Protein 6KUN (pdb70)

Foldseek 3Di:
DAAEAELVQQDDDSNLVSLLVVLCNQQQAQKHKYDNLPDDPVLVVLLVVLLVQLVPDPPVLQVQQPCQDPPFGWDDDPLKIKGKFKQLLDLVRLVSSLVRRPGDNSSSVSSSVVSVSVLVSVQSVVQSNCVSLVDPPDGLSRQGKMKMKMKRQAAPVQAFPFSWDKFFDLFAKKKKQWDLVWFFKWWQRVVVRDTDTPHHDPPMIMMGGALLNCQQLQNRGDRIIITGGGHDRHMIIMIMMGRGDHPVQKRHHDPVNADPVRHRFFDIDGSVVVVVQCVVVVHGHNPSRNVGTD/DAAEAELVLADDDSNLVRLLVLLVSQQQAQKHKYDNLPPDPVLVVLLVVLLVQLVPDPPVLQVQQPCQDPPFGWDDDPQKIKGKFKQLLDLVRLVSSLVRRPDDNVSSVSVSVVSVSVLVSVQSVVQSNCVSLVHPPDGLSRFGKMKMKMKGQAAPVQAQHWSWDKFFDLFAKKKKQWALVWWFKWWCRNVPRDTDTPHHDPPMIMMGGGLLNCQQLLNRGDRIIMTGGGHDRGMIIMIMMGRGAHPVQKRHHDPVNADPVRHRFFDIDGSVVLVVQCVVVVHGHNPSRNVGGD

Solvent-accessible surface area: 24675 Å² total; per-residue (Å²): 187,19,36,55,0,36,6,182,91,9,44,63,61,72,4,53,131,13,22,41,91,0,94,54,3,0,45,161,21,0,0,0,18,0,46,15,31,54,6,56,109,40,22,26,63,99,1,63,64,5,0,69,40,1,2,106,34,86,89,80,6,8,105,137,0,38,70,21,8,21,46,8,2,9,77,70,93,148,74,66,7,3,1,6,0,31,16,4,15,27,101,79,40,4,58,25,0,5,67,126,7,54,18,58,94,131,0,69,125,18,0,63,36,0,0,78,89,1,15,64,9,0,23,60,0,0,28,55,0,2,40,5,28,54,14,151,83,51,82,3,97,80,18,28,0,39,1,77,0,10,39,25,36,10,68,147,141,15,64,56,53,72,26,36,154,48,44,1,16,17,7,0,2,2,0,26,24,19,8,81,105,6,19,4,5,19,0,33,32,59,94,64,54,113,65,20,77,1,94,39,102,92,33,24,0,4,0,0,1,0,0,0,0,18,5,17,0,1,18,68,1,47,20,0,79,12,45,9,40,1,76,34,34,69,69,8,9,8,9,2,0,28,0,28,2,25,128,101,38,29,1,32,10,34,58,136,5,58,89,74,153,70,88,76,102,30,83,61,10,38,12,30,56,3,78,54,46,22,35,70,48,48,38,112,12,11,82,0,5,79,130,20,49,89,197,18,39,54,0,38,4,183,92,7,39,66,63,77,3,55,136,14,22,41,89,0,93,54,3,0,46,156,10,0,0,0,30,0,46,12,33,48,6,56,110,42,24,26,61,100,1,83,57,4,0,130,43,0,2,105,34,85,116,82,6,12,189,133,0,32,67,21,6,19,48,6,2,19,85,85,95,143,72,71,6,3,0,5,0,34,16,4,15,27,102,76,38,4,58,24,0,3,67,123,7,50,17,63,97,123,2,71,128,16,0,67,32,0,0,79,87,0,14,67,8,0,26,60,0,0,28,47,0,1,37,5,24,56,14,148,80,55,79,5,101,78,17,30,0,46,1,88,0,9,41,25,35,10,66,149,140,12,74,66,50,92,24,34,152,59,45,0,17,20,6,0,1,2,0,27,26,18,28,70,115,3,8,8,3,15,0,39,23,61,104,62,56,135,51,27,74,1,95,36,98,84,34,17,0,4,0,1,1,0,0,1,0,21,3,17,0,0,17,63,0,54,19,0,81,12,58,7,60,3,73,31,31,74,62,10,20,7,10,1,0,25,0,26,2,26,129,104,38,27,3,36,15,34,52,132,5,54,63,88,148,66,87,78,103,26,82,68,10,37,13,26,52,3,69,50,48,19,37,73,51,49,38,98,13,12,83,0,5,80,123,19,52,91

InterPro domains:
  IPR005123 Oxoglutarate/iron-dependent dioxygenase domain [PS51471] (149-252)
  IPR026992 Non-haem dioxygenase, N-terminal domain [PF14226] (4-81)
  IPR027443 Isopenicillin N synthase-like superfamily [G3DSA:2.60.120.330] (2-297)
  IPR044861 Isopenicillin N synthase-like, Fe(2+) 2OG dioxygenase domain [PF03171] (153-249)

Sequence (588 aa):
EIPAIDLRLAGGGGGAEETARLRDACARLGCFRVSGHGVPPGLQAEMKAAVRALFDLPDDAKRRNADIIPGSGYVPPPLYEAFGLCDAAAPADVDAFCARLDAPPHVRETVKAYAERMHSLIVDVAGKVAASLGLHGASFQDWPCQFRMNRYNYTQDSVGSPGVQVHTDSGFLTVLQEDECVGGLEVLDPAAGEFVPVDPLPGSFVVNVGDVGQAWSNGRLHNVKHRVQCVAAVPRVSIAMFLLAPKDDTVSAPGELVDGEHPRRYREFKYDDYRRRLRLSTGERAGEALARLAAEIPAIDLRLAGGGGGAEETARLRDACARLGCFRVSGHGVPPGLQAEMKAAVRALFDLPDDAKRRNADIIPGSGYVPPPLYEAFGLCDAAAPADVDAFCARLDAPPHVRETVKAYAERMHSLIVDVAGKVAASLGLHGASFQDWPCQFRMNRYNYTQDSVGSPGVQVHTDSGFLTVLQEDECVGGLEVLDPAAGEFVPVDPLPGSFVVNVGDVGQAWSNGRLHNVKHRVQCVAAVPRVSIAMFLLAPKDDTVSAPGELVDGEHPRRYREFKYDDYRRRLRLSTGERAGEALARLAA

B-factor: mean 35.84, std 18.21, range [9.85, 122.58]

Structure (mmCIF, N/CA/C/O backbone):
data_6KUN
#
_entry.id   6KUN
#
_cell.length_a   75.247
_cell.length_b   78.304
_cell.length_c   94.003
_cell.angle_alpha   90.000
_cell.angle_beta   90.000
_cell.angle_gamma   90.000
#
_symmetry.space_group_name_H-M   'P 21 21 21'
#
loop_
_entity.id
_entity.type
_entity.pdbx_description
1 polymer '2-oxoglutarate-dependent dioxygenase DAO'
2 non-polymer '2-OXOGLUTARIC ACID'
3 non-polymer '1H-INDOL-3-YLACETIC ACID'
4 non-polymer GLYCEROL
5 water water
#
loop_
_atom_site.group_PDB
_atom_site.id
_atom_site.type_symbol
_atom_site.label_atom_id
_atom_site.label_alt_id
_atom_site.label_comp_id
_atom_site.label_asym_id
_atom_site.label_entity_id
_atom_site.label_seq_id
_atom_site.pdbx_PDB_ins_code
_atom_site.Cartn_x
_atom_site.Cartn_y
_atom_site.Cartn_z
_atom_site.occupancy
_atom_site.B_iso_or_equiv
_atom_site.auth_seq_id
_atom_site.auth_comp_id
_atom_site.auth_asym_id
_atom_site.auth_atom_id
_atom_site.pdbx_PDB_model_num
ATOM 1 N N . GLU A 1 3 ? 5.867 -14.231 -4.541 1.00 73.40 3 GLU A N 1
ATOM 2 C CA . GLU A 1 3 ? 7.097 -14.901 -4.138 1.00 68.02 3 GLU A CA 1
ATOM 3 C C . GLU A 1 3 ? 8.317 -14.062 -4.547 1.00 68.61 3 GLU A C 1
ATOM 4 O O . GLU A 1 3 ? 9.057 -13.599 -3.680 1.00 76.24 3 GLU A O 1
ATOM 10 N N . ILE A 1 4 ? 8.544 -13.852 -5.839 1.00 52.47 4 ILE A N 1
ATOM 11 C CA . ILE A 1 4 ? 9.659 -12.979 -6.242 1.00 37.88 4 ILE A CA 1
ATOM 12 C C . ILE A 1 4 ? 9.290 -11.531 -5.940 1.00 31.51 4 ILE A C 1
ATOM 13 O O . ILE A 1 4 ? 8.245 -11.057 -6.416 1.00 31.36 4 ILE A O 1
ATOM 18 N N . PRO A 1 5 ? 10.123 -10.781 -5.214 1.00 24.63 5 PRO A N 1
ATOM 19 C CA . PRO A 1 5 ? 9.722 -9.438 -4.795 1.00 25.96 5 PRO A CA 1
ATOM 20 C C . PRO A 1 5 ? 9.511 -8.518 -5.975 1.00 36.86 5 PRO A C 1
ATOM 21 O O . PRO A 1 5 ? 10.257 -8.557 -6.958 1.00 26.20 5 PRO A O 1
ATOM 25 N N . ALA A 1 6 ? 8.482 -7.684 -5.861 1.00 24.58 6 ALA A N 1
ATOM 26 C CA . ALA A 1 6 ? 8.162 -6.642 -6.830 1.00 26.53 6 ALA A CA 1
ATOM 27 C C . ALA A 1 6 ? 8.577 -5.300 -6.244 1.00 24.12 6 ALA A C 1
ATOM 28 O O . ALA A 1 6 ? 8.179 -4.970 -5.125 1.00 28.89 6 ALA A O 1
ATOM 30 N N . ILE A 1 7 ? 9.371 -4.542 -7.001 1.00 21.80 7 ILE A N 1
ATOM 31 C CA . ILE A 1 7 ? 9.917 -3.260 -6.585 1.00 24.92 7 ILE A CA 1
ATOM 32 C C . ILE A 1 7 ? 9.346 -2.182 -7.483 1.00 30.17 7 ILE A C 1
ATOM 33 O O . ILE A 1 7 ? 9.471 -2.253 -8.710 1.00 27.64 7 ILE A O 1
ATOM 38 N N . ASP A 1 8 ? 8.744 -1.179 -6.884 1.00 19.16 8 ASP A N 1
ATOM 39 C CA . ASP A 1 8 ? 8.234 -0.025 -7.622 1.00 19.96 8 ASP A CA 1
ATOM 40 C C . ASP A 1 8 ? 9.332 1.026 -7.682 1.00 21.96 8 ASP A C 1
ATOM 41 O O . ASP A 1 8 ? 9.728 1.600 -6.654 1.00 19.09 8 ASP A O 1
ATOM 46 N N . LEU A 1 9 ? 9.818 1.275 -8.880 1.00 23.74 9 LEU A N 1
ATOM 47 C CA . LEU A 1 9 ? 11.006 2.091 -9.062 1.00 24.12 9 LEU A CA 1
ATOM 48 C C . LEU A 1 9 ? 10.718 3.572 -8.889 1.00 25.02 9 LEU A C 1
ATOM 49 O O . LEU A 1 9 ? 11.634 4.333 -8.563 1.00 33.61 9 LEU A O 1
ATOM 54 N N . ARG A 1 10 ? 9.486 4.009 -9.167 1.00 26.45 10 ARG A N 1
ATOM 55 C CA . ARG A 1 10 ? 9.159 5.401 -8.919 1.00 33.88 10 ARG A CA 1
ATOM 56 C C . ARG A 1 10 ? 9.158 5.673 -7.414 1.00 26.03 10 ARG A C 1
ATOM 57 O O . ARG A 1 10 ? 9.585 6.747 -6.963 1.00 31.74 10 ARG A O 1
ATOM 65 N N . LEU A 1 11 ? 8.649 4.705 -6.636 1.00 29.78 11 LEU A N 1
ATOM 66 C CA . LEU A 1 11 ? 8.574 4.812 -5.172 1.00 32.26 11 LEU A CA 1
ATOM 67 C C . LEU A 1 11 ? 9.952 4.758 -4.514 1.00 25.75 11 LEU A C 1
ATOM 68 O O . LEU A 1 11 ? 10.256 5.572 -3.626 1.00 33.17 11 LEU A O 1
ATOM 73 N N . ALA A 1 12 ? 10.810 3.813 -4.933 1.00 26.65 12 ALA A N 1
ATOM 74 C CA . ALA A 1 12 ? 12.135 3.681 -4.339 1.00 34.94 12 ALA A CA 1
ATOM 75 C C . ALA A 1 12 ? 12.902 5.005 -4.382 1.00 38.33 12 ALA A C 1
ATOM 76 O O . ALA A 1 12 ? 12.846 5.745 -5.373 1.00 38.48 12 ALA A O 1
ATOM 78 N N . GLY A 1 13 ? 13.606 5.287 -3.307 1.00 44.95 13 GLY A N 1
ATOM 79 C CA . GLY A 1 13 ? 14.248 6.580 -3.065 1.00 64.25 13 GLY A CA 1
ATOM 80 C C . GLY A 1 13 ? 14.368 6.810 -1.538 1.00 65.81 13 GLY A C 1
ATOM 81 O O . GLY A 1 13 ? 14.727 5.899 -0.799 1.00 61.72 13 GLY A O 1
ATOM 82 N N . GLY A 1 14 ? 14.041 8.042 -1.127 1.00 76.79 14 GLY A N 1
ATOM 83 C CA . GLY A 1 14 ? 14.210 8.418 0.261 1.00 73.59 14 GLY A CA 1
ATOM 84 C C . GLY A 1 14 ? 12.916 8.435 1.075 1.00 70.64 14 GLY A C 1
ATOM 85 O O . GLY A 1 14 ? 11.813 8.395 0.537 1.00 74.92 14 GLY A O 1
ATOM 86 N N . GLY A 1 15 ? 13.089 8.498 2.409 1.00 45.32 15 GLY A N 1
ATOM 87 C CA . GLY A 1 15 ? 11.958 8.594 3.320 1.00 37.90 15 GLY A CA 1
ATOM 88 C C . GLY A 1 15 ? 10.908 7.616 2.873 1.00 50.54 15 GLY A C 1
ATOM 89 O O . GLY A 1 15 ? 11.112 6.402 2.935 1.00 42.85 15 GLY A O 1
ATOM 90 N N . GLY A 1 16 ? 9.726 8.048 2.565 1.00 73.65 16 GLY A N 1
ATOM 91 C CA . GLY A 1 16 ? 8.724 7.152 1.979 1.00 65.88 16 GLY A CA 1
ATOM 92 C C . GLY A 1 16 ? 9.212 6.125 0.998 1.00 43.77 16 GLY A C 1
ATOM 93 O O . GLY A 1 16 ? 8.617 5.049 0.904 1.00 47.08 16 GLY A O 1
ATOM 94 N N . GLY A 1 17 ? 10.270 6.435 0.240 1.00 34.11 17 GLY A N 1
ATOM 95 C CA . GLY A 1 17 ? 10.932 5.428 -0.585 1.00 35.88 17 GLY A CA 1
ATOM 96 C C . GLY A 1 17 ? 11.894 4.514 0.144 1.00 34.72 17 GLY A C 1
ATOM 97 O O . GLY A 1 17 ? 12.368 3.524 -0.442 1.00 31.56 17 GLY A O 1
ATOM 98 N N . ALA A 1 18 ? 12.194 4.831 1.411 1.00 24.89 18 ALA A N 1
ATOM 99 C CA . ALA A 1 18 ? 13.231 4.100 2.141 1.00 24.94 18 ALA A CA 1
ATOM 100 C C . ALA A 1 18 ? 12.877 2.629 2.286 1.00 22.20 18 ALA A C 1
ATOM 101 O O . ALA A 1 18 ? 13.732 1.749 2.131 1.00 24.73 18 ALA A O 1
ATOM 103 N N . GLU A 1 19 ? 11.628 2.343 2.625 1.00 23.62 19 GLU A N 1
ATOM 104 C CA . GLU A 1 19 ? 11.196 0.956 2.761 1.00 21.14 19 GLU A CA 1
ATOM 105 C C . GLU A 1 19 ? 11.368 0.201 1.429 1.00 23.68 19 GLU A C 1
ATOM 106 O O . GLU A 1 19 ? 11.822 -0.949 1.406 1.00 22.01 19 GLU A O 1
ATOM 112 N N . GLU A 1 20 ? 11.005 0.828 0.324 1.00 17.92 20 GLU A N 1
ATOM 113 C CA . GLU A 1 20 ? 11.087 0.145 -0.976 1.00 21.83 20 GLU A CA 1
ATOM 114 C C . GLU A 1 20 ? 12.541 -0.059 -1.404 1.00 19.32 20 GLU A C 1
ATOM 115 O O . GLU A 1 20 ? 12.877 -1.081 -2.021 1.00 25.85 20 GLU A O 1
ATOM 121 N N . THR A 1 21 ? 13.422 0.882 -1.078 1.00 19.62 21 THR A N 1
ATOM 122 C CA . THR A 1 21 ? 14.846 0.680 -1.327 1.00 21.81 21 THR A CA 1
ATOM 123 C C . THR A 1 21 ? 15.413 -0.457 -0.483 1.00 26.70 21 THR A C 1
ATOM 124 O O . THR A 1 21 ? 16.183 -1.274 -0.977 1.00 22.73 21 THR A O 1
ATOM 128 N N . ALA A 1 22 ? 15.028 -0.543 0.790 1.00 26.96 22 ALA A N 1
ATOM 129 C CA . ALA A 1 22 ? 15.457 -1.675 1.599 1.00 27.41 22 ALA A CA 1
ATOM 130 C C . ALA A 1 22 ? 14.907 -2.987 1.042 1.00 18.65 22 ALA A C 1
ATOM 131 O O . ALA A 1 22 ? 15.595 -4.017 1.069 1.00 23.24 22 ALA A O 1
ATOM 133 N N . ARG A 1 23 ? 13.681 -2.966 0.520 1.00 17.02 23 ARG A N 1
ATOM 134 C CA . ARG A 1 23 ? 13.145 -4.147 -0.130 1.00 26.30 23 ARG A CA 1
ATOM 135 C C . ARG A 1 23 ? 13.982 -4.497 -1.360 1.00 19.28 23 ARG A C 1
ATOM 136 O O . ARG A 1 23 ? 14.199 -5.679 -1.663 1.00 20.92 23 ARG A O 1
ATOM 144 N N . LEU A 1 24 ? 14.446 -3.479 -2.102 1.00 22.47 24 LEU A N 1
ATOM 145 C CA . LEU A 1 24 ? 15.264 -3.735 -3.283 1.00 19.89 24 LEU A CA 1
ATOM 146 C C . LEU A 1 24 ? 16.554 -4.434 -2.888 1.00 19.54 24 LEU A C 1
ATOM 147 O O . LEU A 1 24 ? 16.932 -5.462 -3.473 1.00 19.54 24 LEU A O 1
ATOM 152 N N . ARG A 1 25 ? 17.220 -3.904 -1.854 1.00 21.41 25 ARG A N 1
ATOM 153 C CA . ARG A 1 25 ? 18.501 -4.462 -1.433 1.00 26.59 25 ARG A CA 1
ATOM 154 C C . ARG A 1 25 ? 18.318 -5.881 -0.915 1.00 25.56 25 ARG A C 1
ATOM 155 O O . ARG A 1 25 ? 19.109 -6.785 -1.235 1.00 20.43 25 ARG A O 1
ATOM 163 N N . ASP A 1 26 ? 17.225 -6.114 -0.192 1.00 25.15 26 ASP A N 1
ATOM 164 C CA . ASP A 1 26 ? 16.971 -7.431 0.371 1.00 22.58 26 ASP A CA 1
ATOM 165 C C . ASP A 1 26 ? 16.735 -8.463 -0.719 1.00 16.74 26 ASP A C 1
ATOM 166 O O . ASP A 1 26 ? 17.200 -9.608 -0.635 1.00 21.79 26 ASP A O 1
ATOM 171 N N . ALA A 1 27 ? 16.024 -8.076 -1.763 1.00 17.87 27 ALA A N 1
ATOM 172 C CA . ALA A 1 27 ? 15.830 -8.991 -2.900 1.00 23.23 27 ALA A CA 1
ATOM 173 C C . ALA A 1 27 ? 17.148 -9.269 -3.626 1.00 23.35 27 ALA A C 1
ATOM 174 O O . ALA A 1 27 ? 17.445 -10.424 -3.976 1.00 20.21 27 ALA A O 1
ATOM 176 N N . CYS A 1 28 ? 17.980 -8.242 -3.800 1.00 19.78 28 CYS A N 1
ATOM 177 C CA . CYS A 1 28 ? 19.265 -8.467 -4.433 1.00 22.12 28 CYS A CA 1
ATOM 178 C C . CYS A 1 28 ? 20.144 -9.348 -3.558 1.00 26.47 28 CYS A C 1
ATOM 179 O O . CYS A 1 28 ? 20.840 -10.232 -4.060 1.00 20.77 28 CYS A O 1
ATOM 182 N N . ALA A 1 29 ? 20.075 -9.180 -2.255 1.00 17.53 29 ALA A N 1
ATOM 183 C CA . ALA A 1 29 ? 20.943 -9.906 -1.332 1.00 20.95 29 ALA A CA 1
ATOM 184 C C . ALA A 1 29 ? 20.516 -11.351 -1.131 1.00 25.05 29 ALA A C 1
ATOM 185 O O . ALA A 1 29 ? 21.349 -12.250 -1.186 1.00 29.57 29 ALA A O 1
ATOM 187 N N . ARG A 1 30 ? 19.225 -11.595 -0.944 1.00 26.14 30 ARG A N 1
ATOM 188 C CA . ARG A 1 30 ? 18.754 -12.931 -0.615 1.00 24.35 30 ARG A CA 1
ATOM 189 C C . ARG A 1 30 ? 18.505 -13.782 -1.845 1.00 24.40 30 ARG A C 1
ATOM 190 O O . ARG A 1 30 ? 18.735 -14.982 -1.804 1.00 37.90 30 ARG A O 1
ATOM 198 N N . LEU A 1 31 ? 17.984 -13.197 -2.914 1.00 24.50 31 LEU A N 1
ATOM 199 C CA . LEU A 1 31 ? 17.595 -13.944 -4.106 1.00 19.88 31 LEU A CA 1
ATOM 200 C C . LEU A 1 31 ? 18.341 -13.549 -5.390 1.00 20.40 31 LEU A C 1
ATOM 201 O O . LEU A 1 31 ? 18.573 -14.428 -6.209 1.00 21.05 31 LEU A O 1
ATOM 206 N N . GLY A 1 32 ? 18.751 -12.288 -5.565 1.00 21.04 32 GLY A N 1
ATOM 207 C CA . GLY A 1 32 ? 19.386 -11.846 -6.807 1.00 17.31 32 GLY A CA 1
ATOM 208 C C . GLY A 1 32 ? 18.444 -11.587 -7.954 1.00 18.64 32 GLY A C 1
ATOM 209 O O . GLY A 1 32 ? 18.901 -11.354 -9.072 1.00 22.30 32 GLY A O 1
ATOM 210 N N . CYS A 1 33 ? 17.143 -11.572 -7.691 1.00 17.80 33 CYS A N 1
ATOM 211 C CA . CYS A 1 33 ? 16.114 -11.431 -8.690 1.00 15.16 33 CYS A CA 1
ATOM 212 C C . CYS A 1 33 ? 14.973 -10.609 -8.129 1.00 24.34 33 CYS A C 1
ATOM 213 O O . CYS A 1 33 ? 14.617 -10.731 -6.958 1.00 26.22 33 CYS A O 1
ATOM 216 N N . PHE A 1 34 ? 14.418 -9.741 -8.958 1.00 19.83 34 PHE A N 1
ATOM 217 C CA . PHE A 1 34 ? 13.201 -9.046 -8.567 1.00 17.22 34 PHE A CA 1
ATOM 218 C C . PHE A 1 34 ? 12.478 -8.570 -9.808 1.00 26.03 34 PHE A C 1
ATOM 219 O O . PHE A 1 34 ? 13.062 -8.476 -10.902 1.00 21.32 34 PHE A O 1
ATOM 227 N N . ARG A 1 35 ? 11.190 -8.292 -9.626 1.00 19.00 35 ARG A N 1
ATOM 228 C CA . ARG A 1 35 ? 10.391 -7.628 -10.652 1.00 20.13 35 ARG A CA 1
ATOM 229 C C . ARG A 1 35 ? 10.407 -6.119 -10.474 1.00 23.47 35 ARG A C 1
ATOM 230 O O . ARG A 1 35 ? 10.394 -5.629 -9.336 1.00 22.34 35 ARG A O 1
ATOM 238 N N . VAL A 1 36 ? 10.392 -5.378 -11.600 1.00 22.10 36 VAL A N 1
ATOM 239 C CA . VAL A 1 36 ? 10.282 -3.927 -11.543 1.00 18.07 36 VAL A CA 1
ATOM 240 C C . VAL A 1 36 ? 8.994 -3.475 -12.205 1.00 22.10 36 VAL A C 1
ATOM 241 O O . VAL A 1 36 ? 8.711 -3.842 -13.359 1.00 19.23 36 VAL A O 1
ATOM 245 N N . SER A 1 37 ? 8.218 -2.676 -11.454 1.00 22.94 37 SER A N 1
ATOM 246 C CA . SER A 1 37 ? 7.121 -1.852 -11.914 1.00 23.41 37 SER A CA 1
ATOM 247 C C . SER A 1 37 ? 7.573 -0.399 -11.828 1.00 22.67 37 SER A C 1
ATOM 248 O O . SER A 1 37 ? 8.673 -0.091 -11.337 1.00 22.93 37 SER A O 1
ATOM 251 N N . GLY A 1 38 ? 6.694 0.520 -12.240 1.00 25.61 38 GLY A N 1
ATOM 252 C CA . GLY A 1 38 ? 7.037 1.934 -12.180 1.00 25.56 38 GLY A CA 1
ATOM 253 C C . GLY A 1 38 ? 8.229 2.308 -13.023 1.00 32.16 38 GLY A C 1
ATOM 254 O O . GLY A 1 38 ? 8.940 3.260 -12.705 1.00 30.30 38 GLY A O 1
ATOM 255 N N . HIS A 1 39 ? 8.453 1.581 -14.115 1.00 21.15 39 HIS A N 1
ATOM 256 C CA . HIS A 1 39 ? 9.657 1.728 -14.909 1.00 20.73 39 HIS A CA 1
ATOM 257 C C . HIS A 1 39 ? 9.516 2.796 -15.975 1.00 29.37 39 HIS A C 1
ATOM 258 O O . HIS A 1 39 ? 10.520 3.220 -16.555 1.00 26.87 39 HIS A O 1
ATOM 265 N N . GLY A 1 40 ? 8.307 3.251 -16.243 1.00 25.48 40 GLY A N 1
ATOM 266 C CA . GLY A 1 40 ? 8.155 4.374 -17.122 1.00 23.32 40 GLY A CA 1
ATOM 267 C C . GLY A 1 40 ? 8.181 4.043 -18.592 1.00 24.49 40 GLY A C 1
ATOM 268 O O . GLY A 1 40 ? 8.022 4.953 -19.385 1.00 27.82 40 GLY A O 1
ATOM 269 N N . VAL A 1 41 ? 8.398 2.783 -18.969 1.00 24.44 41 VAL A N 1
ATOM 270 C CA . VAL A 1 41 ? 8.379 2.412 -20.392 1.00 25.28 41 VAL A CA 1
ATOM 271 C C . VAL A 1 41 ? 6.920 2.379 -20.823 1.00 28.79 41 VAL A C 1
ATOM 272 O O . VAL A 1 41 ? 6.137 1.620 -20.238 1.00 23.66 41 VAL A O 1
ATOM 276 N N . PRO A 1 42 ? 6.521 3.160 -21.821 1.00 25.49 42 PRO A N 1
ATOM 277 C CA . PRO A 1 42 ? 5.059 3.286 -22.159 1.00 26.26 42 PRO A CA 1
ATOM 278 C C . PRO A 1 42 ? 4.481 2.008 -22.742 1.00 24.27 42 PRO A C 1
ATOM 279 O O . PRO A 1 42 ? 5.156 1.292 -23.504 1.00 17.35 42 PRO A O 1
ATOM 283 N N . PRO A 1 43 ? 3.230 1.685 -22.392 1.00 29.39 43 PRO A N 1
ATOM 284 C CA . PRO A 1 43 ? 2.614 0.473 -22.928 1.00 25.50 43 PRO A CA 1
ATOM 285 C C . PRO A 1 43 ? 2.536 0.463 -24.444 1.00 19.94 43 PRO A C 1
ATOM 286 O O . PRO A 1 43 ? 2.659 -0.596 -25.078 1.00 29.71 43 PRO A O 1
ATOM 290 N N . GLY A 1 44 ? 2.325 1.630 -25.047 1.00 20.26 44 GLY A N 1
ATOM 291 C CA . GLY A 1 44 ? 2.324 1.696 -26.494 1.00 25.74 44 GLY A CA 1
ATOM 292 C C . GLY A 1 44 ? 3.643 1.247 -27.107 1.00 25.28 44 GLY A C 1
ATOM 293 O O . GLY A 1 44 ? 3.657 0.507 -28.094 1.00 21.10 44 GLY A O 1
ATOM 294 N N . LEU A 1 45 ? 4.766 1.686 -26.540 1.00 29.73 45 LEU A N 1
ATOM 295 C CA . LEU A 1 45 ? 6.065 1.262 -27.053 1.00 20.27 45 LEU A CA 1
ATOM 296 C C . LEU A 1 45 ? 6.269 -0.222 -26.821 1.00 20.06 45 LEU A C 1
ATOM 297 O O . LEU A 1 45 ? 6.831 -0.919 -27.666 1.00 19.11 45 LEU A O 1
ATOM 302 N N . GLN A 1 46 ? 5.836 -0.735 -25.664 1.00 18.23 46 GLN A N 1
ATOM 303 C CA . GLN A 1 46 ? 5.947 -2.177 -25.410 1.00 21.90 46 GLN A CA 1
ATOM 304 C C . GLN A 1 46 ? 5.150 -2.979 -26.432 1.00 20.29 46 GLN A C 1
ATOM 305 O O . GLN A 1 46 ? 5.591 -4.047 -26.866 1.00 26.14 46 GLN A O 1
ATOM 311 N N . ALA A 1 47 ? 3.965 -2.513 -26.791 1.00 25.59 47 ALA A N 1
ATOM 312 C CA . ALA A 1 47 ? 3.163 -3.272 -27.736 1.00 19.75 47 ALA A CA 1
ATOM 313 C C . ALA A 1 47 ? 3.770 -3.237 -29.134 1.00 26.33 47 ALA A C 1
ATOM 314 O O . ALA A 1 47 ? 3.749 -4.237 -29.862 1.00 25.70 47 ALA A O 1
ATOM 316 N N . GLU A 1 48 ? 4.277 -2.078 -29.538 1.00 23.72 48 GLU A N 1
ATOM 317 C CA . GLU A 1 48 ? 5.000 -1.968 -30.806 1.00 23.73 48 GLU A CA 1
ATOM 318 C C . GLU A 1 48 ? 6.220 -2.888 -30.817 1.00 24.50 48 GLU A C 1
ATOM 319 O O . GLU A 1 48 ? 6.520 -3.521 -31.823 1.00 18.72 48 GLU A O 1
ATOM 325 N N . MET A 1 49 ? 6.938 -2.984 -29.699 1.00 19.38 49 MET A N 1
ATOM 326 C CA . MET A 1 49 ? 8.148 -3.804 -29.707 1.00 18.58 49 MET A CA 1
ATOM 327 C C . MET A 1 49 ? 7.813 -5.281 -29.821 1.00 23.58 49 MET A C 1
ATOM 328 O O . MET A 1 49 ? 8.476 -6.009 -30.564 1.00 18.54 49 MET A O 1
ATOM 333 N N . LYS A 1 50 ? 6.819 -5.746 -29.066 1.00 29.10 50 LYS A N 1
ATOM 334 C CA . LYS A 1 50 ? 6.358 -7.123 -29.191 1.00 34.76 50 LYS A CA 1
ATOM 335 C C . LYS A 1 50 ? 6.112 -7.484 -30.650 1.00 27.38 50 LYS A C 1
ATOM 336 O O . LYS A 1 50 ? 6.668 -8.463 -31.171 1.00 30.31 50 LYS A O 1
ATOM 342 N N . ALA A 1 51 ? 5.307 -6.681 -31.336 1.00 25.55 51 ALA A N 1
ATOM 343 C CA . ALA A 1 51 ? 5.054 -6.894 -32.762 1.00 29.68 51 ALA A CA 1
ATOM 344 C C . ALA A 1 51 ? 6.346 -6.856 -33.592 1.00 29.58 51 ALA A C 1
ATOM 345 O O . ALA A 1 51 ? 6.550 -7.683 -34.496 1.00 29.74 51 ALA A O 1
ATOM 347 N N . ALA A 1 52 ? 7.211 -5.879 -33.339 1.00 20.88 52 ALA A N 1
ATOM 348 C CA . ALA A 1 52 ? 8.410 -5.738 -34.149 1.00 16.95 52 ALA A CA 1
ATOM 349 C C . ALA A 1 52 ? 9.365 -6.923 -33.949 1.00 15.92 52 ALA A C 1
ATOM 350 O O . ALA A 1 52 ? 9.994 -7.393 -34.914 1.00 22.77 52 ALA A O 1
ATOM 352 N N . VAL A 1 53 ? 9.492 -7.424 -32.725 1.00 20.02 53 VAL A N 1
ATOM 353 C CA . VAL A 1 53 ? 10.376 -8.559 -32.516 1.00 22.96 53 VAL A CA 1
ATOM 354 C C . VAL A 1 53 ? 9.834 -9.806 -33.211 1.00 20.83 53 VAL A C 1
ATOM 355 O O . VAL A 1 53 ? 10.594 -10.603 -33.774 1.00 20.22 53 VAL A O 1
ATOM 359 N N . ARG A 1 54 ? 8.529 -10.016 -33.137 1.00 24.93 54 ARG A N 1
ATOM 360 C CA . ARG A 1 54 ? 7.919 -11.116 -33.876 1.00 35.72 54 ARG A CA 1
ATOM 361 C C . ARG A 1 54 ? 8.074 -10.940 -35.384 1.00 33.31 54 ARG A C 1
ATOM 362 O O . ARG A 1 54 ? 8.374 -11.916 -36.085 1.00 27.34 54 ARG A O 1
ATOM 370 N N . ALA A 1 55 ? 7.916 -9.716 -35.899 1.00 29.50 55 ALA A N 1
ATOM 371 C CA . ALA A 1 55 ? 8.207 -9.477 -37.314 1.00 26.67 55 ALA A CA 1
ATOM 372 C C . ALA A 1 55 ? 9.620 -9.931 -37.650 1.00 29.22 55 ALA A C 1
ATOM 373 O O . ALA A 1 55 ? 9.834 -10.653 -38.616 1.00 22.42 55 ALA A O 1
ATOM 375 N N . LEU A 1 56 ? 10.602 -9.551 -36.843 1.00 23.95 56 LEU A N 1
ATOM 376 C CA . LEU A 1 56 ? 11.981 -9.891 -37.139 1.00 22.43 56 LEU A CA 1
ATOM 377 C C . LEU A 1 56 ? 12.202 -11.395 -37.219 1.00 32.62 56 LEU A C 1
ATOM 378 O O . LEU A 1 56 ? 12.932 -11.888 -38.095 1.00 20.67 56 LEU A O 1
ATOM 383 N N . PHE A 1 57 ? 11.655 -12.143 -36.256 1.00 31.88 57 PHE A N 1
ATOM 384 C CA . PHE A 1 57 ? 11.854 -13.589 -36.248 1.00 37.95 57 PHE A CA 1
ATOM 385 C C . PHE A 1 57 ? 10.989 -14.296 -37.290 1.00 40.67 57 PHE A C 1
ATOM 386 O O . PHE A 1 57 ? 11.298 -15.430 -37.673 1.00 43.93 57 PHE A O 1
ATOM 394 N N . ASP A 1 58 ? 9.923 -13.659 -37.749 1.00 29.45 58 ASP A N 1
ATOM 395 C CA . ASP A 1 58 ? 9.095 -14.180 -38.830 1.00 40.62 58 ASP A CA 1
ATOM 396 C C . ASP A 1 58 ? 9.656 -13.816 -40.206 1.00 48.06 58 ASP A C 1
ATOM 397 O O . ASP A 1 58 ? 9.001 -14.077 -41.221 1.00 50.08 58 ASP A O 1
ATOM 402 N N . LEU A 1 59 ? 10.824 -13.195 -40.252 1.00 45.94 59 LEU A N 1
ATOM 403 C CA . LEU A 1 59 ? 11.468 -12.893 -41.511 1.00 42.21 59 LEU A CA 1
ATOM 404 C C . LEU A 1 59 ? 11.878 -14.194 -42.200 1.00 49.64 59 LEU A C 1
ATOM 405 O O . LEU A 1 59 ? 12.227 -15.174 -41.541 1.00 46.39 59 LEU A O 1
ATOM 410 N N . PRO A 1 60 ? 11.845 -14.219 -43.537 1.00 43.21 60 PRO A N 1
ATOM 411 C CA . PRO A 1 60 ? 12.399 -15.370 -44.258 1.00 41.95 60 PRO A CA 1
ATOM 412 C C . PRO A 1 60 ? 13.824 -15.637 -43.824 1.00 39.68 60 PRO A C 1
ATOM 413 O O . PRO A 1 60 ? 14.588 -14.707 -43.532 1.00 45.72 60 PRO A O 1
ATOM 417 N N . ASP A 1 61 ? 14.188 -16.923 -43.787 1.00 48.19 61 ASP A N 1
ATOM 418 C CA . ASP A 1 61 ? 15.525 -17.293 -43.342 1.00 49.62 61 ASP A CA 1
ATOM 419 C C . ASP A 1 61 ? 16.589 -16.465 -44.044 1.00 44.35 61 ASP A C 1
ATOM 420 O O . ASP A 1 61 ? 17.584 -16.082 -43.434 1.00 34.25 61 ASP A O 1
ATOM 425 N N . ASP A 1 62 ? 16.409 -16.166 -45.328 1.00 53.96 62 ASP A N 1
ATOM 426 C CA . ASP A 1 62 ? 17.483 -15.479 -46.041 1.00 49.44 62 ASP A CA 1
ATOM 427 C C . ASP A 1 62 ? 17.645 -14.040 -45.553 1.00 36.19 62 ASP A C 1
ATOM 428 O O . ASP A 1 62 ? 18.773 -13.553 -45.439 1.00 38.72 62 ASP A O 1
ATOM 433 N N . ALA A 1 63 ? 16.543 -13.328 -45.288 1.00 36.24 63 ALA A N 1
ATOM 434 C CA . ALA A 1 63 ? 16.669 -12.007 -44.667 1.00 39.99 63 ALA A CA 1
ATOM 435 C C . ALA A 1 63 ? 17.341 -12.101 -43.290 1.00 36.43 63 ALA A C 1
ATOM 436 O O . ALA A 1 63 ? 18.282 -11.358 -42.986 1.00 31.85 63 ALA A O 1
ATOM 438 N N . LYS A 1 64 ? 16.880 -13.018 -42.440 1.00 31.75 64 LYS A N 1
ATOM 439 C CA . LYS A 1 64 ? 17.538 -13.185 -41.142 1.00 43.63 64 LYS A CA 1
ATOM 440 C C . LYS A 1 64 ? 19.037 -13.371 -41.315 1.00 38.82 64 LYS A C 1
ATOM 441 O O . LYS A 1 64 ? 19.833 -12.809 -40.560 1.00 44.63 64 LYS A O 1
ATOM 447 N N . ARG A 1 65 ? 19.455 -14.099 -42.350 1.00 39.24 65 ARG A N 1
ATOM 448 C CA . ARG A 1 65 ? 20.885 -14.333 -42.503 1.00 31.04 65 ARG A CA 1
ATOM 449 C C . ARG A 1 65 ? 21.619 -13.104 -43.049 1.00 25.27 65 ARG A C 1
ATOM 450 O O . ARG A 1 65 ? 22.786 -12.874 -42.712 1.00 32.92 65 ARG A O 1
ATOM 458 N N . ARG A 1 66 ? 20.958 -12.270 -43.850 1.00 34.81 66 ARG A N 1
ATOM 459 C CA . ARG A 1 66 ? 21.554 -10.967 -44.168 1.00 24.69 66 ARG A CA 1
ATOM 460 C C . ARG A 1 66 ? 21.701 -10.075 -42.943 1.00 33.10 66 ARG A C 1
ATOM 461 O O . ARG A 1 66 ? 22.381 -9.052 -43.020 1.00 27.57 66 ARG A O 1
ATOM 469 N N . ASN A 1 67 ? 21.068 -10.419 -41.827 1.00 27.65 67 ASN A N 1
ATOM 470 C CA . ASN A 1 67 ? 21.214 -9.620 -40.606 1.00 26.34 67 ASN A CA 1
ATOM 471 C C . ASN A 1 67 ? 22.310 -10.112 -39.691 1.00 30.48 67 ASN A C 1
ATOM 472 O O . ASN A 1 67 ? 22.459 -9.576 -38.598 1.00 29.79 67 ASN A O 1
ATOM 477 N N . ALA A 1 68 ? 23.112 -11.084 -40.128 1.00 30.93 68 ALA A N 1
ATOM 478 C CA . ALA A 1 68 ? 24.255 -11.527 -39.337 1.00 29.71 68 ALA A CA 1
ATOM 479 C C . ALA A 1 68 ? 25.451 -10.619 -39.565 1.00 29.83 68 ALA A C 1
ATOM 480 O O . ALA A 1 68 ? 25.733 -10.225 -40.687 1.00 36.77 68 ALA A O 1
ATOM 482 N N . ASP A 1 69 ? 26.155 -10.290 -38.478 1.00 18.91 69 ASP A N 1
ATOM 483 C CA . ASP A 1 69 ? 27.369 -9.479 -38.502 1.00 34.98 69 ASP A CA 1
ATOM 484 C C . ASP A 1 69 ? 27.169 -8.136 -39.204 1.00 39.16 69 ASP A C 1
ATOM 485 O O . ASP A 1 69 ? 27.988 -7.703 -40.017 1.00 41.05 69 ASP A O 1
ATOM 490 N N . ILE A 1 70 ? 26.093 -7.428 -38.837 1.00 22.22 70 ILE A N 1
ATOM 491 C CA . ILE A 1 70 ? 25.822 -6.180 -39.533 1.00 25.37 70 ILE A CA 1
ATOM 492 C C . ILE A 1 70 ? 26.602 -5.060 -38.905 1.00 20.13 70 ILE A C 1
ATOM 493 O O . ILE A 1 70 ? 26.876 -4.055 -39.577 1.00 24.26 70 ILE A O 1
ATOM 498 N N . ILE A 1 71 ? 26.977 -5.196 -37.632 1.00 22.51 71 ILE A N 1
ATOM 499 C CA . ILE A 1 71 ? 28.103 -4.457 -37.060 1.00 25.15 71 ILE A CA 1
ATOM 500 C C . ILE A 1 71 ? 29.018 -5.477 -36.392 1.00 26.93 71 ILE A C 1
ATOM 501 O O . ILE A 1 71 ? 28.608 -6.625 -36.130 1.00 25.28 71 ILE A O 1
ATOM 506 N N . PRO A 1 72 ? 30.278 -5.122 -36.166 1.00 26.18 72 PRO A N 1
ATOM 507 C CA . PRO A 1 72 ? 31.277 -6.150 -35.796 1.00 31.55 72 PRO A CA 1
ATOM 508 C C . PRO A 1 72 ? 30.844 -6.895 -34.549 1.00 29.32 72 PRO A C 1
ATOM 509 O O . PRO A 1 72 ? 30.619 -6.298 -33.494 1.00 30.80 72 PRO A O 1
ATOM 513 N N . GLY A 1 73 ? 30.674 -8.219 -34.695 1.00 23.19 73 GLY A N 1
ATOM 514 C CA . GLY A 1 73 ? 30.263 -9.101 -33.613 1.00 31.21 73 GLY A CA 1
ATOM 515 C C . GLY A 1 73 ? 28.782 -9.182 -33.321 1.00 34.36 73 GLY A C 1
ATOM 516 O O . GLY A 1 73 ? 28.383 -9.949 -32.432 1.00 34.63 73 GLY A O 1
ATOM 517 N N . SER A 1 74 ? 27.940 -8.439 -34.029 1.00 24.86 74 SER A N 1
ATOM 518 C CA . SER A 1 74 ? 26.541 -8.352 -33.619 1.00 16.64 74 SER A CA 1
ATOM 519 C C . SER A 1 74 ? 25.608 -8.535 -34.804 1.00 31.52 74 SER A C 1
ATOM 520 O O . SER A 1 74 ? 25.967 -8.256 -35.949 1.00 23.44 74 SER A O 1
ATOM 523 N N . GLY A 1 75 ? 24.399 -8.966 -34.493 1.00 20.01 75 GLY A N 1
ATOM 524 C CA . GLY A 1 75 ? 23.416 -9.287 -35.474 1.00 15.54 75 GLY A CA 1
ATOM 525 C C . GLY A 1 75 ? 22.701 -10.569 -35.190 1.00 22.67 75 GLY A C 1
ATOM 526 O O . GLY A 1 75 ? 22.583 -11.005 -34.042 1.00 20.46 75 GLY A O 1
ATOM 527 N N . TYR A 1 76 ? 22.181 -11.168 -36.246 1.00 23.09 76 TYR A N 1
ATOM 528 C CA . TYR A 1 76 ? 21.413 -12.396 -36.133 1.00 28.30 76 TYR A CA 1
ATOM 529 C C . TYR A 1 76 ? 22.348 -13.556 -35.831 1.00 33.82 76 TYR A C 1
ATOM 530 O O . TYR A 1 76 ? 23.452 -13.628 -36.368 1.00 31.59 76 TYR A O 1
ATOM 539 N N . VAL A 1 77 ? 21.885 -14.465 -34.976 1.00 30.24 77 VAL A N 1
ATOM 540 C CA . VAL A 1 77 ? 22.646 -15.627 -34.531 1.00 39.88 77 VAL A CA 1
ATOM 541 C C . VAL A 1 77 ? 21.757 -16.841 -34.763 1.00 47.04 77 VAL A C 1
ATOM 542 O O . VAL A 1 77 ? 20.730 -16.992 -34.087 1.00 42.86 77 VAL A O 1
ATOM 546 N N . PRO A 1 78 ? 22.065 -17.699 -35.730 1.00 50.09 78 PRO A N 1
ATOM 547 C CA . PRO A 1 78 ? 21.167 -18.822 -36.028 1.00 46.03 78 PRO A CA 1
ATOM 548 C C . PRO A 1 78 ? 21.344 -19.928 -35.005 1.00 35.07 78 PRO A C 1
ATOM 549 O O . PRO A 1 78 ? 22.313 -19.912 -34.219 1.00 32.00 78 PRO A O 1
ATOM 553 N N . PRO A 1 79 ? 20.409 -20.886 -34.958 1.00 39.17 79 PRO A N 1
ATOM 554 C CA . PRO A 1 79 ? 20.550 -22.086 -34.129 1.00 51.46 79 PRO A CA 1
ATOM 555 C C . PRO A 1 79 ? 21.679 -23.004 -34.586 1.00 56.08 79 PRO A C 1
ATOM 556 O O . PRO A 1 79 ? 22.522 -23.297 -33.741 1.00 63.47 79 PRO A O 1
ATOM 560 N N . PRO A 1 84 ? 19.909 -24.790 -29.910 1.00 54.22 84 PRO A N 1
ATOM 561 C CA . PRO A 1 84 ? 19.462 -25.506 -31.120 1.00 57.92 84 PRO A CA 1
ATOM 562 C C . PRO A 1 84 ? 17.998 -25.260 -31.487 1.00 56.12 84 PRO A C 1
ATOM 563 O O . PRO A 1 84 ? 17.658 -25.278 -32.661 1.00 55.35 84 PRO A O 1
ATOM 567 N N . LEU A 1 85 ? 17.136 -25.023 -30.509 1.00 57.18 85 LEU A N 1
ATOM 568 C CA . LEU A 1 85 ? 15.845 -24.401 -30.778 1.00 52.44 85 LEU A CA 1
ATOM 569 C C . LEU A 1 85 ? 15.927 -22.878 -30.657 1.00 49.42 85 LEU A C 1
ATOM 570 O O . LEU A 1 85 ? 14.904 -22.192 -30.763 1.00 38.92 85 LEU A O 1
ATOM 575 N N . TYR A 1 86 ? 17.137 -22.352 -30.479 1.00 51.20 86 TYR A N 1
ATOM 576 C CA . TYR A 1 86 ? 17.385 -20.959 -30.136 1.00 49.64 86 TYR A CA 1
ATOM 577 C C . TYR A 1 86 ? 17.852 -20.163 -31.348 1.00 54.19 86 TYR A C 1
ATOM 578 O O . TYR A 1 86 ? 18.712 -20.622 -32.103 1.00 60.07 86 TYR A O 1
ATOM 587 N N . GLU A 1 87 ? 17.273 -18.975 -31.528 1.00 38.64 87 GLU A N 1
ATOM 588 C CA . GLU A 1 87 ? 17.778 -17.984 -32.469 1.00 33.09 87 GLU A CA 1
ATOM 589 C C . GLU A 1 87 ? 17.635 -16.620 -31.813 1.00 30.96 87 GLU A C 1
ATOM 590 O O . GLU A 1 87 ? 16.761 -16.421 -30.957 1.00 28.26 87 GLU A O 1
ATOM 596 N N . ALA A 1 88 ? 18.486 -15.683 -32.228 1.00 29.13 88 ALA A N 1
ATOM 597 C CA . ALA A 1 88 ? 18.570 -14.399 -31.541 1.00 34.51 88 ALA A CA 1
ATOM 598 C C . ALA A 1 88 ? 19.141 -13.321 -32.457 1.00 40.48 88 ALA A C 1
ATOM 599 O O . ALA A 1 88 ? 19.767 -13.603 -33.478 1.00 34.17 88 ALA A O 1
ATOM 601 N N . PHE A 1 89 ? 18.846 -12.076 -32.091 1.00 27.00 89 PHE A N 1
ATOM 602 C CA . PHE A 1 89 ? 19.552 -10.893 -32.559 1.00 23.68 89 PHE A CA 1
ATOM 603 C C . PHE A 1 89 ? 20.264 -10.304 -31.354 1.00 27.57 89 PHE A C 1
ATOM 604 O O . PHE A 1 89 ? 19.622 -10.094 -30.317 1.00 25.70 89 PHE A O 1
ATOM 612 N N . GLY A 1 90 ? 21.577 -10.089 -31.471 1.00 21.30 90 GLY A N 1
ATOM 613 C CA . GLY A 1 90 ? 22.364 -9.468 -30.420 1.00 19.95 90 GLY A CA 1
ATOM 614 C C . GLY A 1 90 ? 23.009 -8.175 -30.867 1.00 22.13 90 GLY A C 1
ATOM 615 O O . GLY A 1 90 ? 23.469 -8.056 -32.009 1.00 24.03 90 GLY A O 1
ATOM 616 N N . LEU A 1 91 ? 23.084 -7.226 -29.937 1.00 18.37 91 LEU A N 1
ATOM 617 C CA . LEU A 1 91 ? 23.634 -5.903 -30.202 1.00 22.15 91 LEU A CA 1
ATOM 618 C C . LEU A 1 91 ? 24.576 -5.512 -29.076 1.00 32.51 91 LEU A C 1
ATOM 619 O O . LEU A 1 91 ? 24.145 -5.307 -27.928 1.00 19.17 91 LEU A O 1
ATOM 624 N N . CYS A 1 92 ? 25.852 -5.394 -29.434 1.00 18.47 92 CYS A N 1
ATOM 625 C CA . CYS A 1 92 ? 26.929 -4.856 -28.594 1.00 22.75 92 CYS A CA 1
ATOM 626 C C . CYS A 1 92 ? 27.655 -3.790 -29.397 1.00 22.41 92 CYS A C 1
ATOM 627 O O . CYS A 1 92 ? 27.975 -4.044 -30.567 1.00 22.57 92 CYS A O 1
ATOM 630 N N . ASP A 1 93 ? 27.934 -2.621 -28.813 1.00 27.81 93 ASP A N 1
ATOM 631 C CA . ASP A 1 93 ? 27.665 -2.210 -27.421 1.00 29.34 93 ASP A CA 1
ATOM 632 C C . ASP A 1 93 ? 26.372 -1.355 -27.372 1.00 25.50 93 ASP A C 1
ATOM 633 O O . ASP A 1 93 ? 26.327 -0.255 -27.937 1.00 18.13 93 ASP A O 1
ATOM 638 N N . ALA A 1 94 ? 25.334 -1.886 -26.709 1.00 15.92 94 ALA A N 1
ATOM 639 C CA . ALA A 1 94 ? 24.031 -1.218 -26.705 1.00 21.43 94 ALA A CA 1
ATOM 640 C C . ALA A 1 94 ? 24.004 0.068 -25.894 1.00 19.05 94 ALA A C 1
ATOM 641 O O . ALA A 1 94 ? 22.990 0.751 -25.920 1.00 20.05 94 ALA A O 1
ATOM 643 N N . ALA A 1 95 ? 25.069 0.370 -25.122 1.00 16.30 95 ALA A N 1
ATOM 644 C CA . ALA A 1 95 ? 25.193 1.660 -24.468 1.00 18.50 95 ALA A CA 1
ATOM 645 C C . ALA A 1 95 ? 25.869 2.714 -25.341 1.00 24.06 95 ALA A C 1
ATOM 646 O O . ALA A 1 95 ? 25.965 3.878 -24.935 1.00 20.95 95 ALA A O 1
ATOM 648 N N . ALA A 1 96 ? 26.350 2.329 -26.508 1.00 18.47 96 ALA A N 1
ATOM 649 C CA . ALA A 1 96 ? 27.088 3.208 -27.397 1.00 27.50 96 ALA A CA 1
ATOM 650 C C . ALA A 1 96 ? 26.126 3.691 -28.479 1.00 25.53 96 ALA A C 1
ATOM 651 O O . ALA A 1 96 ? 25.675 2.878 -29.296 1.00 22.40 96 ALA A O 1
ATOM 653 N N . PRO A 1 97 ? 25.757 4.968 -28.505 1.00 25.05 97 PRO A N 1
ATOM 654 C CA .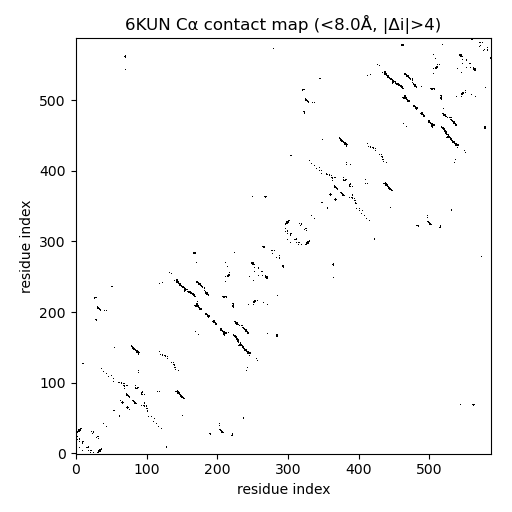 PRO A 1 97 ? 24.761 5.414 -29.493 1.00 29.13 97 PRO A CA 1
ATOM 655 C C . PRO A 1 97 ? 25.163 5.147 -30.935 1.00 24.25 97 PRO A C 1
ATOM 656 O O . PRO A 1 97 ? 24.278 4.933 -31.764 1.00 24.73 97 PRO A O 1
ATOM 660 N N . ALA A 1 98 ? 26.464 5.140 -31.252 1.00 27.82 98 ALA A N 1
ATOM 661 C CA . ALA A 1 98 ? 26.882 4.919 -32.631 1.00 35.53 98 ALA A CA 1
ATOM 662 C C . ALA A 1 98 ? 26.711 3.464 -33.025 1.00 35.51 98 ALA A C 1
ATOM 663 O O . ALA A 1 98 ? 26.442 3.185 -34.190 1.00 33.57 98 ALA A O 1
ATOM 665 N N . ASP A 1 99 ? 26.832 2.529 -32.066 1.00 18.05 99 ASP A N 1
ATOM 666 C CA . ASP A 1 99 ? 26.570 1.122 -32.342 1.00 18.84 99 ASP A CA 1
ATOM 667 C C . ASP A 1 99 ? 25.075 0.843 -32.487 1.00 23.64 99 ASP A C 1
ATOM 668 O O . ASP A 1 99 ? 24.661 0.012 -33.318 1.00 17.34 99 ASP A O 1
ATOM 673 N N . VAL A 1 100 ? 24.258 1.469 -31.636 1.00 21.09 100 VAL A N 1
ATOM 674 C CA . VAL A 1 100 ? 22.821 1.285 -31.715 1.00 15.64 100 VAL A CA 1
ATOM 675 C C . VAL A 1 100 ? 22.283 1.836 -33.037 1.00 21.11 100 VAL A C 1
ATOM 676 O O . VAL A 1 100 ? 21.492 1.181 -33.727 1.00 22.54 100 VAL A O 1
ATOM 680 N N . ASP A 1 101 ? 22.738 3.029 -33.416 1.00 17.82 101 ASP A N 1
ATOM 681 C CA . ASP A 1 101 ? 22.298 3.640 -34.664 1.00 22.61 101 ASP A CA 1
ATOM 682 C C . ASP A 1 101 ? 22.668 2.779 -35.880 1.00 25.00 101 ASP A C 1
ATOM 683 O O . ASP A 1 101 ? 21.838 2.551 -36.794 1.00 17.40 101 ASP A O 1
ATOM 688 N N . ALA A 1 102 ? 23.919 2.292 -35.920 1.00 20.46 102 ALA A N 1
ATOM 689 C CA . ALA A 1 102 ? 24.372 1.535 -37.079 1.00 18.93 102 ALA A CA 1
ATOM 690 C C . ALA A 1 102 ? 23.695 0.182 -37.145 1.00 20.99 102 ALA A C 1
ATOM 691 O O . ALA A 1 102 ? 23.334 -0.299 -38.236 1.00 24.93 102 ALA A O 1
ATOM 693 N N . PHE A 1 103 ? 23.481 -0.441 -35.988 1.00 17.23 103 PHE A N 1
ATOM 694 C CA . PHE A 1 103 ? 22.777 -1.711 -35.984 1.00 18.88 103 PHE A CA 1
ATOM 695 C C . PHE A 1 103 ? 21.391 -1.554 -36.581 1.00 21.99 103 PHE A C 1
ATOM 696 O O . PHE A 1 103 ? 21.011 -2.282 -37.506 1.00 17.56 103 PHE A O 1
ATOM 704 N N . CYS A 1 104 ? 20.644 -0.560 -36.101 1.00 15.77 104 CYS A N 1
ATOM 705 C CA . CYS A 1 104 ? 19.267 -0.385 -36.544 1.00 16.37 104 CYS A CA 1
ATOM 706 C C . CYS A 1 104 ? 19.210 0.099 -37.988 1.00 22.40 104 CYS A C 1
ATOM 707 O O . CYS A 1 104 ? 18.309 -0.285 -38.709 1.00 26.20 104 CYS A O 1
ATOM 710 N N . ALA A 1 105 ? 20.189 0.903 -38.414 1.00 19.77 105 ALA A N 1
ATOM 711 C CA . ALA A 1 105 ? 20.207 1.361 -39.797 1.00 21.21 105 ALA A CA 1
ATOM 712 C C . ALA A 1 105 ? 20.524 0.222 -40.749 1.00 23.23 105 ALA A C 1
ATOM 713 O O . ALA A 1 105 ? 20.104 0.251 -41.914 1.00 27.93 105 ALA A O 1
ATOM 715 N N . ARG A 1 106 ? 21.257 -0.771 -40.252 1.00 17.42 106 ARG A N 1
ATOM 716 C CA . ARG A 1 106 ? 21.744 -1.872 -41.075 1.00 19.90 106 ARG A CA 1
ATOM 717 C C . ARG A 1 106 ? 20.810 -3.081 -41.121 1.00 20.96 106 ARG A C 1
ATOM 718 O O . ARG A 1 106 ? 20.947 -3.936 -41.996 1.00 21.60 106 ARG A O 1
ATOM 726 N N . LEU A 1 107 ? 19.863 -3.158 -40.190 1.00 25.66 107 LEU A N 1
ATOM 727 C CA . LEU A 1 107 ? 18.921 -4.265 -40.186 1.00 19.01 107 LEU A CA 1
ATOM 728 C C . LEU A 1 107 ? 18.173 -4.355 -41.495 1.00 28.34 107 LEU A C 1
ATOM 729 O O . LEU A 1 107 ? 17.651 -3.365 -41.989 1.00 28.44 107 LEU A O 1
ATOM 734 N N . ASP A 1 108 ? 18.102 -5.556 -42.047 1.00 20.21 108 ASP A N 1
ATOM 735 C CA . ASP A 1 108 ? 17.241 -5.788 -43.226 1.00 19.89 108 ASP A CA 1
ATOM 736 C C . ASP A 1 108 ? 15.846 -6.052 -42.673 1.00 25.90 108 ASP A C 1
ATOM 737 O O . ASP A 1 108 ? 15.537 -7.178 -42.269 1.00 32.13 108 ASP A O 1
ATOM 742 N N . ALA A 1 109 ? 15.030 -5.015 -42.631 1.00 30.70 109 ALA A N 1
ATOM 743 C CA . ALA A 1 109 ? 13.708 -5.039 -42.022 1.00 37.01 109 ALA A CA 1
ATOM 744 C C . ALA A 1 109 ? 12.963 -3.790 -42.474 1.00 27.08 109 ALA A C 1
ATOM 745 O O . ALA A 1 109 ? 13.591 -2.858 -42.991 1.00 28.93 109 ALA A O 1
ATOM 747 N N . PRO A 1 110 ? 11.657 -3.693 -42.224 1.00 33.19 110 PRO A N 1
ATOM 748 C CA . PRO A 1 110 ? 10.912 -2.486 -42.598 1.00 28.24 110 PRO A CA 1
ATOM 749 C C . PRO A 1 110 ? 11.295 -1.317 -41.709 1.00 36.11 110 PRO A C 1
ATOM 750 O O . PRO A 1 110 ? 11.530 -1.501 -40.499 1.00 32.22 110 PRO A O 1
ATOM 754 N N . PRO A 1 111 ? 11.355 -0.092 -42.270 1.00 33.46 111 PRO A N 1
ATOM 755 C CA . PRO A 1 111 ? 11.765 1.068 -41.465 1.00 26.14 111 PRO A CA 1
ATOM 756 C C . PRO A 1 111 ? 11.011 1.198 -40.145 1.00 33.43 111 PRO A C 1
ATOM 757 O O . PRO A 1 111 ? 11.621 1.574 -39.145 1.00 24.35 111 PRO A O 1
ATOM 761 N N . HIS A 1 112 ? 9.701 0.910 -40.097 1.00 29.45 112 HIS A N 1
ATOM 762 C CA . HIS A 1 112 ? 9.014 1.088 -38.831 1.00 32.47 112 HIS A CA 1
ATOM 763 C C . HIS A 1 112 ? 9.543 0.095 -37.800 1.00 23.94 112 HIS A C 1
ATOM 764 O O . HIS A 1 112 ? 9.565 0.409 -36.599 1.00 22.26 112 HIS A O 1
ATOM 771 N N . VAL A 1 113 ? 9.999 -1.090 -38.250 1.00 25.29 113 VAL A N 1
ATOM 772 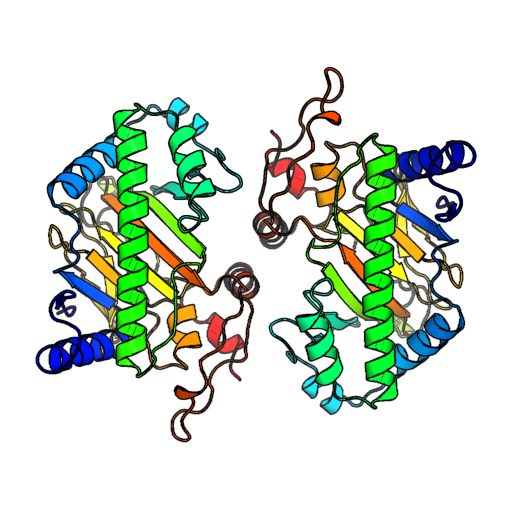C CA . VAL A 1 113 ? 10.552 -2.070 -37.316 1.00 29.70 113 VAL A CA 1
ATOM 773 C C . VAL A 1 113 ? 11.881 -1.586 -36.763 1.00 19.18 113 VAL A C 1
ATOM 774 O O . VAL A 1 113 ? 12.133 -1.658 -35.542 1.00 16.00 113 VAL A O 1
ATOM 778 N N . ARG A 1 114 ? 12.800 -1.168 -37.672 1.00 13.32 114 ARG A N 1
ATOM 779 C CA . ARG A 1 114 ? 14.103 -0.651 -37.259 1.00 16.68 114 ARG A CA 1
ATOM 780 C C . ARG A 1 114 ? 13.982 0.503 -36.255 1.00 18.61 114 ARG A C 1
ATOM 781 O O . ARG A 1 114 ? 14.747 0.577 -35.276 1.00 18.15 114 ARG A O 1
ATOM 789 N N . GLU A 1 115 ? 13.022 1.392 -36.458 1.00 20.25 115 GLU A N 1
ATOM 790 C CA . GLU A 1 115 ? 12.873 2.521 -35.548 1.00 18.86 115 GLU A CA 1
ATOM 791 C C . GLU A 1 115 ? 12.336 2.071 -34.179 1.00 15.65 115 GLU A C 1
ATOM 792 O O . GLU A 1 115 ? 12.729 2.624 -33.139 1.00 18.26 115 GLU A O 1
ATOM 798 N N . THR A 1 116 ? 11.418 1.091 -34.146 1.00 15.40 116 THR A N 1
ATOM 799 C CA . THR A 1 116 ? 10.911 0.587 -32.865 1.00 21.14 116 THR A CA 1
ATOM 800 C C . THR A 1 116 ? 12.015 -0.102 -32.065 1.00 19.07 116 THR A C 1
ATOM 801 O O . THR A 1 116 ? 12.162 0.118 -30.866 1.00 15.30 116 THR A O 1
ATOM 805 N N . VAL A 1 117 ? 12.790 -0.964 -32.715 1.00 15.79 117 VAL A N 1
ATOM 806 C CA . VAL A 1 117 ? 13.920 -1.594 -32.036 1.00 13.74 117 VAL A CA 1
ATOM 807 C C . VAL A 1 117 ? 14.853 -0.535 -31.483 1.00 20.69 117 VAL A C 1
ATOM 808 O O . VAL A 1 117 ? 15.328 -0.640 -30.350 1.00 17.54 117 VAL A O 1
ATOM 812 N N . LYS A 1 118 ? 15.127 0.506 -32.271 1.00 17.60 118 LYS A N 1
ATOM 813 C CA . LYS A 1 118 ? 16.054 1.528 -31.815 1.00 19.58 118 LYS A CA 1
ATOM 814 C C . LYS A 1 118 ? 15.509 2.205 -30.571 1.00 19.41 118 LYS A C 1
ATOM 815 O O . LYS A 1 118 ? 16.237 2.375 -29.585 1.00 19.66 118 LYS A O 1
ATOM 821 N N . ALA A 1 119 ? 14.220 2.594 -30.591 1.00 21.41 119 ALA A N 1
ATOM 822 C CA . ALA A 1 119 ? 13.618 3.273 -29.430 1.00 17.75 119 ALA A CA 1
ATOM 823 C C . ALA A 1 119 ? 13.622 2.369 -28.208 1.00 17.40 119 ALA A C 1
ATOM 824 O O . ALA A 1 119 ? 13.939 2.792 -27.090 1.00 15.64 119 ALA A O 1
ATOM 826 N N . TYR A 1 120 ? 13.317 1.095 -28.411 1.00 18.58 120 TYR A N 1
ATOM 827 C CA . TYR A 1 120 ? 13.249 0.189 -27.287 1.00 18.23 120 TYR A CA 1
ATOM 828 C C . TYR A 1 120 ? 14.615 -0.111 -26.687 1.00 18.69 120 TYR A C 1
ATOM 829 O O . TYR A 1 120 ? 14.768 -0.136 -25.467 1.00 21.00 120 TYR A O 1
ATOM 838 N N . ALA A 1 121 ? 15.630 -0.342 -27.513 1.00 14.53 121 ALA A N 1
ATOM 839 C CA . ALA A 1 121 ? 16.963 -0.555 -26.954 1.00 14.50 121 ALA A CA 1
ATOM 840 C C . ALA A 1 121 ? 17.427 0.667 -26.167 1.00 16.42 121 ALA A C 1
ATOM 841 O O . ALA A 1 121 ? 18.104 0.538 -25.133 1.00 18.92 121 ALA A O 1
ATOM 843 N N . GLU A 1 122 ? 17.113 1.865 -26.673 1.00 14.78 122 GLU A N 1
ATOM 844 C CA . GLU A 1 122 ? 17.497 3.092 -25.992 1.00 19.28 122 GLU A CA 1
ATOM 845 C C . GLU A 1 122 ? 16.771 3.205 -24.665 1.00 23.78 122 GLU A C 1
ATOM 846 O O . GLU A 1 122 ? 17.368 3.581 -23.643 1.00 16.47 122 GLU A O 1
ATOM 852 N N . ARG A 1 123 ? 15.464 2.892 -24.655 1.00 18.30 123 ARG A N 1
ATOM 853 C CA . ARG A 1 123 ? 14.690 2.975 -23.422 1.00 17.52 123 ARG A CA 1
ATOM 854 C C . ARG A 1 123 ? 15.122 1.915 -22.429 1.00 21.18 123 ARG A C 1
ATOM 855 O O . ARG A 1 123 ? 15.175 2.185 -21.240 1.00 14.99 123 ARG A O 1
ATOM 863 N N . MET A 1 124 ? 15.435 0.702 -22.890 1.00 14.30 124 MET A N 1
ATOM 864 C CA . MET A 1 124 ? 15.960 -0.318 -21.986 1.00 14.16 124 MET A CA 1
ATOM 865 C C . MET A 1 124 ? 17.311 0.059 -21.402 1.00 24.98 124 MET A C 1
ATOM 866 O O . MET A 1 124 ? 17.624 -0.291 -20.250 1.00 20.65 124 MET A O 1
ATOM 871 N N . HIS A 1 125 ? 18.160 0.720 -22.184 1.00 16.22 125 HIS A N 1
ATOM 872 C CA . HIS A 1 125 ? 19.448 1.158 -21.642 1.00 10.68 125 HIS A CA 1
ATOM 873 C C . HIS A 1 125 ? 19.229 2.148 -20.493 1.00 11.94 125 HIS A C 1
ATOM 874 O O . HIS A 1 125 ? 19.786 1.988 -19.406 1.00 15.73 125 HIS A O 1
ATOM 881 N N . SER A 1 126 ? 18.390 3.165 -20.713 1.00 17.03 126 SER A N 1
ATOM 882 C CA . SER A 1 126 ? 18.100 4.129 -19.643 1.00 25.52 126 SER A CA 1
ATOM 883 C C . SER A 1 126 ? 17.514 3.432 -18.413 1.00 18.14 126 SER A C 1
ATOM 884 O O . SER A 1 126 ? 17.830 3.794 -17.278 1.00 16.52 126 SER A O 1
ATOM 887 N N . LEU A 1 127 ? 16.660 2.432 -18.627 1.00 14.96 127 LEU A N 1
ATOM 888 C CA . LEU A 1 127 ? 16.075 1.708 -17.500 1.00 14.69 127 LEU A CA 1
ATOM 889 C C . LEU A 1 127 ? 17.146 0.963 -16.700 1.00 23.46 127 LEU A C 1
ATOM 890 O O . LEU A 1 127 ? 17.132 0.986 -15.477 1.00 16.47 127 LEU A O 1
ATOM 895 N N . ILE A 1 128 ? 18.025 0.207 -17.376 1.00 17.07 128 ILE A N 1
ATOM 896 C CA . ILE A 1 128 ? 18.991 -0.591 -16.618 1.00 18.48 128 ILE A CA 1
ATOM 897 C C . ILE A 1 128 ? 19.983 0.320 -15.927 1.00 13.94 128 ILE A C 1
ATOM 898 O O . ILE A 1 128 ? 20.489 -0.024 -14.882 1.00 16.42 128 ILE A O 1
ATOM 903 N N . VAL A 1 129 ? 20.293 1.489 -16.495 1.00 15.45 129 VAL A N 1
ATOM 904 C CA . VAL A 1 129 ? 21.169 2.433 -15.805 1.00 15.79 129 VAL A CA 1
ATOM 905 C C . VAL A 1 129 ? 20.470 2.963 -14.558 1.00 19.17 129 VAL A C 1
ATOM 906 O O . VAL A 1 129 ? 21.081 3.122 -13.508 1.00 18.64 129 VAL A O 1
ATOM 910 N N . ASP A 1 130 ? 19.167 3.232 -14.663 1.00 22.66 130 ASP A N 1
ATOM 911 C CA . ASP A 1 130 ? 18.389 3.723 -13.524 1.00 15.31 130 ASP A CA 1
ATOM 912 C C . ASP A 1 130 ? 18.287 2.663 -12.439 1.00 21.98 130 ASP A C 1
ATOM 913 O O . ASP A 1 130 ? 18.442 2.972 -11.265 1.00 17.97 130 ASP A O 1
ATOM 918 N N . VAL A 1 131 ? 18.041 1.408 -12.821 1.00 15.88 131 VAL A N 1
ATOM 919 C CA . VAL A 1 131 ? 18.055 0.315 -11.854 1.00 15.49 131 VAL A CA 1
ATOM 920 C C . VAL A 1 131 ? 19.423 0.184 -11.176 1.00 21.10 131 VAL A C 1
ATOM 921 O O . VAL A 1 131 ? 19.503 0.057 -9.949 1.00 17.76 131 VAL A O 1
ATOM 925 N N . ALA A 1 132 ? 20.507 0.116 -11.971 1.00 20.92 132 ALA A N 1
ATOM 926 C CA . ALA A 1 132 ? 21.840 -0.022 -11.382 1.00 18.97 132 ALA A CA 1
ATOM 927 C C . ALA A 1 132 ? 22.098 1.100 -10.365 1.00 27.99 132 ALA A C 1
ATOM 928 O O . ALA A 1 132 ? 22.614 0.847 -9.287 1.00 16.53 132 ALA A O 1
ATOM 930 N N . GLY A 1 133 ? 21.683 2.327 -10.680 1.00 22.64 133 GLY A N 1
ATOM 931 C CA . GLY A 1 133 ? 21.855 3.441 -9.763 1.00 23.07 133 GLY A CA 1
ATOM 932 C C . GLY A 1 133 ? 21.090 3.287 -8.458 1.00 21.60 133 GLY A C 1
ATOM 933 O O . GLY A 1 133 ? 21.578 3.656 -7.383 1.00 21.62 133 GLY A O 1
ATOM 934 N N . LYS A 1 134 ? 19.856 2.809 -8.537 1.00 17.10 134 LYS A N 1
ATOM 935 C CA . LYS A 1 134 ? 19.078 2.567 -7.324 1.00 23.13 134 LYS A CA 1
ATOM 936 C C . LYS A 1 134 ? 19.660 1.423 -6.502 1.00 33.16 134 LYS A C 1
ATOM 937 O O . LYS A 1 134 ? 19.686 1.501 -5.272 1.00 25.87 134 LYS A O 1
ATOM 943 N N . VAL A 1 135 ? 20.156 0.370 -7.153 1.00 22.76 135 VAL A N 1
ATOM 944 C CA . VAL A 1 135 ? 20.850 -0.693 -6.426 1.00 21.87 135 VAL A CA 1
ATOM 945 C C . VAL A 1 135 ? 22.063 -0.139 -5.690 1.00 23.20 135 VAL A C 1
ATOM 946 O O . VAL A 1 135 ? 22.276 -0.417 -4.496 1.00 27.19 135 VAL A O 1
ATOM 950 N N . ALA A 1 136 ? 22.911 0.617 -6.412 1.00 19.65 136 ALA A N 1
ATOM 951 C CA . ALA A 1 136 ? 24.094 1.197 -5.797 1.00 27.99 136 ALA A CA 1
ATOM 952 C C . ALA A 1 136 ? 23.728 2.084 -4.615 1.00 26.48 136 ALA A C 1
ATOM 953 O O . ALA A 1 136 ? 24.417 2.070 -3.588 1.00 25.70 136 ALA A O 1
ATOM 955 N N . ALA A 1 137 ? 22.630 2.832 -4.717 1.00 27.83 137 ALA A N 1
ATOM 956 C CA . ALA A 1 137 ? 22.230 3.684 -3.602 1.00 34.38 137 ALA A CA 1
ATOM 957 C C . ALA A 1 137 ? 21.724 2.882 -2.398 1.00 36.27 137 ALA A C 1
ATOM 958 O O . ALA A 1 137 ? 21.899 3.324 -1.262 1.00 29.30 137 ALA A O 1
ATOM 960 N N . SER A 1 138 ? 21.075 1.735 -2.617 1.00 25.61 138 SER A N 1
ATOM 961 C CA . SER A 1 138 ? 20.668 0.885 -1.509 1.00 27.52 138 SER A CA 1
ATOM 962 C C . SER A 1 138 ? 21.851 0.322 -0.714 1.00 27.51 138 SER A C 1
ATOM 963 O O . SER A 1 138 ? 21.641 -0.206 0.386 1.00 32.30 138 SER A O 1
ATOM 966 N N . LEU A 1 139 ? 23.061 0.370 -1.264 1.00 21.64 139 LEU A N 1
ATOM 967 C CA . LEU A 1 139 ? 24.277 0.003 -0.559 1.00 26.71 139 LEU A CA 1
ATOM 968 C C . LEU A 1 139 ? 25.011 1.221 -0.022 1.00 25.87 139 LEU A C 1
ATOM 969 O O . LEU A 1 139 ? 26.178 1.102 0.390 1.00 23.18 139 LEU A O 1
ATOM 974 N N . GLY A 1 140 ? 24.356 2.382 -0.045 1.00 29.30 140 GLY A N 1
ATOM 975 C CA . GLY A 1 140 ? 24.934 3.615 0.448 1.00 37.57 140 GLY A CA 1
ATOM 976 C C . GLY A 1 140 ? 25.852 4.328 -0.508 1.00 36.16 140 GLY A C 1
ATOM 977 O O . GLY A 1 140 ? 26.512 5.282 -0.101 1.00 32.42 140 GLY A O 1
ATOM 978 N N . LEU A 1 141 ? 25.898 3.910 -1.770 1.00 34.53 141 LEU A N 1
ATOM 979 C CA . LEU A 1 141 ? 26.853 4.429 -2.738 1.00 32.90 141 LEU A CA 1
ATOM 980 C C . LEU A 1 141 ? 26.184 5.477 -3.628 1.00 41.82 141 LEU A C 1
ATOM 981 O O . LEU A 1 141 ? 25.198 5.192 -4.323 1.00 42.29 141 LEU A O 1
ATOM 986 N N . HIS A 1 142 ? 26.736 6.679 -3.617 1.00 47.13 142 HIS A N 1
ATOM 987 C CA . HIS A 1 142 ? 26.310 7.745 -4.509 1.00 62.39 142 HIS A CA 1
ATOM 988 C C . HIS A 1 142 ? 27.509 8.192 -5.331 1.00 50.33 142 HIS A C 1
ATOM 989 O O . HIS A 1 142 ? 28.650 7.810 -5.072 1.00 49.34 142 HIS A O 1
ATOM 996 N N . GLY A 1 143 ? 27.234 8.985 -6.354 1.00 55.52 143 GLY A N 1
ATOM 997 C CA . GLY A 1 143 ? 28.260 9.361 -7.302 1.00 55.27 143 GLY A CA 1
ATOM 998 C C . GLY A 1 143 ? 28.590 8.324 -8.360 1.00 55.82 143 GLY A C 1
ATOM 999 O O . GLY A 1 143 ? 29.290 8.654 -9.324 1.00 64.76 143 GLY A O 1
ATOM 1000 N N . ALA A 1 144 ? 28.124 7.085 -8.222 1.00 47.38 144 ALA A N 1
ATOM 1001 C CA . ALA A 1 144 ? 28.411 6.079 -9.238 1.00 58.41 144 ALA A CA 1
ATOM 1002 C C . ALA A 1 144 ? 27.563 6.347 -10.475 1.00 46.63 144 ALA A C 1
ATOM 1003 O O . ALA A 1 144 ? 26.341 6.470 -10.368 1.00 45.82 144 ALA A O 1
ATOM 1005 N N . SER A 1 145 ? 28.200 6.446 -11.648 1.00 44.81 145 SER A N 1
ATOM 1006 C CA . SER A 1 145 ? 27.460 6.517 -12.903 1.00 49.84 145 SER A CA 1
ATOM 1007 C C . SER A 1 145 ? 27.693 5.257 -13.733 1.00 44.17 145 SER A C 1
ATOM 1008 O O . SER A 1 145 ? 28.840 4.875 -13.998 1.00 48.05 145 SER A O 1
ATOM 1011 N N . PHE A 1 146 ? 26.603 4.633 -14.156 1.00 31.23 146 PHE A N 1
ATOM 1012 C CA . PHE A 1 146 ? 26.635 3.433 -14.968 1.00 24.15 146 PHE A CA 1
ATOM 1013 C C . PHE A 1 146 ? 26.365 3.723 -16.433 1.00 27.11 146 PHE A C 1
ATOM 1014 O O . PHE A 1 146 ? 26.406 2.793 -17.255 1.00 28.36 146 PHE A O 1
ATOM 1022 N N . GLN A 1 147 ? 26.181 4.997 -16.780 1.00 23.35 147 GLN A N 1
ATOM 1023 C CA . GLN A 1 147 ? 25.739 5.405 -18.103 1.00 29.93 147 GLN A CA 1
ATOM 1024 C C . GLN A 1 147 ? 26.643 4.897 -19.230 1.00 23.14 147 GLN A C 1
ATOM 1025 O O . GLN A 1 147 ? 26.166 4.671 -20.345 1.00 29.02 147 GLN A O 1
ATOM 1031 N N . ASP A 1 148 ? 27.937 4.741 -18.998 1.00 19.71 148 ASP A N 1
ATOM 1032 C CA . ASP A 1 148 ? 28.814 4.383 -20.098 1.00 25.27 148 ASP A CA 1
ATOM 1033 C C . ASP A 1 148 ? 29.338 2.970 -19.963 1.00 26.68 148 ASP A C 1
ATOM 1034 O O . ASP A 1 148 ? 30.235 2.552 -20.714 1.00 27.31 148 ASP A O 1
ATOM 1039 N N . TRP A 1 149 ? 28.832 2.228 -19.015 1.00 15.86 149 TRP A N 1
ATOM 1040 C CA . TRP A 1 149 ? 29.188 0.819 -18.927 1.00 16.02 149 TRP A CA 1
ATOM 1041 C C . TRP A 1 149 ? 28.682 0.123 -20.190 1.00 22.65 149 TRP A C 1
ATOM 1042 O O . TRP A 1 149 ? 27.532 0.338 -20.593 1.00 21.17 149 TRP A O 1
ATOM 1053 N N . PRO A 1 150 ? 29.505 -0.692 -20.847 1.00 20.50 150 PRO A N 1
ATOM 1054 C CA . PRO A 1 150 ? 29.008 -1.471 -21.987 1.00 22.39 150 PRO A CA 1
ATOM 1055 C C . PRO A 1 150 ? 27.848 -2.376 -21.638 1.00 19.09 150 PRO A C 1
ATOM 1056 O O . PRO A 1 150 ? 27.758 -2.926 -20.518 1.00 16.53 150 PRO A O 1
ATOM 1060 N N . CYS A 1 151 ? 26.973 -2.532 -22.637 1.00 21.01 151 CYS A N 1
ATOM 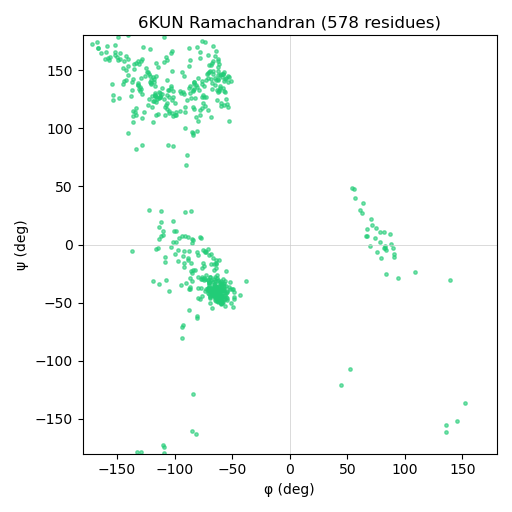1061 C CA . CYS A 1 151 ? 25.793 -3.374 -22.517 1.00 19.26 151 CYS A CA 1
ATOM 1062 C C . CYS A 1 151 ? 25.623 -4.236 -23.765 1.00 13.45 151 CYS A C 1
ATOM 1063 O O . CYS A 1 151 ? 26.079 -3.891 -24.865 1.00 23.46 151 CYS A O 1
ATOM 1066 N N . GLN A 1 152 ? 24.928 -5.349 -23.555 1.00 15.87 152 GLN A N 1
ATOM 1067 C CA . GLN A 1 152 ? 24.506 -6.237 -24.618 1.00 17.95 152 GLN A CA 1
ATOM 1068 C C . GLN A 1 152 ? 22.983 -6.320 -24.624 1.00 20.83 152 GLN A C 1
ATOM 1069 O O . GLN A 1 152 ? 22.362 -6.759 -23.656 1.00 16.07 152 GLN A O 1
ATOM 1075 N N . PHE A 1 153 ? 22.397 -5.895 -25.735 1.00 14.87 153 PHE A N 1
ATOM 1076 C CA . PHE A 1 153 ? 20.946 -5.980 -25.975 1.00 14.49 153 PHE A CA 1
ATOM 1077 C C . PHE A 1 153 ? 20.664 -7.256 -26.769 1.00 17.24 153 PHE A C 1
ATOM 1078 O O . PHE A 1 153 ? 21.349 -7.546 -27.764 1.00 18.98 153 PHE A O 1
ATOM 1086 N N . ARG A 1 154 ? 19.685 -8.024 -26.339 1.00 14.76 154 ARG A N 1
ATOM 1087 C CA . ARG A 1 154 ? 19.387 -9.242 -27.064 1.00 18.72 154 ARG A CA 1
ATOM 1088 C C . ARG A 1 154 ? 17.916 -9.489 -27.257 1.00 18.27 154 ARG A C 1
ATOM 1089 O O . ARG A 1 154 ? 17.114 -9.304 -26.359 1.00 21.95 154 ARG A O 1
ATOM 1097 N N . MET A 1 155 ? 17.570 -9.962 -28.435 1.00 13.27 155 MET A N 1
ATOM 1098 C CA . MET A 1 155 ? 16.212 -10.402 -28.747 1.00 10.99 155 MET A CA 1
ATOM 1099 C C . MET A 1 155 ? 16.324 -11.883 -29.055 1.00 25.84 155 MET A C 1
ATOM 1100 O O . MET A 1 155 ? 17.203 -12.271 -29.821 1.00 25.66 155 MET A O 1
ATOM 1105 N N . ASN A 1 156 ? 15.513 -12.720 -28.391 1.00 15.89 156 ASN A N 1
ATOM 1106 C CA . ASN A 1 156 ? 15.632 -14.144 -28.638 1.00 22.07 156 ASN A CA 1
ATOM 1107 C C . ASN A 1 156 ? 14.277 -14.799 -28.887 1.00 25.03 156 ASN A C 1
ATOM 1108 O O . ASN A 1 156 ? 13.211 -14.299 -28.486 1.00 22.99 156 ASN A O 1
ATOM 1113 N N . ARG A 1 157 ? 14.341 -15.951 -29.567 1.00 24.45 157 ARG A N 1
ATOM 1114 C CA . ARG A 1 157 ? 13.175 -16.813 -29.758 1.00 26.94 157 ARG A CA 1
ATOM 1115 C C . ARG A 1 157 ? 13.587 -18.261 -29.548 1.00 30.63 157 ARG A C 1
ATOM 1116 O O . ARG A 1 157 ? 14.610 -18.694 -30.079 1.00 31.39 157 ARG A O 1
ATOM 1124 N N . TYR A 1 158 ? 12.797 -18.998 -28.770 1.00 25.26 158 TYR A N 1
ATOM 1125 C CA . TYR A 1 158 ? 12.993 -20.432 -28.544 1.00 37.72 158 TYR A CA 1
ATOM 1126 C C . TYR A 1 158 ? 11.874 -21.163 -29.281 1.00 37.79 158 TYR A C 1
ATOM 1127 O O . TYR A 1 158 ? 10.694 -20.952 -28.997 1.00 40.68 158 TYR A O 1
ATOM 1136 N N . ASN A 1 159 ? 12.247 -21.992 -30.242 1.00 38.54 159 ASN A N 1
ATOM 1137 C CA . ASN A 1 159 ? 11.285 -22.593 -31.166 1.00 50.27 159 ASN A CA 1
ATOM 1138 C C . ASN A 1 159 ? 10.791 -23.924 -30.602 1.00 49.06 159 ASN A C 1
ATOM 1139 O O . ASN A 1 159 ? 11.050 -25.013 -31.123 1.00 46.57 159 ASN A O 1
ATOM 1144 N N . TYR A 1 160 ? 10.041 -23.805 -29.515 1.00 49.77 160 TYR A N 1
ATOM 1145 C CA . TYR A 1 160 ? 9.486 -24.974 -28.856 1.00 56.65 160 TYR A CA 1
ATOM 1146 C C . TYR A 1 160 ? 8.534 -25.730 -29.782 1.00 64.76 160 TYR A C 1
ATOM 1147 O O . TYR A 1 160 ? 7.868 -25.156 -30.654 1.00 50.29 160 TYR A O 1
ATOM 1156 N N . THR A 1 161 ? 8.485 -27.040 -29.578 1.00 65.40 161 THR A N 1
ATOM 1157 C CA . THR A 1 161 ? 7.585 -27.960 -30.262 1.00 54.87 161 THR A CA 1
ATOM 1158 C C . THR A 1 161 ? 6.901 -28.792 -29.183 1.00 56.82 161 THR A C 1
ATOM 1159 O O . THR A 1 161 ? 7.130 -28.585 -27.984 1.00 43.20 161 THR A O 1
ATOM 1163 N N . GLN A 1 162 ? 6.047 -29.735 -29.589 1.00 68.82 162 GLN A N 1
ATOM 1164 C CA . GLN A 1 162 ? 5.399 -30.589 -28.595 1.00 57.54 162 GLN A CA 1
ATOM 1165 C C . GLN A 1 162 ? 6.419 -31.455 -27.864 1.00 47.58 162 GLN A C 1
ATOM 1166 O O . GLN A 1 162 ? 6.241 -31.762 -26.678 1.00 47.44 162 GLN A O 1
ATOM 1172 N N . ASP A 1 163 ? 7.503 -31.834 -28.544 1.00 50.84 163 ASP A N 1
ATOM 1173 C CA . ASP A 1 163 ? 8.499 -32.722 -27.951 1.00 59.57 163 ASP A CA 1
ATOM 1174 C C . ASP A 1 163 ? 9.257 -32.059 -26.805 1.00 62.75 163 ASP A C 1
ATOM 1175 O O . ASP A 1 163 ? 9.580 -32.716 -25.808 1.00 54.07 163 ASP A O 1
ATOM 1180 N N . SER A 1 164 ? 9.541 -30.759 -26.917 1.00 76.89 164 SER A N 1
ATOM 1181 C CA . SER A 1 164 ? 10.373 -30.081 -25.932 1.00 67.73 164 SER A CA 1
ATOM 1182 C C . SER A 1 164 ? 9.626 -29.673 -24.668 1.00 50.28 164 SER A C 1
ATOM 1183 O O . SER A 1 164 ? 10.263 -29.219 -23.717 1.00 33.61 164 SER A O 1
ATOM 1186 N N . VAL A 1 165 ? 8.303 -29.826 -24.610 1.00 56.47 165 VAL A N 1
ATOM 1187 C CA . VAL A 1 165 ? 7.594 -29.513 -23.376 1.00 53.15 165 VAL A CA 1
ATOM 1188 C C . VAL A 1 165 ? 8.101 -30.401 -22.248 1.00 55.51 165 VAL A C 1
ATOM 1189 O O . VAL A 1 165 ? 8.257 -31.620 -22.411 1.00 65.34 165 VAL A O 1
ATOM 1193 N N . GLY A 1 166 ? 8.324 -29.796 -21.082 1.00 55.98 166 GLY A N 1
ATOM 1194 C CA . GLY A 1 166 ? 8.869 -30.478 -19.925 1.00 60.72 166 GLY A CA 1
ATOM 1195 C C . GLY A 1 166 ? 10.379 -30.366 -19.777 1.00 53.22 166 GLY A C 1
ATOM 1196 O O . GLY A 1 166 ? 10.891 -30.416 -18.651 1.00 53.05 166 GLY A O 1
ATOM 1197 N N . SER A 1 167 ? 11.113 -30.214 -20.891 1.00 51.51 167 SER A N 1
ATOM 1198 C CA . SER A 1 167 ? 12.563 -30.145 -20.764 1.00 55.32 167 SER A CA 1
ATOM 1199 C C . SER A 1 167 ? 12.998 -28.723 -20.411 1.00 70.93 167 SER A C 1
ATOM 1200 O O . SER A 1 167 ? 12.437 -27.753 -20.934 1.00 54.36 167 SER A O 1
ATOM 1203 N N . PRO A 1 168 ? 13.981 -28.565 -19.509 1.00 96.41 168 PRO A N 1
ATOM 1204 C CA . PRO A 1 168 ? 14.592 -27.239 -19.323 1.00 91.59 168 PRO A CA 1
ATOM 1205 C C . PRO A 1 168 ? 15.070 -26.653 -20.644 1.00 89.57 168 PRO A C 1
ATOM 1206 O O . PRO A 1 168 ? 16.078 -27.102 -21.195 1.00 84.22 168 PRO A O 1
ATOM 1210 N N . GLY A 1 169 ? 14.351 -25.653 -21.161 1.00 72.09 169 GLY A N 1
ATOM 1211 C CA . GLY A 1 169 ? 14.686 -24.979 -22.404 1.00 63.25 169 GLY A CA 1
ATOM 1212 C C . GLY A 1 169 ? 15.914 -24.088 -22.349 1.00 72.48 169 GLY A C 1
ATOM 1213 O O . GLY A 1 169 ? 16.292 -23.518 -23.376 1.00 74.87 169 GLY A O 1
ATOM 1214 N N . VAL A 1 170 ? 16.524 -23.925 -21.180 1.00 88.67 170 VAL A N 1
ATOM 1215 C CA . VAL A 1 170 ? 17.845 -23.314 -21.045 1.00 73.91 170 VAL A CA 1
ATOM 1216 C C . VAL A 1 170 ? 18.460 -23.880 -19.775 1.00 47.28 170 VAL A C 1
ATOM 1217 O O . VAL A 1 170 ? 17.814 -23.851 -18.728 1.00 42.33 170 VAL A O 1
ATOM 1221 N N . GLN A 1 171 ? 19.693 -24.394 -19.868 1.00 41.74 171 GLN A N 1
ATOM 1222 C CA . GLN A 1 171 ? 20.393 -24.991 -18.743 1.00 48.96 171 GLN A CA 1
ATOM 1223 C C . GLN A 1 171 ? 20.812 -23.927 -17.725 1.00 49.02 171 GLN A C 1
ATOM 1224 O O . GLN A 1 171 ? 20.887 -22.736 -18.033 1.00 44.89 171 GLN A O 1
ATOM 1230 N N . VAL A 1 172 ? 21.137 -24.396 -16.512 1.00 49.10 172 VAL A N 1
ATOM 1231 C CA . VAL A 1 172 ? 21.330 -23.526 -15.353 1.00 42.57 172 VAL A CA 1
ATOM 1232 C C . VAL A 1 172 ? 22.661 -22.794 -15.449 1.00 36.88 172 VAL A C 1
ATOM 1233 O O . VAL A 1 172 ? 23.732 -23.404 -15.581 1.00 38.44 172 VAL A O 1
ATOM 1237 N N . HIS A 1 173 ? 22.607 -21.483 -15.298 1.00 28.57 173 HIS A N 1
ATOM 1238 C CA . HIS A 1 173 ? 23.788 -20.650 -15.431 1.00 27.76 173 HIS A CA 1
ATOM 1239 C C . HIS A 1 173 ? 23.521 -19.342 -14.717 1.00 20.93 173 HIS A C 1
ATOM 1240 O O . HIS A 1 173 ? 22.385 -19.023 -14.368 1.00 22.45 173 HIS A O 1
ATOM 1247 N N . THR A 1 174 ? 24.581 -18.592 -14.490 1.00 19.74 174 THR A N 1
ATOM 1248 C CA . THR A 1 174 ? 24.437 -17.196 -14.095 1.00 23.98 174 THR A CA 1
ATOM 1249 C C . THR A 1 174 ? 24.837 -16.343 -15.288 1.00 22.25 174 THR A C 1
ATOM 1250 O O . THR A 1 174 ? 25.508 -16.803 -16.210 1.00 16.23 174 THR A O 1
ATOM 1254 N N . ASP A 1 175 ? 24.407 -15.101 -15.251 1.00 18.46 175 ASP A N 1
ATOM 1255 C CA . ASP A 1 175 ? 24.899 -14.092 -16.172 1.00 23.30 175 ASP A CA 1
ATOM 1256 C C . ASP A 1 175 ? 26.246 -13.624 -15.673 1.00 23.98 175 ASP A C 1
ATOM 1257 O O . ASP A 1 175 ? 26.407 -13.372 -14.477 1.00 19.40 175 ASP A O 1
ATOM 1262 N N . SER A 1 176 ? 27.201 -13.557 -16.553 1.00 19.04 176 SER A N 1
ATOM 1263 C CA . SER A 1 176 ? 28.530 -13.105 -16.206 1.00 19.29 176 SER A CA 1
ATOM 1264 C C . SER A 1 176 ? 28.622 -11.668 -15.715 1.00 19.96 176 SER A C 1
ATOM 1265 O O . SER A 1 176 ? 29.442 -11.366 -14.952 1.00 19.22 176 SER A O 1
ATOM 1268 N N . GLY A 1 177 ? 27.742 -10.813 -16.207 1.00 19.98 177 GLY A N 1
ATOM 1269 C CA . GLY A 1 177 ? 27.823 -9.363 -16.003 1.00 18.89 177 GLY A CA 1
ATOM 1270 C C . GLY A 1 177 ? 27.204 -8.868 -14.710 1.00 15.97 177 GLY A C 1
ATOM 1271 O O . GLY A 1 177 ? 26.996 -9.619 -13.757 1.00 16.80 177 GLY A O 1
ATOM 1272 N N . PHE A 1 178 ? 26.907 -7.566 -14.684 1.00 15.83 178 PHE A N 1
ATOM 1273 C CA . PHE A 1 178 ? 26.474 -6.892 -13.454 1.00 15.23 178 PHE A CA 1
ATOM 1274 C C . PHE A 1 178 ? 25.008 -7.105 -13.141 1.00 18.03 178 PHE A C 1
ATOM 1275 O O . PHE A 1 178 ? 24.658 -7.651 -12.084 1.00 19.81 178 PHE A O 1
ATOM 1283 N N . LEU A 1 179 ? 24.144 -6.641 -14.042 1.00 20.71 179 LEU A N 1
ATOM 1284 C CA . LEU A 1 179 ? 22.703 -6.745 -13.896 1.00 16.98 179 LEU A CA 1
ATOM 1285 C C . LEU A 1 179 ? 22.082 -6.970 -15.262 1.00 14.09 179 LEU A C 1
ATOM 1286 O O . LEU A 1 179 ? 22.583 -6.449 -16.270 1.00 17.78 179 LEU A O 1
ATOM 1291 N N . THR A 1 180 ? 20.943 -7.634 -15.273 1.00 17.22 180 THR A N 1
ATOM 1292 C CA . THR A 1 180 ? 20.202 -7.924 -16.473 1.00 20.44 180 THR A CA 1
ATOM 1293 C C . THR A 1 180 ? 18.752 -7.547 -16.303 1.00 15.15 180 THR A C 1
ATOM 1294 O O . THR A 1 180 ? 18.138 -7.840 -15.273 1.00 23.78 180 THR A O 1
ATOM 1298 N N . VAL A 1 181 ? 18.192 -6.870 -17.307 1.00 13.44 181 VAL A N 1
ATOM 1299 C CA . VAL A 1 181 ? 16.765 -6.556 -17.291 1.00 13.17 181 VAL A CA 1
ATOM 1300 C C . VAL A 1 181 ? 16.139 -7.356 -18.421 1.00 20.15 181 VAL A C 1
ATOM 1301 O O . VAL A 1 181 ? 16.594 -7.254 -19.573 1.00 17.49 181 VAL A O 1
ATOM 1305 N N . LEU A 1 182 ? 15.101 -8.121 -18.089 1.00 16.97 182 LEU A N 1
ATOM 1306 C CA . LEU A 1 182 ? 14.462 -9.056 -18.997 1.00 15.17 182 LEU A CA 1
ATOM 1307 C C . LEU A 1 182 ? 12.994 -8.684 -19.173 1.00 19.69 182 LEU A C 1
ATOM 1308 O O . LEU A 1 182 ? 12.311 -8.381 -18.197 1.00 15.98 182 LEU A O 1
ATOM 1313 N N . GLN A 1 183 ? 12.499 -8.757 -20.400 1.00 19.46 183 GLN A N 1
ATOM 1314 C CA . GLN A 1 183 ? 11.062 -8.732 -20.686 1.00 21.13 183 GLN A CA 1
ATOM 1315 C C . GLN A 1 183 ? 10.717 -10.094 -21.260 1.00 23.54 183 GLN A C 1
ATOM 1316 O O . GLN A 1 183 ? 11.202 -10.436 -22.332 1.00 19.39 183 GLN A O 1
ATOM 1322 N N . GLU A 1 184 ? 9.948 -10.877 -20.518 1.00 27.43 184 GLU A N 1
ATOM 1323 C CA . GLU A 1 184 ? 9.556 -12.237 -20.872 1.00 45.67 184 GLU A CA 1
ATOM 1324 C C . GLU A 1 184 ? 8.294 -12.222 -21.727 1.00 44.89 184 GLU A C 1
ATOM 1325 O O . GLU A 1 184 ? 7.485 -11.285 -21.666 1.00 27.93 184 GLU A O 1
ATOM 1331 N N . ASP A 1 185 ? 8.147 -13.264 -22.544 1.00 60.31 185 ASP A N 1
ATOM 1332 C CA . ASP A 1 185 ? 6.891 -13.505 -23.243 1.00 51.42 185 ASP A CA 1
ATOM 1333 C C . ASP A 1 185 ? 5.744 -13.578 -22.244 1.00 39.05 185 ASP A C 1
ATOM 1334 O O . ASP A 1 185 ? 5.795 -14.367 -21.294 1.00 37.82 185 ASP A O 1
ATOM 1339 N N . GLU A 1 186 ? 4.708 -12.756 -22.449 1.00 28.93 186 GLU A N 1
ATOM 1340 C CA . GLU A 1 186 ? 3.550 -12.776 -21.558 1.00 46.19 186 GLU A CA 1
ATOM 1341 C C . GLU A 1 186 ? 2.856 -14.134 -21.556 1.00 43.45 186 GLU A C 1
ATOM 1342 O O . GLU A 1 186 ? 2.343 -14.571 -20.522 1.00 44.30 186 GLU A O 1
ATOM 1348 N N . CYS A 1 187 ? 2.873 -14.835 -22.677 1.00 33.54 187 CYS A N 1
ATOM 1349 C CA . CYS A 1 187 ? 2.058 -16.034 -22.841 1.00 37.89 187 CYS A CA 1
ATOM 1350 C C . CYS A 1 187 ? 2.794 -17.334 -22.568 1.00 46.85 187 CYS A C 1
ATOM 1351 O O . CYS A 1 187 ? 2.145 -18.373 -22.428 1.00 52.30 187 CYS A O 1
ATOM 1354 N N . VAL A 1 188 ? 4.120 -17.278 -22.495 1.00 37.33 188 VAL A N 1
ATOM 1355 C CA . VAL A 1 188 ? 4.924 -18.466 -22.237 1.00 45.19 188 VAL A CA 1
ATOM 1356 C C . VAL A 1 188 ? 6.080 -18.142 -21.298 1.00 43.07 188 VAL A C 1
ATOM 1357 O O . VAL A 1 188 ? 7.134 -17.679 -21.732 1.00 44.81 188 VAL A O 1
ATOM 1361 N N . GLY A 1 189 ? 5.874 -18.389 -20.008 1.00 43.44 189 GLY A N 1
ATOM 1362 C CA . GLY A 1 189 ? 6.893 -18.124 -19.009 1.00 47.69 189 GLY A CA 1
ATOM 1363 C C . GLY A 1 189 ? 7.601 -19.400 -18.600 1.00 54.16 189 GLY A C 1
ATOM 1364 O O . GLY A 1 189 ? 6.961 -20.412 -18.312 1.00 67.53 189 GLY A O 1
ATOM 1365 N N . GLY A 1 190 ? 8.929 -19.353 -18.575 1.00 40.53 190 GLY A N 1
ATOM 1366 C CA . GLY A 1 190 ? 9.727 -20.505 -18.200 1.00 40.87 190 GLY A CA 1
ATOM 1367 C C . GLY A 1 190 ? 10.869 -20.116 -17.282 1.00 38.88 190 GLY A C 1
ATOM 1368 O O . GLY A 1 190 ? 11.598 -20.973 -16.784 1.00 36.35 190 GLY A O 1
ATOM 1369 N N . LEU A 1 191 ? 11.024 -18.815 -17.059 1.00 37.73 191 LEU A N 1
ATOM 1370 C CA . LEU A 1 191 ? 12.084 -18.307 -16.196 1.00 39.97 191 LEU A CA 1
ATOM 1371 C C . LEU A 1 191 ? 11.961 -18.866 -14.783 1.00 30.21 191 LEU A C 1
ATOM 1372 O O . LEU A 1 191 ? 10.956 -18.651 -14.105 1.00 26.96 191 LEU A O 1
ATOM 1377 N N . GLU A 1 192 ? 12.989 -19.585 -14.344 1.00 33.51 192 GLU A N 1
ATOM 1378 C CA . GLU A 1 192 ? 13.012 -20.181 -13.020 1.00 24.15 192 GLU A CA 1
ATOM 1379 C C . GLU A 1 192 ? 14.350 -19.757 -12.457 1.00 19.85 192 GLU A C 1
ATOM 1380 O O . GLU A 1 192 ? 15.359 -19.762 -13.175 1.00 22.71 192 GLU A O 1
ATOM 1386 N N . VAL A 1 193 ? 14.347 -19.327 -11.204 1.00 26.64 193 VAL A N 1
ATOM 1387 C CA . VAL A 1 193 ? 15.575 -18.920 -10.524 1.00 30.08 193 VAL A CA 1
ATOM 1388 C C . VAL A 1 193 ? 15.734 -19.809 -9.301 1.00 29.79 193 VAL A C 1
ATOM 1389 O O . VAL A 1 193 ? 14.745 -20.166 -8.650 1.00 26.54 193 VAL A O 1
ATOM 1393 N N . LEU A 1 194 ? 16.977 -20.186 -9.026 1.00 30.02 194 LEU A N 1
ATOM 1394 C CA . LEU A 1 194 ? 17.328 -21.018 -7.878 1.00 34.16 194 LEU A CA 1
ATOM 1395 C C . LEU A 1 194 ? 17.322 -20.115 -6.655 1.00 25.86 194 LEU A C 1
ATOM 1396 O O . LEU A 1 194 ? 18.129 -19.188 -6.542 1.00 32.61 194 LEU A O 1
ATOM 1401 N N . ASP A 1 195 ? 16.363 -20.334 -5.785 1.00 27.92 195 ASP A N 1
ATOM 1402 C CA . ASP A 1 195 ? 16.287 -19.644 -4.506 1.00 36.56 195 ASP A CA 1
ATOM 1403 C C . ASP A 1 195 ? 17.422 -20.108 -3.615 1.00 34.10 195 ASP A C 1
ATOM 1404 O O . ASP A 1 195 ? 17.418 -21.268 -3.182 1.00 39.54 195 ASP A O 1
ATOM 1409 N N . PRO A 1 196 ? 18.423 -19.276 -3.338 1.00 25.40 196 PRO A N 1
ATOM 1410 C CA . PRO A 1 196 ? 19.582 -19.782 -2.574 1.00 37.93 196 PRO A CA 1
ATOM 1411 C C . PRO A 1 196 ? 19.248 -20.150 -1.134 1.00 47.11 196 PRO A C 1
ATOM 1412 O O . PRO A 1 196 ? 20.063 -20.821 -0.489 1.00 58.47 196 PRO A O 1
ATOM 1416 N N . ALA A 1 197 ? 18.068 -19.776 -0.632 1.00 42.76 197 ALA A N 1
ATOM 1417 C CA . ALA A 1 197 ? 17.714 -20.087 0.747 1.00 48.38 197 ALA A CA 1
ATOM 1418 C C . ALA A 1 197 ? 17.082 -21.461 0.909 1.00 47.38 197 ALA A C 1
ATOM 1419 O O . ALA A 1 197 ? 17.211 -22.060 1.982 1.00 56.22 197 ALA A O 1
ATOM 1421 N N . ALA A 1 198 ? 16.387 -21.967 -0.112 1.00 43.53 198 ALA A N 1
ATOM 1422 C CA . ALA A 1 198 ? 15.832 -23.318 -0.075 1.00 47.86 198 ALA A CA 1
ATOM 1423 C C . ALA A 1 198 ? 16.556 -24.303 -0.986 1.00 52.28 198 ALA A C 1
ATOM 1424 O O . ALA A 1 198 ? 16.366 -25.518 -0.836 1.00 53.39 198 ALA A O 1
ATOM 1426 N N . GLY A 1 199 ? 17.374 -23.825 -1.923 1.00 39.27 199 GLY A N 1
ATOM 1427 C CA . GLY A 1 199 ? 17.962 -24.712 -2.905 1.00 41.63 199 GLY A CA 1
ATOM 1428 C C . GLY A 1 199 ? 16.979 -25.253 -3.920 1.00 36.95 199 GLY A C 1
ATOM 1429 O O . GLY A 1 199 ? 17.251 -26.293 -4.531 1.00 40.82 199 GLY A O 1
ATOM 1430 N N . GLU A 1 200 ? 15.849 -24.565 -4.120 1.00 38.82 200 GLU A N 1
ATOM 1431 C CA . GLU A 1 200 ? 14.770 -25.008 -4.993 1.00 39.81 200 GLU A CA 1
ATOM 1432 C C . GLU A 1 200 ? 14.510 -23.973 -6.081 1.00 32.73 200 GLU A C 1
ATOM 1433 O O . GLU A 1 200 ? 14.626 -22.773 -5.853 1.00 29.84 200 GLU A O 1
ATOM 1439 N N . PHE A 1 201 ? 14.160 -24.440 -7.271 1.00 37.63 201 PHE A N 1
ATOM 1440 C CA . PHE A 1 201 ? 13.791 -23.541 -8.353 1.00 39.30 201 PHE A CA 1
ATOM 1441 C C . PHE A 1 201 ? 12.411 -22.953 -8.129 1.00 36.66 201 PHE A C 1
ATOM 1442 O O . PHE A 1 201 ? 11.469 -23.637 -7.729 1.00 46.39 201 PHE A O 1
ATOM 1450 N N . VAL A 1 202 ? 12.311 -21.657 -8.375 1.00 38.02 202 VAL A N 1
ATOM 1451 C CA . VAL A 1 202 ? 11.106 -20.870 -8.180 1.00 34.70 202 VAL A CA 1
ATOM 1452 C C . VAL A 1 202 ? 10.694 -20.306 -9.535 1.00 39.81 202 VAL A C 1
ATOM 1453 O O . VAL A 1 202 ? 11.488 -19.616 -10.186 1.00 31.80 202 VAL A O 1
ATOM 1457 N N . PRO A 1 203 ? 9.475 -20.556 -10.010 1.00 32.60 203 PRO A N 1
ATOM 1458 C CA . PRO A 1 203 ? 9.070 -19.985 -11.298 1.00 34.67 203 PRO A CA 1
ATOM 1459 C C . PRO A 1 203 ? 8.963 -18.480 -11.193 1.00 37.51 203 PRO A C 1
ATOM 1460 O O . PRO A 1 203 ? 8.535 -17.936 -10.173 1.00 37.60 203 PRO A O 1
ATOM 1464 N N . VAL A 1 204 ? 9.431 -17.798 -12.230 1.00 33.13 204 VAL A N 1
ATOM 1465 C CA . VAL A 1 204 ? 9.190 -16.362 -12.347 1.00 37.53 204 VAL A CA 1
ATOM 1466 C C . VAL A 1 204 ? 8.055 -16.237 -13.367 1.00 42.19 204 VAL A C 1
ATOM 1467 O O . VAL A 1 204 ? 8.301 -16.083 -14.561 1.00 36.85 204 VAL A O 1
ATOM 1471 N N . ASP A 1 205 ? 6.812 -16.364 -12.912 1.00 52.45 205 ASP A N 1
ATOM 1472 C CA . ASP A 1 205 ? 5.678 -16.357 -13.824 1.00 63.29 205 ASP A CA 1
ATOM 1473 C C . ASP A 1 205 ? 5.617 -15.012 -14.543 1.00 62.56 205 ASP A C 1
ATOM 1474 O O . ASP A 1 205 ? 5.948 -13.977 -13.961 1.00 58.81 205 ASP A O 1
ATOM 1479 N N . PRO A 1 206 ? 5.194 -14.992 -15.804 1.00 69.32 206 PRO A N 1
ATOM 1480 C CA . PRO A 1 206 ? 5.136 -13.715 -16.533 1.00 79.08 206 PRO A CA 1
ATOM 1481 C C . PRO A 1 206 ? 4.113 -12.777 -15.906 1.00 69.61 206 PRO A C 1
ATOM 1482 O O . PRO A 1 206 ? 3.060 -13.215 -15.424 1.00 76.48 206 PRO A O 1
ATOM 1486 N N . LEU A 1 207 ? 4.443 -11.485 -15.893 1.00 38.17 207 LEU A N 1
ATOM 1487 C CA . LEU A 1 207 ? 3.535 -10.462 -15.366 1.00 48.42 207 LEU A CA 1
ATOM 1488 C C . LEU A 1 207 ? 3.512 -9.249 -16.290 1.00 39.27 207 LEU A C 1
ATOM 1489 O O . LEU A 1 207 ? 4.438 -8.422 -16.255 1.00 32.31 207 LEU A O 1
ATOM 1494 N N . PRO A 1 208 ? 2.436 -9.068 -17.069 1.00 42.86 208 PRO A N 1
ATOM 1495 C CA . PRO A 1 208 ? 2.506 -8.163 -18.220 1.00 43.07 208 PRO A CA 1
ATOM 1496 C C . PRO A 1 208 ? 2.931 -6.759 -17.836 1.00 32.33 208 PRO A C 1
ATOM 1497 O O . PRO A 1 208 ? 2.538 -6.239 -16.794 1.00 31.13 208 PRO A O 1
ATOM 1501 N N . GLY A 1 209 ? 3.745 -6.137 -18.711 1.00 33.69 209 GLY A N 1
ATOM 1502 C CA . GLY A 1 209 ? 4.144 -4.759 -18.498 1.00 35.90 209 GLY A CA 1
ATOM 1503 C C . GLY A 1 209 ? 5.198 -4.531 -17.431 1.00 47.47 209 GLY A C 1
ATOM 1504 O O . GLY A 1 209 ? 5.657 -3.390 -17.276 1.00 46.07 209 GLY A O 1
ATOM 1505 N N . SER A 1 210 ? 5.590 -5.560 -16.681 1.00 37.72 210 SER A N 1
ATOM 1506 C CA . SER A 1 210 ? 6.709 -5.451 -15.750 1.00 28.26 210 SER A CA 1
ATOM 1507 C C . SER A 1 210 ? 7.953 -6.133 -16.343 1.00 20.44 210 SER A C 1
ATOM 1508 O O . SER A 1 210 ? 7.872 -6.910 -17.303 1.00 39.58 210 SER A O 1
ATOM 1511 N N . PHE A 1 211 ? 9.101 -5.831 -15.758 1.00 24.93 211 PHE A N 1
ATOM 1512 C CA . PHE A 1 211 ? 10.370 -6.388 -16.186 1.00 18.56 211 PHE A CA 1
ATOM 1513 C C . PHE A 1 211 ? 10.928 -7.227 -15.037 1.00 18.40 211 PHE A C 1
ATOM 1514 O O . PHE A 1 211 ? 10.576 -7.030 -13.871 1.00 17.19 211 PHE A O 1
ATOM 1522 N N . VAL A 1 212 ? 11.797 -8.186 -15.368 1.00 12.79 212 VAL A N 1
ATOM 1523 C CA . VAL A 1 212 ? 12.537 -8.920 -14.335 1.00 18.72 212 VAL A CA 1
ATOM 1524 C C . VAL A 1 212 ? 13.988 -8.457 -14.330 1.00 24.83 212 VAL A C 1
ATOM 1525 O O . VAL A 1 212 ? 14.566 -8.228 -15.391 1.00 22.14 212 VAL A O 1
ATOM 1529 N N . VAL A 1 213 ? 14.579 -8.337 -13.139 1.00 12.79 213 VAL A N 1
ATOM 1530 C CA . VAL A 1 213 ? 15.977 -7.952 -12.982 1.00 14.81 213 VAL A CA 1
ATOM 1531 C C . VAL A 1 213 ? 16.746 -9.099 -12.332 1.00 24.42 213 VAL A C 1
ATOM 1532 O O . VAL A 1 213 ? 16.310 -9.650 -11.328 1.00 18.78 213 VAL A O 1
ATOM 1536 N N . ASN A 1 214 ? 17.851 -9.503 -12.933 1.00 16.50 214 ASN A N 1
ATOM 1537 C CA . ASN A 1 214 ? 18.731 -10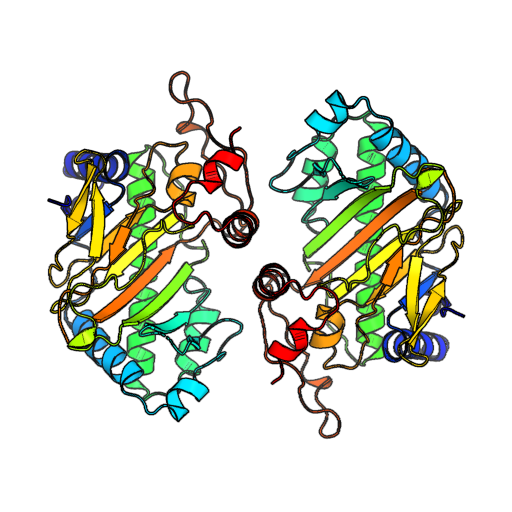.538 -12.355 1.00 19.39 214 ASN A CA 1
ATOM 1538 C C . ASN A 1 214 ? 20.115 -9.937 -12.086 1.00 21.68 214 ASN A C 1
ATOM 1539 O O . ASN A 1 214 ? 20.653 -9.148 -12.917 1.00 21.38 214 ASN A O 1
ATOM 1544 N N . VAL A 1 215 ? 20.694 -10.317 -10.943 1.00 15.71 215 VAL A N 1
ATOM 1545 C CA . VAL A 1 215 ? 22.060 -9.971 -10.577 1.00 16.40 215 VAL A CA 1
ATOM 1546 C C . VAL A 1 215 ? 22.990 -11.025 -11.156 1.00 17.54 215 VAL A C 1
ATOM 1547 O O . VAL A 1 215 ? 22.697 -12.221 -11.078 1.00 21.84 215 VAL A O 1
ATOM 1551 N N . GLY A 1 216 ? 24.098 -10.592 -11.771 1.00 15.19 216 GLY A N 1
ATOM 1552 C CA . GLY A 1 216 ? 25.079 -11.485 -12.345 1.00 14.63 216 GLY A CA 1
ATOM 1553 C C . GLY A 1 216 ? 26.395 -11.546 -11.580 1.00 17.23 216 GLY A C 1
ATOM 1554 O O . GLY A 1 216 ? 26.543 -10.967 -10.505 1.00 16.98 216 GLY A O 1
ATOM 1555 N N . ASP A 1 217 ? 27.360 -12.271 -12.171 1.00 18.98 217 ASP A N 1
ATOM 1556 C CA . ASP A 1 217 ? 28.612 -12.559 -11.458 1.00 19.81 217 ASP A CA 1
ATOM 1557 C C . ASP A 1 217 ? 29.342 -11.274 -11.101 1.00 12.35 217 ASP A C 1
ATOM 1558 O O . ASP A 1 217 ? 29.822 -11.111 -9.950 1.00 16.70 217 ASP A O 1
ATOM 1563 N N . VAL A 1 218 ? 29.408 -10.324 -12.049 1.00 13.48 218 VAL A N 1
ATOM 1564 C CA . VAL A 1 218 ? 30.049 -9.047 -11.743 1.00 14.33 218 VAL A CA 1
ATOM 1565 C C . VAL A 1 218 ? 29.304 -8.297 -10.655 1.00 19.24 218 VAL A C 1
ATOM 1566 O O . VAL A 1 218 ? 29.919 -7.597 -9.844 1.00 19.23 218 VAL A O 1
ATOM 1570 N N . GLY A 1 219 ? 27.980 -8.459 -10.572 1.00 21.15 219 GLY A N 1
ATOM 1571 C CA . GLY A 1 219 ? 27.266 -7.869 -9.447 1.00 14.11 219 GLY A CA 1
ATOM 1572 C C . GLY A 1 219 ? 27.759 -8.388 -8.100 1.00 16.67 219 GLY A C 1
ATOM 1573 O O . GLY A 1 219 ? 27.956 -7.623 -7.150 1.00 20.23 219 GLY A O 1
ATOM 1574 N N . GLN A 1 220 ? 27.897 -9.701 -7.990 1.00 19.94 220 GLN A N 1
ATOM 1575 C CA . GLN A 1 220 ? 28.399 -10.330 -6.774 1.00 14.68 220 GLN A CA 1
ATOM 1576 C C . GLN A 1 220 ? 29.791 -9.831 -6.422 1.00 19.00 220 GLN A C 1
ATOM 1577 O O . GLN A 1 220 ? 30.100 -9.604 -5.246 1.00 22.33 220 GLN A O 1
ATOM 1583 N N . ALA A 1 221 ? 30.638 -9.629 -7.424 1.00 25.35 221 ALA A N 1
ATOM 1584 C CA . ALA A 1 221 ? 32.023 -9.252 -7.171 1.00 15.95 221 ALA A CA 1
ATOM 1585 C C . ALA A 1 221 ? 32.142 -7.773 -6.868 1.00 21.32 221 ALA A C 1
ATOM 1586 O O . ALA A 1 221 ? 32.771 -7.394 -5.886 1.00 20.25 221 ALA A O 1
ATOM 1588 N N . TRP A 1 222 ? 31.495 -6.935 -7.654 1.00 20.79 222 TRP A N 1
ATOM 1589 C CA . TRP A 1 222 ? 31.486 -5.495 -7.401 1.00 21.34 222 TRP A CA 1
ATOM 1590 C C . TRP A 1 222 ? 30.863 -5.159 -6.054 1.00 24.09 222 TRP A C 1
ATOM 1591 O O . TRP A 1 222 ? 31.269 -4.187 -5.417 1.00 23.05 222 TRP A O 1
ATOM 1602 N N . SER A 1 223 ? 29.876 -5.918 -5.622 1.00 22.92 223 SER A N 1
ATOM 1603 C CA . SER A 1 223 ? 29.211 -5.605 -4.378 1.00 22.26 223 SER A CA 1
ATOM 1604 C C . SER A 1 223 ? 29.953 -6.170 -3.166 1.00 20.38 223 SER A C 1
ATOM 1605 O O . SER A 1 223 ? 29.432 -6.080 -2.052 1.00 20.99 223 SER A O 1
ATOM 1608 N N . ASN A 1 224 ? 31.114 -6.775 -3.402 1.00 20.32 224 ASN A N 1
ATOM 1609 C CA . ASN A 1 224 ? 31.893 -7.479 -2.394 1.00 28.00 224 ASN A CA 1
ATOM 1610 C C . ASN A 1 224 ? 31.068 -8.560 -1.714 1.00 28.65 224 ASN A C 1
ATOM 1611 O O . ASN A 1 224 ? 31.031 -8.675 -0.495 1.00 25.85 224 ASN A O 1
ATOM 1616 N N . GLY A 1 225 ? 30.391 -9.364 -2.514 1.00 21.79 225 GLY A N 1
ATOM 1617 C CA . GLY A 1 225 ? 29.592 -10.444 -1.967 1.00 26.07 225 GLY A CA 1
ATOM 1618 C C . GLY A 1 225 ? 28.199 -10.084 -1.502 1.00 28.85 225 GLY A C 1
ATOM 1619 O O . GLY A 1 225 ? 27.443 -10.987 -1.140 1.00 27.87 225 GLY A O 1
ATOM 1620 N N . ARG A 1 226 ? 27.810 -8.820 -1.521 1.00 26.21 226 ARG A N 1
ATOM 1621 C CA . ARG A 1 226 ? 26.531 -8.462 -0.919 1.00 28.81 226 ARG A CA 1
ATOM 1622 C C . ARG A 1 226 ? 25.317 -8.760 -1.797 1.00 33.79 226 ARG A C 1
ATOM 1623 O O . ARG A 1 226 ? 24.214 -8.980 -1.273 1.00 25.48 226 ARG A O 1
ATOM 1631 N N . LEU A 1 227 ? 25.482 -8.746 -3.103 1.00 30.46 227 LEU A N 1
ATOM 1632 C CA . LEU A 1 227 ? 24.384 -9.012 -4.035 1.00 35.69 227 LEU A CA 1
ATOM 1633 C C . LEU A 1 227 ? 24.574 -10.400 -4.630 1.00 28.83 227 LEU A C 1
ATOM 1634 O O . LEU A 1 227 ? 25.674 -10.734 -5.072 1.00 22.74 227 LEU A O 1
ATOM 1639 N N . HIS A 1 228 ? 23.503 -11.198 -4.651 1.00 21.30 228 HIS A N 1
ATOM 1640 C CA . HIS A 1 228 ? 23.613 -12.594 -5.036 1.00 22.92 228 HIS A CA 1
ATOM 1641 C C . HIS A 1 228 ? 23.527 -12.776 -6.551 1.00 32.30 228 HIS A C 1
ATOM 1642 O O . HIS A 1 228 ? 22.566 -12.321 -7.201 1.00 19.33 228 HIS A O 1
ATOM 1649 N N . ASN A 1 229 ? 24.539 -13.460 -7.114 1.00 20.91 229 ASN A N 1
ATOM 1650 C CA . ASN A 1 229 ? 24.519 -13.786 -8.543 1.00 20.38 229 ASN A CA 1
ATOM 1651 C C . ASN A 1 229 ? 23.624 -14.997 -8.779 1.00 21.39 229 ASN A C 1
ATOM 1652 O O . ASN A 1 229 ? 23.974 -16.129 -8.454 1.00 18.80 229 ASN A O 1
ATOM 1657 N N . VAL A 1 230 ? 22.451 -14.751 -9.343 1.00 18.69 230 VAL A N 1
ATOM 1658 C CA . VAL A 1 230 ? 21.359 -15.721 -9.269 1.00 20.44 230 VAL A CA 1
ATOM 1659 C C . VAL A 1 230 ? 21.516 -16.758 -10.368 1.00 25.89 230 VAL A C 1
ATOM 1660 O O . VAL A 1 230 ? 21.708 -16.428 -11.558 1.00 20.44 230 VAL A O 1
ATOM 1664 N N . LYS A 1 231 ? 21.384 -18.012 -9.976 1.00 21.06 231 LYS A N 1
ATOM 1665 C CA . LYS A 1 231 ? 21.333 -19.110 -10.932 1.00 21.61 231 LYS A CA 1
ATOM 1666 C C . LYS A 1 231 ? 19.941 -19.238 -11.512 1.00 21.32 231 LYS A C 1
ATOM 1667 O O . LYS A 1 231 ? 18.959 -19.157 -10.778 1.00 19.61 231 LYS A O 1
ATOM 1673 N N . HIS A 1 232 ? 19.855 -19.452 -12.826 1.00 27.05 232 HIS A N 1
ATOM 1674 C CA . HIS A 1 232 ? 18.540 -19.494 -13.453 1.00 24.51 232 HIS A CA 1
ATOM 1675 C C . HIS A 1 232 ? 18.566 -20.374 -14.690 1.00 24.31 232 HIS A C 1
ATOM 1676 O O . HIS A 1 232 ? 19.638 -20.710 -15.226 1.00 23.13 232 HIS A O 1
ATOM 1683 N N . ARG A 1 233 ? 17.357 -20.753 -15.124 1.00 34.24 233 ARG A N 1
ATOM 1684 C CA . ARG A 1 233 ? 17.154 -21.604 -16.288 1.00 31.46 233 ARG A CA 1
ATOM 1685 C C . ARG A 1 233 ? 15.798 -21.272 -16.909 1.00 20.15 233 ARG A C 1
ATOM 1686 O O . ARG A 1 233 ? 14.977 -20.577 -16.331 1.00 20.47 233 ARG A O 1
ATOM 1694 N N . VAL A 1 234 ? 15.528 -21.835 -18.082 1.00 29.40 234 VAL A N 1
ATOM 1695 C CA . VAL A 1 234 ? 14.214 -21.653 -18.710 1.00 32.44 234 VAL A CA 1
ATOM 1696 C C . VAL A 1 234 ? 13.660 -23.037 -19.034 1.00 37.91 234 VAL A C 1
ATOM 1697 O O . VAL A 1 234 ? 14.234 -23.762 -19.854 1.00 34.63 234 VAL A O 1
ATOM 1701 N N . GLN A 1 235 ? 12.569 -23.423 -18.366 1.00 39.00 235 GLN A N 1
ATOM 1702 C CA . GLN A 1 235 ? 11.879 -24.661 -18.713 1.00 48.21 235 GLN A CA 1
ATOM 1703 C C . GLN A 1 235 ? 10.937 -24.407 -19.878 1.00 39.68 235 GLN A C 1
ATOM 1704 O O . GLN A 1 235 ? 10.290 -23.362 -19.948 1.00 36.31 235 GLN A O 1
ATOM 1710 N N . CYS A 1 236 ? 10.873 -25.357 -20.803 1.00 49.43 236 CYS A N 1
ATOM 1711 C CA . CYS A 1 236 ? 9.862 -25.313 -21.853 1.00 41.81 236 CYS A CA 1
ATOM 1712 C C . CYS A 1 236 ? 8.541 -25.776 -21.255 1.00 40.81 236 CYS A C 1
ATOM 1713 O O . CYS A 1 236 ? 8.417 -26.928 -20.836 1.00 39.91 236 CYS A O 1
ATOM 1716 N N . VAL A 1 237 ? 7.554 -24.886 -21.205 1.00 38.19 237 VAL A N 1
ATOM 1717 C CA . VAL A 1 237 ? 6.306 -25.184 -20.525 1.00 47.31 237 VAL A CA 1
ATOM 1718 C C . VAL A 1 237 ? 5.111 -25.213 -21.465 1.00 35.44 237 VAL A C 1
ATOM 1719 O O . VA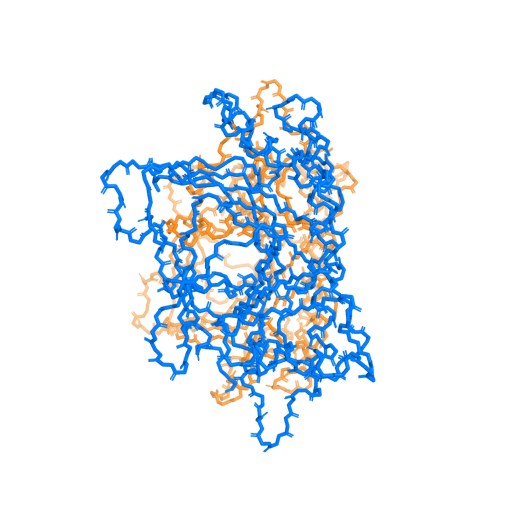L A 1 237 ? 4.022 -25.574 -21.047 1.00 40.35 237 VAL A O 1
ATOM 1723 N N . ALA A 1 238 ? 5.305 -24.892 -22.744 1.00 41.01 238 ALA A N 1
ATOM 1724 C CA . ALA A 1 238 ? 4.275 -25.082 -23.754 1.00 49.80 238 ALA A CA 1
ATOM 1725 C C . ALA A 1 238 ? 4.937 -25.301 -25.105 1.00 48.35 238 ALA A C 1
ATOM 1726 O O . ALA A 1 238 ? 6.130 -25.038 -25.294 1.00 48.10 238 ALA A O 1
ATOM 1728 N N . ALA A 1 239 ? 4.141 -25.773 -26.059 1.00 42.17 239 ALA A N 1
ATOM 1729 C CA . ALA A 1 239 ? 4.635 -26.056 -27.401 1.00 49.27 239 ALA A CA 1
ATOM 1730 C C . ALA A 1 239 ? 4.620 -24.831 -28.301 1.00 51.06 239 ALA A C 1
ATOM 1731 O O . ALA A 1 239 ? 4.484 -24.962 -29.524 1.00 56.10 239 ALA A O 1
ATOM 1733 N N . VAL A 1 240 ? 4.755 -23.637 -27.739 1.00 45.83 240 VAL A N 1
ATOM 1734 C CA . VAL A 1 240 ? 4.665 -22.420 -28.543 1.00 49.26 240 VAL A CA 1
ATOM 1735 C C . VAL A 1 240 ? 6.005 -21.697 -28.505 1.00 39.98 240 VAL A C 1
ATOM 1736 O O . VAL A 1 240 ? 6.706 -21.751 -27.496 1.00 35.00 240 VAL A O 1
ATOM 1740 N N . PRO A 1 241 ? 6.423 -21.051 -29.581 1.00 44.92 241 PRO A N 1
ATOM 1741 C CA . PRO A 1 241 ? 7.687 -20.317 -29.533 1.00 34.13 241 PRO A CA 1
ATOM 1742 C C . PRO A 1 241 ? 7.649 -19.263 -28.438 1.00 33.99 241 PRO A C 1
ATOM 1743 O O . PRO A 1 241 ? 6.668 -18.535 -28.287 1.00 42.53 241 PRO A O 1
ATOM 1747 N N . ARG A 1 242 ? 8.721 -19.203 -27.661 1.00 32.44 242 ARG A N 1
ATOM 1748 C CA . ARG A 1 242 ? 8.884 -18.205 -26.603 1.00 35.43 242 ARG A CA 1
ATOM 1749 C C . ARG A 1 242 ? 9.815 -17.093 -27.093 1.00 28.71 242 ARG A C 1
ATOM 1750 O O . ARG A 1 242 ? 10.927 -17.363 -27.569 1.00 27.13 242 ARG A O 1
ATOM 1758 N N . VAL A 1 243 ? 9.353 -15.849 -26.986 1.00 31.35 243 VAL A N 1
ATOM 1759 C CA . VAL A 1 243 ? 10.105 -14.675 -27.416 1.00 24.72 243 VAL A CA 1
ATOM 1760 C C . VAL A 1 243 ? 10.389 -13.796 -26.208 1.00 24.36 243 VAL A C 1
ATOM 1761 O O . VAL A 1 243 ? 9.504 -13.560 -25.372 1.00 22.04 243 VAL A O 1
ATOM 1765 N N . SER A 1 244 ? 11.615 -13.293 -26.127 1.00 21.23 244 SER A N 1
ATOM 1766 C CA . SER A 1 244 ? 11.993 -12.490 -24.975 1.00 22.45 244 SER A CA 1
ATOM 1767 C C . SER A 1 244 ? 13.039 -11.477 -25.383 1.00 21.20 244 SER A C 1
ATOM 1768 O O . SER A 1 244 ? 13.728 -11.635 -26.402 1.00 21.45 244 SER A O 1
ATOM 1771 N N . ILE A 1 245 ? 13.183 -10.463 -24.554 1.00 17.62 245 ILE A N 1
ATOM 1772 C CA . ILE A 1 245 ? 14.115 -9.368 -24.798 1.00 17.19 245 ILE A CA 1
ATOM 1773 C C . ILE A 1 245 ? 14.907 -9.144 -23.516 1.00 17.72 245 ILE A C 1
ATOM 1774 O O . ILE A 1 245 ? 14.323 -9.127 -22.424 1.00 17.16 245 ILE A O 1
ATOM 1779 N N . ALA A 1 246 ? 16.205 -8.906 -23.651 1.00 18.04 246 ALA A N 1
ATOM 1780 C CA . ALA A 1 246 ? 17.059 -8.708 -22.486 1.00 16.30 246 ALA A CA 1
ATOM 1781 C C . ALA A 1 246 ? 18.117 -7.638 -22.755 1.00 19.77 246 ALA A C 1
ATOM 1782 O O . ALA A 1 246 ? 18.638 -7.508 -23.871 1.00 19.62 246 ALA A O 1
ATOM 1784 N N . MET A 1 247 ? 18.385 -6.834 -21.731 1.00 12.56 247 MET A N 1
ATOM 1785 C CA . MET A 1 247 ? 19.458 -5.848 -21.748 1.00 12.39 247 MET A CA 1
ATOM 1786 C C . MET A 1 247 ? 20.442 -6.235 -20.642 1.00 18.45 247 MET A C 1
ATOM 1787 O O . MET A 1 247 ? 20.036 -6.373 -19.483 1.00 14.81 247 MET A O 1
ATOM 1792 N N . PHE A 1 248 ? 21.710 -6.439 -21.015 1.00 12.83 248 PHE A N 1
ATOM 1793 C CA . PHE A 1 248 ? 22.755 -6.930 -20.101 1.00 17.81 248 PHE A CA 1
ATOM 1794 C C . PHE A 1 248 ? 23.711 -5.785 -19.807 1.00 19.83 248 PHE A C 1
ATOM 1795 O O . PHE A 1 248 ? 24.443 -5.354 -20.685 1.00 15.40 248 PHE A O 1
ATOM 1803 N N . LEU A 1 249 ? 23.696 -5.310 -18.587 1.00 12.66 249 LEU A N 1
ATOM 1804 C CA . LEU A 1 249 ? 24.670 -4.349 -18.104 1.00 9.85 249 LEU A CA 1
ATOM 1805 C C . LEU A 1 249 ? 25.902 -5.127 -17.685 1.00 17.60 249 LEU A C 1
ATOM 1806 O O . LEU A 1 249 ? 25.837 -5.940 -16.748 1.00 12.29 249 LEU A O 1
ATOM 1811 N N . LEU A 1 250 ? 27.031 -4.876 -18.375 1.00 13.51 250 LEU A N 1
ATOM 1812 C CA . LEU A 1 250 ? 28.161 -5.803 -18.312 1.00 20.05 250 LEU A CA 1
ATOM 1813 C C . LEU A 1 250 ? 29.151 -5.409 -17.215 1.00 20.46 250 LEU A C 1
ATOM 1814 O O . LEU A 1 250 ? 29.279 -6.115 -16.228 1.00 16.70 250 LEU A O 1
ATOM 1819 N N . ALA A 1 251 ? 29.868 -4.318 -17.383 1.00 16.71 251 ALA A N 1
ATOM 1820 C CA . ALA A 1 251 ? 30.963 -3.937 -16.498 1.00 21.36 251 ALA A CA 1
ATOM 1821 C C . ALA A 1 251 ? 31.447 -2.531 -16.846 1.00 19.38 251 ALA A C 1
ATOM 1822 O O . ALA A 1 251 ? 31.017 -1.965 -17.865 1.00 17.68 251 ALA A O 1
ATOM 1824 N N . PRO A 1 252 ? 32.344 -1.929 -16.058 1.00 20.97 252 PRO A N 1
ATOM 1825 C CA . PRO A 1 252 ? 32.744 -0.551 -16.350 1.00 25.00 252 PRO A CA 1
ATOM 1826 C C . PRO A 1 252 ? 33.417 -0.424 -17.706 1.00 25.13 252 PRO A C 1
ATOM 1827 O O . PRO A 1 252 ? 33.897 -1.393 -18.294 1.00 20.97 252 PRO A O 1
ATOM 1831 N N . LYS A 1 253 ? 33.413 0.811 -18.221 1.00 22.63 253 LYS A N 1
ATOM 1832 C CA . LYS A 1 253 ? 34.023 1.078 -19.521 1.00 19.31 253 LYS A CA 1
ATOM 1833 C C . LYS A 1 253 ? 35.486 0.661 -19.548 1.00 28.33 253 LYS A C 1
ATOM 1834 O O . LYS A 1 253 ? 35.960 0.149 -20.563 1.00 29.59 253 LYS A O 1
ATOM 1840 N N . ASP A 1 254 ? 36.225 0.886 -18.454 1.00 26.19 254 ASP A N 1
ATOM 1841 C CA . ASP A 1 254 ? 37.630 0.457 -18.412 1.00 28.46 254 ASP A CA 1
ATOM 1842 C C . ASP A 1 254 ? 37.785 -1.048 -18.157 1.00 41.30 254 ASP A C 1
ATOM 1843 O O . ASP A 1 254 ? 38.917 -1.524 -18.019 1.00 34.39 254 ASP A O 1
ATOM 1848 N N . ASP A 1 255 ? 36.685 -1.797 -18.130 1.00 28.75 255 ASP A N 1
ATOM 1849 C CA . ASP A 1 255 ? 36.662 -3.255 -18.006 1.00 20.61 255 ASP A CA 1
ATOM 1850 C C . ASP A 1 255 ? 37.173 -3.786 -16.659 1.00 24.51 255 ASP A C 1
ATOM 1851 O O . ASP A 1 255 ? 37.278 -5.011 -16.484 1.00 28.28 255 ASP A O 1
ATOM 1856 N N . THR A 1 256 ? 37.445 -2.929 -15.698 1.00 20.33 256 THR A N 1
ATOM 1857 C CA . THR A 1 256 ? 37.933 -3.413 -14.421 1.00 17.62 256 THR A CA 1
ATOM 1858 C C . THR A 1 256 ? 36.805 -3.629 -13.441 1.00 24.85 256 THR A C 1
ATOM 1859 O O . THR A 1 256 ? 36.011 -2.721 -13.200 1.00 26.97 256 THR A O 1
ATOM 1863 N N . VAL A 1 257 ? 36.803 -4.814 -12.810 1.00 20.86 257 VAL A N 1
ATOM 1864 C CA . VAL A 1 257 ? 35.846 -5.173 -11.769 1.00 29.33 257 VAL A CA 1
ATOM 1865 C C . VAL A 1 257 ? 36.543 -5.123 -10.409 1.00 21.70 257 VAL A C 1
ATOM 1866 O O . VAL A 1 257 ? 37.425 -5.938 -10.126 1.00 22.60 257 VAL A O 1
ATOM 1870 N N . SER A 1 258 ? 36.107 -4.201 -9.544 1.00 25.33 258 SER A N 1
ATOM 1871 C CA . SER A 1 258 ? 36.665 -4.056 -8.205 1.00 31.71 258 SER A CA 1
ATOM 1872 C C . SER A 1 258 ? 35.627 -3.447 -7.271 1.00 24.86 258 SER A C 1
ATOM 1873 O O . SER A 1 258 ? 35.086 -2.379 -7.555 1.00 33.39 258 SER A O 1
ATOM 1876 N N . ALA A 1 259 ? 35.328 -4.110 -6.166 1.00 26.21 259 ALA A N 1
ATOM 1877 C CA . ALA A 1 259 ? 34.368 -3.561 -5.238 1.00 24.91 259 ALA A CA 1
ATOM 1878 C C . ALA A 1 259 ? 34.806 -2.167 -4.823 1.00 38.95 259 ALA A C 1
ATOM 1879 O O . ALA A 1 259 ? 36.015 -1.909 -4.692 1.00 37.58 259 ALA A O 1
ATOM 1881 N N . PRO A 1 260 ? 33.861 -1.249 -4.630 1.00 51.97 260 PRO A N 1
ATOM 1882 C CA . PRO A 1 260 ? 34.201 0.063 -4.065 1.00 51.71 260 PRO A CA 1
ATOM 1883 C C . PRO A 1 260 ? 34.623 -0.014 -2.606 1.00 42.57 260 PRO A C 1
ATOM 1884 O O . PRO A 1 260 ? 34.199 -0.896 -1.853 1.00 37.96 260 PRO A O 1
ATOM 1888 N N . GLY A 1 261 ? 35.429 0.966 -2.194 1.00 59.72 261 GLY A N 1
ATOM 1889 C CA . GLY A 1 261 ? 35.947 0.970 -0.830 1.00 46.18 261 GLY A CA 1
ATOM 1890 C C . GLY A 1 261 ? 34.892 0.735 0.232 1.00 63.73 261 GLY A C 1
ATOM 1891 O O . GLY A 1 261 ? 35.088 -0.067 1.152 1.00 55.79 261 GLY A O 1
ATOM 1892 N N . GLU A 1 262 ? 33.753 1.435 0.128 1.00 67.50 262 GLU A N 1
ATOM 1893 C CA . GLU A 1 262 ? 32.802 1.451 1.230 1.00 70.37 262 GLU A CA 1
ATOM 1894 C C . GLU A 1 262 ? 32.129 0.105 1.458 1.00 68.15 262 GLU A C 1
ATOM 1895 O O . GLU A 1 262 ? 31.382 -0.043 2.439 1.00 71.17 262 GLU A O 1
ATOM 1901 N N . LEU A 1 263 ? 32.339 -0.859 0.573 1.00 55.58 263 LEU A N 1
ATOM 1902 C CA . LEU A 1 263 ? 31.702 -2.155 0.730 1.00 67.06 263 LEU A CA 1
ATOM 1903 C C . LEU A 1 263 ? 32.573 -3.151 1.491 1.00 62.90 263 LEU A C 1
ATOM 1904 O O . LEU A 1 263 ? 32.067 -4.226 1.870 1.00 44.56 263 LEU A O 1
ATOM 1909 N N . VAL A 1 264 ? 33.840 -2.805 1.738 1.00 59.64 264 VAL A N 1
ATOM 1910 C CA . VAL A 1 264 ? 34.753 -3.641 2.520 1.00 79.84 264 VAL A CA 1
ATOM 1911 C C . VAL A 1 264 ? 34.659 -3.230 3.989 1.00 91.79 264 VAL A C 1
ATOM 1912 O O . VAL A 1 264 ? 35.011 -2.099 4.351 1.00 103.39 264 VAL A O 1
ATOM 1916 N N . ASP A 1 265 ? 34.235 -4.171 4.837 1.00 86.77 265 ASP A N 1
ATOM 1917 C CA . ASP A 1 265 ? 33.831 -3.872 6.199 1.00 71.65 265 ASP A CA 1
ATOM 1918 C C . ASP A 1 265 ? 34.967 -4.043 7.186 1.00 79.46 265 ASP A C 1
ATOM 1919 O O . ASP A 1 265 ? 35.631 -3.072 7.561 1.00 94.55 265 ASP A O 1
ATOM 1924 N N . GLY A 1 266 ? 35.217 -5.291 7.571 1.00 74.75 266 GLY A N 1
ATOM 1925 C CA . GLY A 1 266 ? 35.900 -5.615 8.808 1.00 80.61 266 GLY A CA 1
ATOM 1926 C C . GLY A 1 266 ? 35.173 -6.813 9.384 1.00 99.61 266 GLY A C 1
ATOM 1927 O O . GLY A 1 266 ? 35.761 -7.659 10.065 1.00 107.31 266 GLY A O 1
ATOM 1928 N N . GLU A 1 267 ? 33.868 -6.875 9.096 1.00 113.54 267 GLU A N 1
ATOM 1929 C CA . GLU A 1 267 ? 33.057 -8.073 9.273 1.00 108.47 267 GLU A CA 1
ATOM 1930 C C . GLU A 1 267 ? 32.679 -8.712 7.937 1.00 114.30 267 GLU A C 1
ATOM 1931 O O . GLU A 1 267 ? 32.162 -9.835 7.932 1.00 119.37 267 GLU A O 1
ATOM 1937 N N . HIS A 1 268 ? 32.920 -8.029 6.808 1.00 107.54 268 HIS A N 1
ATOM 1938 C CA . HIS A 1 268 ? 32.868 -8.635 5.473 1.00 97.01 268 HIS A CA 1
ATOM 1939 C C . HIS A 1 268 ? 34.110 -8.187 4.701 1.00 96.00 268 HIS A C 1
ATOM 1940 O O . HIS A 1 268 ? 34.049 -7.231 3.913 1.00 92.68 268 HIS A O 1
ATOM 1947 N N . PRO A 1 269 ? 35.256 -8.840 4.909 1.00 77.96 269 PRO A N 1
ATOM 1948 C CA . PRO A 1 269 ? 36.495 -8.409 4.230 1.00 54.17 269 PRO A CA 1
ATOM 1949 C C . PRO A 1 269 ? 36.389 -8.559 2.714 1.00 44.63 269 PRO A C 1
ATOM 1950 O O . PRO A 1 269 ? 35.506 -9.233 2.188 1.00 42.11 269 PRO A O 1
ATOM 1954 N N . ARG A 1 270 ? 37.331 -7.938 2.015 1.00 41.51 270 ARG A N 1
ATOM 1955 C CA . ARG A 1 270 ? 37.338 -7.956 0.563 1.00 54.04 270 ARG A CA 1
ATOM 1956 C C . ARG A 1 270 ? 37.425 -9.369 -0.016 1.00 46.47 270 ARG A C 1
ATOM 1957 O O . ARG A 1 270 ? 38.387 -10.097 0.229 1.00 40.97 270 ARG A O 1
ATOM 1965 N N . ARG A 1 271 ? 36.432 -9.736 -0.834 1.00 29.40 271 ARG A N 1
ATOM 1966 C CA . ARG A 1 271 ? 36.241 -11.112 -1.253 1.00 22.74 271 ARG A CA 1
ATOM 1967 C C . ARG A 1 271 ? 37.025 -11.498 -2.500 1.00 25.92 271 ARG A C 1
ATOM 1968 O O . ARG A 1 271 ? 37.516 -12.626 -2.588 1.00 31.76 271 ARG A O 1
ATOM 1976 N N . TYR A 1 272 ? 37.136 -10.613 -3.489 1.00 26.74 272 TYR A N 1
ATOM 1977 C CA . TYR A 1 272 ? 37.677 -10.985 -4.779 1.00 24.91 272 TYR A CA 1
ATOM 1978 C C . TYR A 1 272 ? 38.824 -10.075 -5.145 1.00 25.47 272 TYR A C 1
ATOM 1979 O O . TYR A 1 272 ? 38.786 -8.872 -4.865 1.00 23.83 272 TYR A O 1
ATOM 1988 N N . ARG A 1 273 ? 39.822 -10.633 -5.813 1.00 30.32 273 ARG A N 1
ATOM 1989 C CA . ARG A 1 273 ? 40.855 -9.761 -6.358 1.00 30.50 273 ARG A CA 1
ATOM 1990 C C . ARG A 1 273 ? 40.217 -8.917 -7.443 1.00 33.62 273 ARG A C 1
ATOM 1991 O O . ARG A 1 273 ? 39.158 -9.264 -7.986 1.00 27.84 273 ARG A O 1
ATOM 1999 N N . GLU A 1 274 ? 40.840 -7.782 -7.735 1.00 32.26 274 GLU A N 1
ATOM 2000 C CA . GLU A 1 274 ? 40.427 -7.014 -8.905 1.00 32.68 274 GLU A CA 1
ATOM 2001 C C . GLU A 1 274 ? 40.650 -7.866 -10.148 1.00 33.50 274 GLU A C 1
ATOM 2002 O O . GLU A 1 274 ? 41.655 -8.589 -10.247 1.00 27.25 274 GLU A O 1
ATOM 2008 N N . PHE A 1 275 ? 39.725 -7.775 -11.106 1.00 22.76 275 PHE A N 1
ATOM 2009 C CA . PHE A 1 275 ? 39.921 -8.459 -12.373 1.00 19.82 275 PHE A CA 1
ATOM 2010 C C . PHE A 1 275 ? 39.294 -7.704 -13.548 1.00 24.02 275 PHE A C 1
ATOM 2011 O O . PHE A 1 275 ? 38.487 -6.795 -13.380 1.00 24.80 275 PHE A O 1
ATOM 2019 N N . LYS A 1 276 ? 39.702 -8.097 -14.753 1.00 18.34 276 LYS A N 1
ATOM 2020 C CA . LYS A 1 276 ? 39.164 -7.566 -15.991 1.00 20.62 276 LYS A CA 1
ATOM 2021 C C . LYS A 1 276 ? 37.997 -8.438 -16.455 1.00 24.86 276 LYS A C 1
ATOM 2022 O O . LYS A 1 276 ? 38.119 -9.670 -16.546 1.00 21.79 276 LYS A O 1
ATOM 2028 N N . TYR A 1 277 ? 36.875 -7.785 -16.762 1.00 21.38 277 TYR A N 1
ATOM 2029 C CA . TYR A 1 277 ? 35.657 -8.510 -17.122 1.00 24.15 277 TYR A CA 1
ATOM 2030 C C . TYR A 1 277 ? 35.897 -9.459 -18.302 1.00 18.31 277 TYR A C 1
ATOM 2031 O O . TYR A 1 277 ? 35.502 -10.637 -18.283 1.00 19.58 277 TYR A O 1
ATOM 2040 N N . ASP A 1 278 ? 36.556 -8.951 -19.355 1.00 20.80 278 ASP A N 1
ATOM 2041 C CA . ASP A 1 278 ? 36.868 -9.757 -20.531 1.00 18.25 278 ASP A CA 1
ATOM 2042 C C . ASP A 1 278 ? 37.693 -10.998 -20.199 1.00 22.90 278 ASP A C 1
ATOM 2043 O O . ASP A 1 278 ? 37.475 -12.073 -20.785 1.00 18.13 278 ASP A O 1
ATOM 2048 N N . ASP A 1 279 ? 38.653 -10.878 -19.271 1.00 25.43 279 ASP A N 1
ATOM 2049 C CA . ASP A 1 279 ? 39.369 -12.055 -18.792 1.00 30.36 279 ASP A CA 1
ATOM 2050 C C . ASP A 1 279 ? 38.442 -13.011 -18.031 1.00 23.46 279 ASP A C 1
ATOM 2051 O O . ASP A 1 279 ? 38.547 -14.241 -18.154 1.00 27.53 279 ASP A O 1
ATOM 2056 N N . TYR A 1 280 ? 37.554 -12.480 -17.202 1.00 18.11 280 TYR A N 1
ATOM 2057 C CA . TYR A 1 280 ? 36.619 -13.372 -16.500 1.00 14.66 280 TYR A CA 1
ATOM 2058 C C . TYR A 1 280 ? 35.772 -14.161 -17.494 1.00 22.83 280 TYR A C 1
ATOM 2059 O O . TYR A 1 280 ? 35.574 -15.381 -17.352 1.00 23.13 280 TYR A O 1
ATOM 2068 N N . ARG A 1 281 ? 35.257 -13.476 -18.512 1.00 18.14 281 ARG A N 1
ATOM 2069 C CA . ARG A 1 281 ? 34.497 -14.136 -19.569 1.00 18.16 281 ARG A CA 1
ATOM 2070 C C . ARG A 1 281 ? 35.290 -15.274 -20.211 1.00 25.50 281 ARG A C 1
ATOM 2071 O O . ARG A 1 281 ? 34.774 -16.380 -20.409 1.00 20.12 281 ARG A O 1
ATOM 2079 N N A ARG A 1 282 ? 36.556 -15.009 -20.567 0.52 23.21 282 ARG A N 1
ATOM 2080 N N B ARG A 1 282 ? 36.560 -15.039 -20.532 0.48 24.85 282 ARG A N 1
ATOM 2081 C CA A ARG A 1 282 ? 37.424 -16.087 -21.033 0.52 30.44 282 ARG A CA 1
ATOM 2082 C CA B ARG A 1 282 ? 37.351 -16.152 -21.042 0.48 30.11 282 ARG A CA 1
ATOM 2083 C C A ARG A 1 282 ? 37.511 -17.216 -20.002 0.52 29.14 282 ARG A C 1
ATOM 2084 C C B ARG A 1 282 ? 37.531 -17.240 -19.991 0.48 29.16 282 ARG A C 1
ATOM 2085 O O A ARG A 1 282 ? 37.522 -18.403 -20.367 0.52 25.44 282 ARG A O 1
ATOM 2086 O O B ARG A 1 282 ? 37.613 -18.429 -20.339 0.48 24.92 282 ARG A O 1
ATOM 2101 N N . LEU A 1 283 ? 37.606 -16.874 -18.707 1.00 25.42 283 LEU A N 1
ATOM 2102 C CA . LEU A 1 283 ? 37.711 -17.915 -17.684 1.00 22.56 283 LEU A CA 1
ATOM 2103 C C . LEU A 1 283 ? 36.465 -18.803 -17.668 1.00 28.79 283 LEU A C 1
ATOM 2104 O O . LEU A 1 283 ? 36.569 -20.029 -17.569 1.00 25.62 283 LEU A O 1
ATOM 2109 N N . ARG A 1 284 ? 35.272 -18.213 -17.786 1.00 25.69 284 ARG A N 1
ATOM 2110 C CA . ARG A 1 284 ? 34.075 -19.047 -17.855 1.00 22.23 284 ARG A CA 1
ATOM 2111 C C . ARG A 1 284 ? 34.145 -19.941 -19.074 1.00 26.70 284 ARG A C 1
ATOM 2112 O O . ARG A 1 284 ? 33.788 -21.123 -19.011 1.00 30.37 284 ARG A O 1
ATOM 2120 N N . LEU A 1 285 ? 34.627 -19.386 -20.190 1.00 28.03 285 LEU A N 1
ATOM 2121 C CA . LEU A 1 285 ? 34.708 -20.121 -21.444 1.00 30.59 285 LEU A CA 1
ATOM 2122 C C . LEU A 1 285 ? 35.647 -21.314 -21.329 1.00 26.78 285 LEU A C 1
ATOM 2123 O O . LEU A 1 285 ? 35.301 -22.430 -21.736 1.00 27.94 285 LEU A O 1
ATOM 2128 N N . SER A 1 286 ? 36.842 -21.106 -20.776 1.00 25.69 286 SER A N 1
ATOM 2129 C CA . SER A 1 286 ? 37.804 -22.214 -20.778 1.00 31.65 286 SER A CA 1
ATOM 2130 C C . SER A 1 286 ? 37.491 -23.275 -19.720 1.00 39.13 286 SER A C 1
ATOM 2131 O O . SER A 1 286 ? 37.781 -24.454 -19.937 1.00 38.10 286 SER A O 1
ATOM 2134 N N . THR A 1 287 ? 36.871 -22.895 -18.593 1.00 43.08 287 THR A N 1
ATOM 2135 C CA . THR A 1 287 ? 36.539 -23.859 -17.545 1.00 30.88 287 THR A CA 1
ATOM 2136 C C . THR A 1 287 ? 35.204 -24.559 -17.761 1.00 31.50 287 THR A C 1
ATOM 2137 O O . THR A 1 287 ? 34.982 -25.637 -17.200 1.00 37.59 287 THR A O 1
ATOM 2141 N N . GLY A 1 288 ? 34.302 -23.958 -18.531 1.00 33.79 288 GLY A N 1
ATOM 2142 C CA . GLY A 1 288 ? 32.925 -24.412 -18.549 1.00 31.59 288 GLY A CA 1
ATOM 2143 C C . GLY A 1 288 ? 32.111 -24.061 -17.320 1.00 26.24 288 GLY A C 1
ATOM 2144 O O . GLY A 1 288 ? 30.970 -24.490 -17.215 1.00 28.40 288 GLY A O 1
ATOM 2145 N N . GLU A 1 289 ? 32.658 -23.277 -16.386 1.00 28.14 289 GLU A N 1
ATOM 2146 C CA . GLU A 1 289 ? 31.958 -22.891 -15.157 1.00 28.70 289 GLU A CA 1
ATOM 2147 C C . GLU A 1 289 ? 31.092 -21.663 -15.463 1.00 30.20 289 GLU A C 1
ATOM 2148 O O . GLU A 1 289 ? 31.586 -20.528 -15.487 1.00 26.56 289 GLU A O 1
ATOM 2154 N N . ARG A 1 290 ? 29.810 -21.892 -15.739 1.00 30.17 290 ARG A N 1
ATOM 2155 C CA . ARG A 1 290 ? 28.919 -20.818 -16.181 1.00 27.47 290 ARG A CA 1
ATOM 2156 C C . ARG A 1 290 ? 27.816 -20.499 -15.175 1.00 25.73 290 ARG A C 1
ATOM 2157 O O . ARG A 1 290 ? 26.837 -19.829 -15.502 1.00 20.07 290 ARG A O 1
ATOM 2165 N N . ALA A 1 291 ? 27.987 -20.984 -13.952 1.00 26.91 291 ALA A N 1
ATOM 2166 C CA . ALA A 1 291 ? 27.035 -20.741 -12.865 1.00 29.60 291 ALA A CA 1
ATOM 2167 C C . ALA A 1 291 ? 27.706 -20.072 -11.671 1.00 24.28 291 ALA A C 1
ATOM 2168 O O . ALA A 1 291 ? 27.296 -20.256 -10.548 1.00 22.73 291 ALA A O 1
ATOM 2170 N N . GLY A 1 292 ? 28.744 -19.284 -11.923 1.00 26.74 292 GLY A N 1
ATOM 2171 C CA . GLY A 1 292 ? 29.418 -18.540 -10.883 1.00 33.29 292 GLY A CA 1
ATOM 2172 C C . GLY A 1 292 ? 30.580 -19.250 -10.230 1.00 31.36 292 GLY A C 1
ATOM 2173 O O . GLY A 1 292 ? 31.343 -18.605 -9.495 1.00 25.13 292 GLY A O 1
ATOM 2174 N N . GLU A 1 293 ? 30.766 -20.547 -10.488 1.00 32.96 293 GLU A N 1
ATOM 2175 C CA . GLU A 1 293 ? 31.839 -21.283 -9.824 1.00 33.38 293 GLU A CA 1
ATOM 2176 C C . GLU A 1 293 ? 33.194 -20.641 -10.078 1.00 28.42 293 GLU A C 1
ATOM 2177 O O . GLU A 1 293 ? 34.031 -20.585 -9.177 1.00 38.60 293 GLU A O 1
ATOM 2183 N N . ALA A 1 294 ? 33.419 -20.119 -11.293 1.00 30.94 294 ALA A N 1
ATOM 2184 C CA . ALA A 1 294 ? 34.723 -19.582 -11.625 1.00 25.93 294 ALA A CA 1
ATOM 2185 C C . ALA A 1 294 ? 35.109 -18.382 -10.780 1.00 33.78 294 ALA A C 1
ATOM 2186 O O . ALA A 1 294 ? 36.302 -18.005 -10.756 1.00 25.48 294 ALA A O 1
ATOM 2188 N N . LEU A 1 295 ? 34.147 -17.742 -10.105 1.00 32.67 295 LEU A N 1
ATOM 2189 C CA . LEU A 1 295 ? 34.510 -16.638 -9.218 1.00 27.34 295 LEU A CA 1
ATOM 2190 C C . LEU A 1 295 ? 35.346 -17.131 -8.063 1.00 27.42 295 LEU A C 1
ATOM 2191 O O . LEU A 1 295 ? 36.126 -16.371 -7.488 1.00 29.44 295 LEU A O 1
ATOM 2196 N N . ALA A 1 296 ? 35.169 -18.397 -7.671 1.00 25.44 296 ALA A N 1
ATOM 2197 C CA . ALA A 1 296 ? 35.938 -18.917 -6.532 1.00 32.71 296 ALA A CA 1
ATOM 2198 C C . ALA A 1 296 ? 37.413 -18.902 -6.865 1.00 44.01 296 ALA A C 1
ATOM 2199 O O . ALA A 1 296 ? 38.255 -18.748 -5.979 1.00 40.63 296 ALA A O 1
ATOM 2201 N N . ARG A 1 297 ? 37.742 -19.029 -8.155 1.00 30.92 297 ARG A N 1
ATOM 2202 C CA . ARG A 1 297 ? 39.124 -18.963 -8.552 1.00 33.70 297 ARG A CA 1
ATOM 2203 C C . ARG A 1 297 ? 39.669 -17.554 -8.471 1.00 37.55 297 ARG A C 1
ATOM 2204 O O . ARG A 1 297 ? 40.871 -17.367 -8.667 1.00 42.41 297 ARG A O 1
ATOM 2212 N N . LEU A 1 298 ? 38.826 -16.568 -8.185 1.00 32.25 298 LEU A N 1
ATOM 2213 C CA . LEU A 1 298 ? 39.239 -15.168 -8.098 1.00 29.38 298 LEU A CA 1
ATOM 2214 C C . LEU A 1 298 ? 39.212 -14.615 -6.668 1.00 28.41 298 LEU A C 1
ATOM 2215 O O . LEU A 1 298 ? 39.335 -13.396 -6.486 1.00 29.82 298 LEU A O 1
ATOM 2220 N N . ALA A 1 299 ? 39.061 -15.464 -5.650 1.00 40.64 299 ALA A N 1
ATOM 2221 C CA . ALA A 1 299 ? 39.023 -14.991 -4.271 1.00 39.44 299 ALA A CA 1
ATOM 2222 C C . ALA A 1 299 ? 40.339 -14.294 -3.894 1.00 40.33 299 ALA A C 1
ATOM 2223 O O . ALA A 1 299 ? 41.406 -14.526 -4.473 1.00 43.15 299 ALA A O 1
ATOM 2225 N N . ALA A 1 300 ? 40.242 -13.405 -2.910 1.00 33.99 300 ALA A N 1
ATOM 2226 C CA . ALA A 1 300 ? 41.332 -12.482 -2.624 1.00 44.73 300 ALA A CA 1
ATOM 2227 C C . ALA A 1 300 ? 42.445 -13.116 -1.780 1.00 43.30 300 ALA A C 1
ATOM 2228 O O . ALA A 1 300 ? 42.310 -14.249 -1.326 1.00 51.08 300 ALA A O 1
ATOM 2230 N N . GLU B 1 3 ? 68.791 -15.602 -42.184 1.00 71.29 3 GLU B N 1
ATOM 2231 C CA . GLU B 1 3 ? 68.236 -15.139 -43.446 1.00 71.42 3 GLU B CA 1
ATOM 2232 C C . GLU B 1 3 ? 66.979 -14.287 -43.252 1.00 72.89 3 GLU B C 1
ATOM 2233 O O . GLU B 1 3 ? 66.153 -14.178 -44.152 1.00 80.15 3 GLU B O 1
ATOM 2239 N N . ILE B 1 4 ? 66.809 -13.714 -42.069 1.00 55.55 4 ILE B N 1
ATOM 2240 C CA . ILE B 1 4 ? 65.667 -12.854 -41.771 1.00 41.23 4 ILE B CA 1
ATOM 2241 C C . ILE B 1 4 ? 66.051 -11.431 -42.157 1.00 34.51 4 ILE B C 1
ATOM 2242 O O . ILE B 1 4 ? 67.048 -10.913 -41.632 1.00 30.05 4 ILE B O 1
ATOM 2247 N N . PRO B 1 5 ? 65.287 -10.754 -43.019 1.00 31.04 5 PRO B N 1
ATOM 2248 C CA . PRO B 1 5 ? 65.702 -9.420 -43.458 1.00 33.21 5 PRO B CA 1
ATOM 2249 C C . PRO B 1 5 ? 65.866 -8.505 -42.264 1.00 36.32 5 PRO B C 1
ATOM 2250 O O . PRO B 1 5 ? 65.128 -8.621 -41.278 1.00 24.75 5 PRO B O 1
ATOM 2254 N N . ALA B 1 6 ? 66.834 -7.589 -42.380 1.00 31.10 6 ALA B N 1
ATOM 2255 C CA . ALA B 1 6 ? 67.105 -6.557 -41.379 1.00 22.17 6 ALA B CA 1
ATOM 2256 C C . ALA B 1 6 ? 66.724 -5.204 -41.969 1.00 24.32 6 ALA B C 1
ATOM 2257 O O . ALA B 1 6 ? 67.122 -4.882 -43.090 1.00 31.27 6 ALA B O 1
ATOM 2259 N N . ILE B 1 7 ? 65.941 -4.436 -41.219 1.00 22.46 7 ILE B N 1
ATOM 2260 C CA . ILE B 1 7 ? 65.398 -3.156 -41.651 1.00 24.29 7 ILE B CA 1
ATOM 2261 C C . ILE B 1 7 ? 65.945 -2.074 -40.742 1.00 33.54 7 ILE B C 1
ATOM 2262 O O . ILE B 1 7 ? 65.833 -2.176 -39.516 1.00 27.20 7 ILE B O 1
ATOM 2267 N N . ASP B 1 8 ? 66.501 -1.032 -41.329 1.00 23.94 8 ASP B N 1
ATOM 2268 C CA . ASP B 1 8 ? 66.983 0.105 -40.543 1.00 30.86 8 ASP B CA 1
ATOM 2269 C C . ASP B 1 8 ? 65.896 1.175 -40.500 1.00 29.99 8 ASP B C 1
ATOM 2270 O O . ASP B 1 8 ? 65.542 1.754 -41.537 1.00 29.82 8 ASP B O 1
ATOM 2275 N N . LEU B 1 9 ? 65.369 1.430 -39.300 1.00 21.78 9 LEU B N 1
ATOM 2276 C CA . LEU B 1 9 ? 64.175 2.243 -39.144 1.00 31.24 9 LEU B CA 1
ATOM 2277 C C . LEU B 1 9 ? 64.474 3.715 -39.360 1.00 33.13 9 LEU B C 1
ATOM 2278 O O . LEU B 1 9 ? 63.587 4.472 -39.773 1.00 33.89 9 LEU B O 1
ATOM 2283 N N . ARG B 1 10 ? 65.698 4.162 -39.036 1.00 36.08 10 ARG B N 1
ATOM 2284 C CA . ARG B 1 10 ? 66.053 5.547 -39.331 1.00 33.72 10 ARG B CA 1
ATOM 2285 C C . ARG B 1 10 ? 66.082 5.749 -40.845 1.00 36.31 10 ARG B C 1
ATOM 2286 O O . ARG B 1 10 ? 65.642 6.778 -41.363 1.00 33.21 10 ARG B O 1
ATOM 2294 N N . LEU B 1 11 ? 66.581 4.753 -41.575 1.00 37.07 11 LEU B N 1
ATOM 2295 C CA . LEU B 1 11 ? 66.668 4.846 -43.033 1.00 39.61 11 LEU B CA 1
ATOM 2296 C C . LEU B 1 11 ? 65.274 4.853 -43.671 1.00 37.78 11 LEU B C 1
ATOM 2297 O O . LEU B 1 11 ? 64.909 5.814 -44.372 1.00 45.82 11 LEU B O 1
ATOM 2302 N N . ALA B 1 12 ? 64.444 3.839 -43.354 1.00 32.77 12 ALA B N 1
ATOM 2303 C CA . ALA B 1 12 ? 63.102 3.731 -43.929 1.00 40.13 12 ALA B CA 1
ATOM 2304 C C . ALA B 1 12 ? 62.304 5.022 -43.790 1.00 39.00 12 ALA B C 1
ATOM 2305 O O . ALA B 1 12 ? 62.357 5.708 -42.775 1.00 47.12 12 ALA B O 1
ATOM 2307 N N . GLY B 1 13 ? 61.553 5.349 -44.837 1.00 53.97 13 GLY B N 1
ATOM 2308 C CA . GLY B 1 13 ? 60.739 6.550 -44.846 1.00 75.03 13 GLY B CA 1
ATOM 2309 C C . GLY B 1 13 ? 60.894 6.865 -46.320 1.00 88.05 13 GLY B C 1
ATOM 2310 O O . GLY B 1 13 ? 60.771 5.983 -47.170 1.00 87.91 13 GLY B O 1
ATOM 2311 N N . GLY B 1 14 ? 60.825 8.043 -46.745 1.00 111.96 14 GLY B N 1
ATOM 2312 C CA . GLY B 1 14 ? 60.911 8.396 -48.150 1.00 121.65 14 GLY B CA 1
ATOM 2313 C C . GLY B 1 14 ? 62.193 8.676 -48.910 1.00 118.47 14 GLY B C 1
ATOM 2314 O O . GLY B 1 14 ? 63.263 8.805 -48.315 1.00 122.58 14 GLY B O 1
ATOM 2315 N N . GLY B 1 15 ? 62.084 8.768 -50.231 1.00 88.72 15 GLY B N 1
ATOM 2316 C CA . GLY B 1 15 ? 63.234 9.032 -51.075 1.00 86.10 15 GLY B CA 1
ATOM 2317 C C . GLY B 1 15 ? 64.376 8.070 -50.814 1.00 83.03 15 GLY B C 1
ATOM 2318 O O . GLY B 1 15 ? 64.309 6.897 -51.183 1.00 36.15 15 GLY B O 1
ATOM 2319 N N . GLY B 1 16 ? 65.429 8.568 -50.174 1.00 106.58 16 GLY B N 1
ATOM 2320 C CA . GLY B 1 16 ? 66.586 7.753 -49.862 1.00 94.92 16 GLY B CA 1
ATOM 2321 C C . GLY B 1 16 ? 66.252 6.510 -49.075 1.00 62.36 16 GLY B C 1
ATOM 2322 O O . GLY B 1 16 ? 67.020 5.542 -49.101 1.00 50.19 16 GLY B O 1
ATOM 2323 N N . GLY B 1 17 ? 65.131 6.505 -48.374 1.00 43.33 17 GLY B N 1
ATOM 2324 C CA . GLY B 1 17 ? 64.630 5.342 -47.665 1.00 40.48 17 GLY B CA 1
ATOM 2325 C C . GLY B 1 17 ? 63.534 4.605 -48.391 1.00 40.75 17 GLY B C 1
ATOM 2326 O O . GLY B 1 17 ? 62.892 3.750 -47.770 1.00 31.09 17 GLY B O 1
ATOM 2327 N N . ALA B 1 18 ? 63.280 4.911 -49.667 1.00 32.29 18 ALA B N 1
ATOM 2328 C CA . ALA B 1 18 ? 62.217 4.261 -50.411 1.00 34.98 18 ALA B CA 1
ATOM 2329 C C . ALA B 1 18 ? 62.543 2.793 -50.619 1.00 22.43 18 ALA B C 1
ATOM 2330 O O . ALA B 1 18 ? 61.658 1.939 -50.518 1.00 28.59 18 ALA B O 1
ATOM 2332 N N . GLU B 1 19 ? 63.807 2.485 -50.893 1.00 23.83 19 GLU B N 1
ATOM 2333 C CA . GLU B 1 19 ? 64.198 1.101 -51.047 1.00 25.22 19 GLU B CA 1
ATOM 2334 C C . GLU B 1 19 ? 64.040 0.326 -49.743 1.00 34.03 19 GLU B C 1
ATOM 2335 O O . GLU B 1 19 ? 63.668 -0.867 -49.766 1.00 24.26 19 GLU B O 1
ATOM 2341 N N . GLU B 1 20 ? 64.311 0.978 -48.604 1.00 22.01 20 GLU B N 1
ATOM 2342 C CA . GLU B 1 20 ? 64.243 0.285 -47.307 1.00 24.18 20 GLU B CA 1
ATOM 2343 C C . GLU B 1 20 ? 62.792 0.018 -46.926 1.00 24.36 20 GLU B C 1
ATOM 2344 O O . GLU B 1 20 ? 62.470 -1.041 -46.356 1.00 26.38 20 GLU B O 1
ATOM 2350 N N . THR B 1 21 ? 61.903 0.975 -47.231 1.00 23.79 21 THR B N 1
ATOM 2351 C CA . THR B 1 21 ? 60.483 0.797 -46.981 1.00 26.56 21 THR B CA 1
ATOM 2352 C C . THR B 1 21 ? 59.913 -0.360 -47.795 1.00 31.28 21 THR B C 1
ATOM 2353 O O . THR B 1 21 ? 59.076 -1.131 -47.308 1.00 25.58 21 THR B O 1
ATOM 2357 N N . ALA B 1 22 ? 60.352 -0.489 -49.038 1.00 24.48 22 ALA B N 1
ATOM 2358 C CA . ALA B 1 22 ? 59.906 -1.597 -49.847 1.00 30.18 22 ALA B CA 1
ATOM 2359 C C . ALA B 1 22 ? 60.486 -2.906 -49.344 1.00 19.11 22 ALA B C 1
ATOM 2360 O O . ALA B 1 22 ? 59.842 -3.953 -49.465 1.00 23.47 22 ALA B O 1
ATOM 2362 N N . ARG B 1 23 ? 61.695 -2.885 -48.789 1.00 21.86 23 ARG B N 1
ATOM 2363 C CA . ARG B 1 23 ? 62.218 -4.093 -48.164 1.00 25.47 23 ARG B CA 1
ATOM 2364 C C . ARG B 1 23 ? 61.373 -4.472 -46.963 1.00 18.83 23 ARG B C 1
ATOM 2365 O O . ARG B 1 23 ? 61.149 -5.659 -46.706 1.00 21.27 23 ARG B O 1
ATOM 2373 N N . LEU B 1 24 ? 60.931 -3.469 -46.203 1.00 23.38 24 LEU B N 1
ATOM 2374 C CA . LEU B 1 24 ? 60.058 -3.699 -45.054 1.00 23.24 24 LEU B CA 1
ATOM 2375 C C . LEU B 1 24 ? 58.772 -4.386 -45.483 1.00 24.14 24 LEU B C 1
ATOM 2376 O O . LEU B 1 24 ? 58.382 -5.405 -44.916 1.00 21.56 24 LEU B O 1
ATOM 2381 N N . ARG B 1 25 ? 58.111 -3.846 -46.516 1.00 21.59 25 ARG B N 1
ATOM 2382 C CA . ARG B 1 25 ? 56.821 -4.412 -46.919 1.00 22.46 25 ARG B CA 1
ATOM 2383 C C . ARG B 1 25 ? 57.018 -5.827 -47.430 1.00 27.72 25 ARG B C 1
ATOM 2384 O O . ARG B 1 25 ? 56.240 -6.742 -47.105 1.00 23.03 25 ARG B O 1
ATOM 2392 N N . ASP B 1 26 ? 58.102 -6.037 -48.173 1.00 23.41 26 ASP B N 1
ATOM 2393 C CA . ASP B 1 26 ? 58.364 -7.345 -48.727 1.00 24.48 26 ASP B CA 1
ATOM 2394 C C . ASP B 1 26 ? 58.622 -8.371 -47.638 1.00 19.56 26 ASP B C 1
ATOM 2395 O O . ASP B 1 26 ? 58.139 -9.510 -47.711 1.00 21.26 26 ASP B O 1
ATOM 2400 N N . ALA B 1 27 ? 59.326 -7.983 -46.591 1.00 20.81 27 ALA B N 1
ATOM 2401 C CA . ALA B 1 27 ? 59.540 -8.899 -45.472 1.00 21.81 27 ALA B CA 1
ATOM 2402 C C . ALA B 1 27 ? 58.226 -9.226 -44.779 1.00 19.70 27 ALA B C 1
ATOM 2403 O O . ALA B 1 27 ? 57.968 -10.382 -44.459 1.00 21.35 27 ALA B O 1
ATOM 2405 N N . CYS B 1 28 ? 57.387 -8.225 -44.555 1.00 24.93 28 CYS B N 1
ATOM 2406 C CA . CYS B 1 28 ? 56.091 -8.455 -43.929 1.00 21.44 28 CYS B CA 1
ATOM 2407 C C . CYS B 1 28 ? 55.184 -9.333 -44.798 1.00 26.07 28 CYS B C 1
ATOM 2408 O O . CYS B 1 28 ? 54.436 -10.176 -44.273 1.00 21.88 28 CYS B O 1
ATOM 2411 N N . ALA B 1 29 ? 55.224 -9.135 -46.122 1.00 21.03 29 ALA B N 1
ATOM 2412 C CA . ALA B 1 29 ? 54.298 -9.840 -46.989 1.00 25.64 29 ALA B CA 1
ATOM 2413 C C . ALA B 1 29 ? 54.724 -11.290 -47.209 1.00 24.74 29 ALA B C 1
ATOM 2414 O O . ALA B 1 29 ? 53.887 -12.192 -47.284 1.00 26.67 29 ALA B O 1
ATOM 2416 N N . ARG B 1 30 ? 56.024 -11.528 -47.324 1.00 24.60 30 ARG B N 1
ATOM 2417 C CA . ARG B 1 30 ? 56.484 -12.850 -47.682 1.00 31.00 30 ARG B CA 1
ATOM 2418 C C . ARG B 1 30 ? 56.832 -13.680 -46.472 1.00 31.00 30 ARG B C 1
ATOM 2419 O O . ARG B 1 30 ? 56.630 -14.888 -46.527 1.00 35.87 30 ARG B O 1
ATOM 2427 N N . LEU B 1 31 ? 57.376 -13.075 -45.408 1.00 26.65 31 LEU B N 1
ATOM 2428 C CA . LEU B 1 31 ? 57.820 -13.786 -44.208 1.00 23.67 31 LEU B CA 1
ATOM 2429 C C . LEU B 1 31 ? 57.010 -13.472 -42.957 1.00 17.38 31 LEU B C 1
ATOM 2430 O O . LEU B 1 31 ? 56.870 -14.340 -42.086 1.00 19.53 31 LEU B O 1
ATOM 2435 N N . GLY B 1 32 ? 56.521 -12.242 -42.809 1.00 24.42 32 GLY B N 1
ATOM 2436 C CA . GLY B 1 32 ? 55.885 -11.859 -41.554 1.00 24.07 32 GLY B CA 1
ATOM 2437 C C . GLY B 1 32 ? 56.821 -11.608 -40.405 1.00 20.71 32 GLY B C 1
ATOM 2438 O O . GLY B 1 32 ? 56.345 -11.507 -39.267 1.00 21.26 32 GLY B O 1
ATOM 2439 N N . CYS B 1 33 ? 58.123 -11.473 -40.666 1.00 16.33 33 CYS B N 1
ATOM 2440 C CA . CYS B 1 33 ? 59.146 -11.425 -39.636 1.00 18.31 33 CYS B CA 1
ATOM 2441 C C . CYS B 1 33 ? 60.334 -10.651 -40.182 1.00 25.57 33 CYS B C 1
ATOM 2442 O O . CYS B 1 33 ? 60.690 -10.804 -41.351 1.00 22.28 33 CYS B O 1
ATOM 2445 N N . PHE B 1 34 ? 60.908 -9.790 -39.362 1.00 19.84 34 PHE B N 1
ATOM 2446 C CA . PHE B 1 34 ? 62.087 -9.034 -39.740 1.00 19.29 34 PHE B CA 1
ATOM 2447 C C . PHE B 1 34 ? 62.785 -8.526 -38.489 1.00 26.34 34 PHE B C 1
ATOM 2448 O O . PHE B 1 34 ? 62.185 -8.438 -37.409 1.00 20.56 34 PHE B O 1
ATOM 2456 N N . ARG B 1 35 ? 64.065 -8.198 -38.653 1.00 21.14 35 ARG B N 1
ATOM 2457 C CA . ARG B 1 35 ? 64.845 -7.548 -37.596 1.00 20.52 35 ARG B CA 1
ATOM 2458 C C . ARG B 1 35 ? 64.801 -6.033 -37.772 1.00 24.27 35 ARG B C 1
ATOM 2459 O O . ARG B 1 35 ? 64.721 -5.538 -38.894 1.00 26.98 35 ARG B O 1
ATOM 2467 N N . VAL B 1 36 ? 64.857 -5.286 -36.651 1.00 21.23 36 VAL B N 1
ATOM 2468 C CA . VAL B 1 36 ? 64.967 -3.823 -36.727 1.00 23.84 36 VAL B CA 1
ATOM 2469 C C . VAL B 1 36 ? 66.246 -3.360 -36.052 1.00 32.78 36 VAL B C 1
ATOM 2470 O O . VAL B 1 36 ? 66.513 -3.712 -34.890 1.00 22.90 36 VAL B O 1
ATOM 2474 N N . SER B 1 37 ? 67.029 -2.569 -36.790 1.00 25.45 37 SER B N 1
ATOM 2475 C CA . SER B 1 37 ? 68.094 -1.745 -36.233 1.00 21.46 37 SER B CA 1
ATOM 2476 C C . SER B 1 37 ? 67.640 -0.302 -36.334 1.00 24.06 37 SER B C 1
ATOM 2477 O O . SER B 1 37 ? 66.554 0.005 -36.852 1.00 31.02 37 SER B O 1
ATOM 2480 N N . GLY B 1 38 ? 68.511 0.603 -35.877 1.00 31.64 38 GLY B N 1
ATOM 2481 C CA . GLY B 1 38 ? 68.217 2.023 -35.967 1.00 26.20 38 GLY B CA 1
ATOM 2482 C C . GLY B 1 38 ? 67.012 2.427 -35.170 1.00 35.17 38 GLY B C 1
ATOM 2483 O O . GLY B 1 38 ? 66.342 3.412 -35.511 1.00 30.97 38 GLY B O 1
ATOM 2484 N N . HIS B 1 39 ? 66.717 1.685 -34.105 1.00 29.68 39 HIS B N 1
ATOM 2485 C CA . HIS B 1 39 ? 65.503 1.842 -33.328 1.00 24.75 39 HIS B CA 1
ATOM 2486 C C . HIS B 1 39 ? 65.641 2.861 -32.207 1.00 35.85 39 HIS B C 1
ATOM 2487 O O . HIS B 1 39 ? 64.631 3.216 -31.578 1.00 34.77 39 HIS B O 1
ATOM 2494 N N . GLY B 1 40 ? 66.857 3.292 -31.908 1.00 33.55 40 GLY B N 1
ATOM 2495 C CA . GLY B 1 40 ? 67.073 4.362 -30.971 1.00 30.31 40 GLY B CA 1
ATOM 2496 C C . GLY B 1 40 ? 66.982 4.005 -29.504 1.00 30.37 40 GLY B C 1
ATOM 2497 O O . GLY B 1 40 ? 67.079 4.920 -28.671 1.00 36.66 40 GLY B O 1
ATOM 2498 N N . VAL B 1 41 ? 66.762 2.737 -29.151 1.00 33.70 41 VAL B N 1
ATOM 2499 C CA . VAL B 1 41 ? 66.814 2.334 -27.736 1.00 25.40 41 VAL B CA 1
ATOM 2500 C C . VAL B 1 41 ? 68.287 2.328 -27.345 1.00 28.45 41 VAL B C 1
ATOM 2501 O O . VAL B 1 41 ? 69.104 1.598 -27.943 1.00 23.29 41 VAL B O 1
ATOM 2505 N N . PRO B 1 42 ? 68.689 3.135 -26.379 1.00 24.62 42 PRO B N 1
ATOM 2506 C CA . PRO B 1 42 ? 70.122 3.317 -26.123 1.00 28.72 42 PRO B CA 1
ATOM 2507 C C . PRO B 1 42 ? 70.731 2.049 -25.519 1.00 29.01 42 PRO B C 1
ATOM 2508 O O . PRO B 1 42 ? 70.041 1.304 -24.816 1.00 20.93 42 PRO B O 1
ATOM 2512 N N . PRO B 1 43 ? 72.010 1.779 -25.797 1.00 26.18 43 PRO B N 1
ATOM 2513 C CA . PRO B 1 43 ? 72.658 0.568 -25.261 1.00 28.16 43 PRO B CA 1
ATOM 2514 C C . PRO B 1 43 ? 72.726 0.491 -23.749 1.00 18.07 43 PRO B C 1
ATOM 2515 O O . PRO B 1 43 ? 72.663 -0.602 -23.165 1.00 21.60 43 PRO B O 1
ATOM 2519 N N . GLY B 1 44 ? 72.917 1.624 -23.095 1.00 22.57 44 GLY B N 1
ATOM 2520 C CA . GLY B 1 44 ? 72.941 1.618 -21.657 1.00 24.15 44 GLY B CA 1
ATOM 2521 C C . GLY B 1 44 ? 71.626 1.134 -21.089 1.00 25.22 44 GLY B C 1
ATOM 2522 O O . GLY B 1 44 ? 71.610 0.330 -20.151 1.00 23.98 44 GLY B O 1
ATOM 2523 N N . LEU B 1 45 ? 70.508 1.616 -21.639 1.00 28.34 45 LEU B N 1
ATOM 2524 C CA . LEU B 1 45 ? 69.198 1.186 -21.158 1.00 22.57 45 LEU B CA 1
ATOM 2525 C C . LEU B 1 45 ? 68.989 -0.297 -21.425 1.00 20.78 45 LEU B C 1
ATOM 2526 O O . LEU B 1 45 ? 68.492 -1.030 -20.571 1.00 20.37 45 LEU B O 1
ATOM 2531 N N . GLN B 1 46 ? 69.385 -0.776 -22.604 1.00 18.04 46 GLN B N 1
ATOM 2532 C CA . GLN B 1 46 ? 69.252 -2.207 -22.858 1.00 13.17 46 GLN B CA 1
ATOM 2533 C C . GLN B 1 46 ? 70.045 -3.019 -21.848 1.00 20.01 46 GLN B C 1
ATOM 2534 O O . GLN B 1 46 ? 69.605 -4.097 -21.430 1.00 26.15 46 GLN B O 1
ATOM 2540 N N . ALA B 1 47 ? 71.235 -2.547 -21.475 1.00 24.86 47 ALA B N 1
ATOM 2541 C CA . ALA B 1 47 ? 72.043 -3.287 -20.508 1.00 20.32 47 ALA B CA 1
ATOM 2542 C C . ALA B 1 47 ? 71.392 -3.259 -19.126 1.00 22.32 47 ALA B C 1
ATOM 2543 O O . ALA B 1 47 ? 71.367 -4.256 -18.397 1.00 20.68 47 ALA B O 1
ATOM 2545 N N . GLU B 1 48 ? 70.882 -2.117 -18.744 1.00 18.73 48 GLU B N 1
ATOM 2546 C CA . GLU B 1 48 ? 70.245 -2.020 -17.429 1.00 23.41 48 GLU B CA 1
ATOM 2547 C C . GLU B 1 48 ? 68.994 -2.899 -17.362 1.00 22.36 48 GLU B C 1
ATOM 2548 O O . GLU B 1 48 ? 68.708 -3.504 -16.314 1.00 20.27 48 GLU B O 1
ATOM 2554 N N . MET B 1 49 ? 68.257 -3.001 -18.473 1.00 20.79 49 MET B N 1
ATOM 2555 C CA . MET B 1 49 ? 67.048 -3.815 -18.491 1.00 19.62 49 MET B CA 1
ATOM 2556 C C . MET B 1 49 ? 67.377 -5.302 -18.442 1.00 24.90 49 MET B C 1
ATOM 2557 O O . MET B 1 49 ? 66.673 -6.083 -17.792 1.00 16.68 49 MET B O 1
ATOM 2562 N N . LYS B 1 50 ? 68.428 -5.730 -19.141 1.00 23.72 50 LYS B N 1
ATOM 2563 C CA . LYS B 1 50 ? 68.817 -7.140 -19.067 1.00 29.39 50 LYS B CA 1
ATOM 2564 C C . LYS B 1 50 ? 69.085 -7.556 -17.624 1.00 26.36 50 LYS B C 1
ATOM 2565 O O . LYS B 1 50 ? 68.653 -8.630 -17.190 1.00 30.36 50 LYS B O 1
ATOM 2571 N N . ALA B 1 51 ? 69.756 -6.698 -16.859 1.00 22.70 51 ALA B N 1
ATOM 2572 C CA . ALA B 1 51 ? 70.016 -6.975 -15.448 1.00 23.57 51 ALA B CA 1
ATOM 2573 C C . ALA B 1 51 ? 68.730 -6.927 -14.622 1.00 22.49 51 ALA B C 1
ATOM 2574 O O . ALA B 1 51 ? 68.481 -7.800 -13.787 1.00 26.86 51 ALA B O 1
ATOM 2576 N N . ALA B 1 52 ? 67.892 -5.915 -14.844 1.00 18.28 52 ALA B N 1
ATOM 2577 C CA . ALA B 1 52 ? 66.663 -5.789 -14.075 1.00 18.97 52 ALA B CA 1
ATOM 2578 C C . ALA B 1 52 ? 65.749 -6.991 -14.289 1.00 19.00 52 ALA B C 1
ATOM 2579 O O . ALA B 1 52 ? 65.188 -7.533 -13.331 1.00 19.27 52 ALA B O 1
ATOM 2581 N N . VAL B 1 53 ? 65.584 -7.427 -15.535 1.00 20.12 53 VAL B N 1
ATOM 2582 C CA . VAL B 1 53 ? 64.718 -8.574 -15.792 1.00 21.49 53 VAL B CA 1
ATOM 2583 C C . VAL B 1 53 ? 65.262 -9.826 -15.118 1.00 22.26 53 VAL B C 1
ATOM 2584 O O . VAL B 1 53 ? 64.504 -10.650 -14.576 1.00 18.41 53 VAL B O 1
ATOM 2588 N N . ARG B 1 54 ? 66.576 -10.010 -15.163 1.00 23.10 54 ARG B N 1
ATOM 2589 C CA . ARG B 1 54 ? 67.176 -11.138 -14.454 1.00 26.87 54 ARG B CA 1
ATOM 2590 C C . ARG B 1 54 ? 67.034 -11.007 -12.949 1.00 27.73 54 ARG B C 1
ATOM 2591 O O . ARG B 1 54 ? 66.805 -12.016 -12.282 1.00 26.31 54 ARG B O 1
ATOM 2599 N N . ALA B 1 55 ? 67.082 -9.781 -12.422 1.00 23.13 55 ALA B N 1
ATOM 2600 C CA . ALA B 1 55 ? 66.829 -9.560 -11.003 1.00 25.42 55 ALA B CA 1
ATOM 2601 C C . ALA B 1 55 ? 65.388 -9.909 -10.634 1.00 26.11 55 ALA B C 1
ATOM 2602 O O . ALA B 1 55 ? 65.142 -10.568 -9.618 1.00 18.69 55 ALA B O 1
ATOM 2604 N N . LEU B 1 56 ? 64.429 -9.528 -11.471 1.00 18.97 56 LEU B N 1
ATOM 2605 C CA . LEU B 1 56 ? 63.044 -9.875 -11.220 1.00 21.89 56 LEU B CA 1
ATOM 2606 C C . LEU B 1 56 ? 62.873 -11.382 -11.157 1.00 21.42 56 LEU B C 1
ATOM 2607 O O . LEU B 1 56 ? 62.177 -11.913 -10.281 1.00 17.59 56 LEU B O 1
ATOM 2612 N N . PHE B 1 57 ? 63.420 -12.093 -12.150 1.00 22.20 57 PHE B N 1
ATOM 2613 C CA . PHE B 1 57 ? 63.202 -13.541 -12.164 1.00 22.40 57 PHE B CA 1
ATOM 2614 C C . PHE B 1 57 ? 64.044 -14.247 -11.100 1.00 30.14 57 PHE B C 1
ATOM 2615 O O . PHE B 1 57 ? 63.727 -15.383 -10.739 1.00 30.43 57 PHE B O 1
ATOM 2623 N N . ASP B 1 58 ? 65.081 -13.596 -10.588 1.00 28.85 58 ASP B N 1
ATOM 2624 C CA . ASP B 1 58 ? 65.851 -14.172 -9.484 1.00 41.53 58 ASP B CA 1
ATOM 2625 C C . ASP B 1 58 ? 65.246 -13.884 -8.116 1.00 31.63 58 ASP B C 1
ATOM 2626 O O . ASP B 1 58 ? 65.819 -14.278 -7.097 1.00 30.54 58 ASP B O 1
ATOM 2631 N N . LEU B 1 59 ? 64.122 -13.191 -8.066 1.00 32.05 59 LEU B N 1
ATOM 2632 C CA . LEU B 1 59 ? 63.489 -12.903 -6.791 1.00 30.25 59 LEU B CA 1
ATOM 2633 C C . LEU B 1 59 ? 63.079 -14.199 -6.086 1.00 38.13 59 LEU B C 1
ATOM 2634 O O . LEU B 1 59 ? 62.808 -15.205 -6.737 1.00 34.57 59 LEU B O 1
ATOM 2639 N N . PRO B 1 60 ? 63.012 -14.200 -4.751 1.00 37.37 60 PRO B N 1
ATOM 2640 C CA . PRO B 1 60 ? 62.439 -15.355 -4.054 1.00 32.65 60 PRO B CA 1
ATOM 2641 C C . PRO B 1 60 ? 60.981 -15.562 -4.425 1.00 30.76 60 PRO B C 1
ATOM 2642 O O . PRO B 1 60 ? 60.275 -14.630 -4.826 1.00 42.98 60 PRO B O 1
ATOM 2646 N N . ASP B 1 61 ? 60.511 -16.799 -4.225 1.00 38.33 61 ASP B N 1
ATOM 2647 C CA . ASP B 1 61 ? 59.169 -17.167 -4.658 1.00 38.58 61 ASP B CA 1
ATOM 2648 C C . ASP B 1 61 ? 58.106 -16.308 -3.988 1.00 42.17 61 ASP B C 1
ATOM 2649 O O . ASP B 1 61 ? 57.067 -16.018 -4.586 1.00 39.10 61 ASP B O 1
ATOM 2654 N N . ASP B 1 62 ? 58.316 -15.919 -2.726 1.00 37.50 62 ASP B N 1
ATOM 2655 C CA . ASP B 1 62 ? 57.314 -15.076 -2.087 1.00 40.57 62 ASP B CA 1
ATOM 2656 C C . ASP B 1 62 ? 57.255 -13.684 -2.727 1.00 39.10 62 ASP B C 1
ATOM 2657 O O . ASP B 1 62 ? 56.165 -13.135 -2.914 1.00 39.87 62 ASP B O 1
ATOM 2662 N N . ALA B 1 63 ? 58.399 -13.092 -3.082 1.00 28.33 63 ALA B N 1
ATOM 2663 C CA . ALA B 1 63 ? 58.331 -11.793 -3.746 1.00 31.49 63 ALA B CA 1
ATOM 2664 C C . ALA B 1 63 ? 57.618 -11.915 -5.104 1.00 24.79 63 ALA B C 1
ATOM 2665 O O . ALA B 1 63 ? 56.837 -11.038 -5.490 1.00 28.33 63 ALA B O 1
ATOM 2667 N N . LYS B 1 64 ? 57.848 -13.012 -5.826 1.00 28.60 64 LYS B N 1
ATOM 2668 C CA . LYS B 1 64 ? 57.158 -13.213 -7.102 1.00 34.84 64 LYS B CA 1
ATOM 2669 C C . LYS B 1 64 ? 55.651 -13.339 -6.913 1.00 35.71 64 LYS B C 1
ATOM 2670 O O . LYS B 1 64 ? 54.865 -12.771 -7.696 1.00 30.49 64 LYS B O 1
ATOM 2676 N N . ARG B 1 65 ? 55.213 -14.028 -5.859 1.00 29.87 65 ARG B N 1
ATOM 2677 C CA . ARG B 1 65 ? 53.774 -14.126 -5.610 1.00 23.93 65 ARG B CA 1
ATOM 2678 C C . ARG B 1 65 ? 53.179 -12.781 -5.198 1.00 18.11 65 ARG B C 1
ATOM 2679 O O . ARG B 1 65 ? 52.050 -12.444 -5.571 1.00 24.97 65 ARG B O 1
ATOM 2687 N N . ARG B 1 66 ? 53.918 -11.997 -4.412 1.00 23.66 66 ARG B N 1
ATOM 2688 C CA . ARG B 1 66 ? 53.433 -10.648 -4.139 1.00 17.57 66 ARG B CA 1
ATOM 2689 C C . ARG B 1 66 ? 53.312 -9.793 -5.403 1.00 21.95 66 ARG B C 1
ATOM 2690 O O . ARG B 1 66 ? 52.647 -8.748 -5.370 1.00 31.25 66 ARG B O 1
ATOM 2698 N N . ASN B 1 67 ? 53.896 -10.231 -6.514 1.00 30.94 67 ASN B N 1
ATOM 2699 C CA . ASN B 1 67 ? 53.793 -9.506 -7.768 1.00 22.60 67 ASN B CA 1
ATOM 2700 C C . ASN B 1 67 ? 52.701 -10.035 -8.667 1.00 27.26 67 ASN B C 1
ATOM 2701 O O . ASN B 1 67 ? 52.566 -9.566 -9.798 1.00 27.16 67 ASN B O 1
ATOM 2706 N N . ALA B 1 68 ? 51.912 -10.991 -8.195 1.00 25.90 68 ALA B N 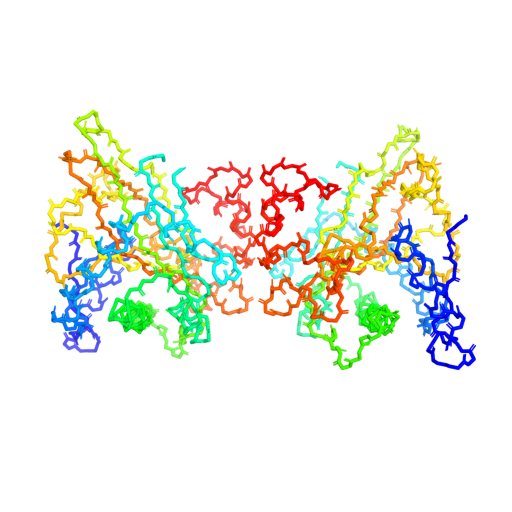1
ATOM 2707 C CA . ALA B 1 68 ? 50.769 -11.468 -8.973 1.00 29.03 68 ALA B CA 1
ATOM 2708 C C . ALA B 1 68 ? 49.578 -10.559 -8.759 1.00 27.32 68 ALA B C 1
ATOM 2709 O O . ALA B 1 68 ? 49.270 -10.192 -7.627 1.00 26.98 68 ALA B O 1
ATOM 2711 N N . ASP B 1 69 ? 48.913 -10.191 -9.850 1.00 21.53 69 ASP B N 1
ATOM 2712 C CA . ASP B 1 69 ? 47.686 -9.406 -9.802 1.00 28.39 69 ASP B CA 1
ATOM 2713 C C . ASP B 1 69 ? 47.912 -8.017 -9.217 1.00 31.24 69 ASP B C 1
ATOM 2714 O O . ASP B 1 69 ? 47.035 -7.442 -8.567 1.00 29.38 69 ASP B O 1
ATOM 2719 N N . ILE B 1 70 ? 49.059 -7.391 -9.487 1.00 24.47 70 ILE B N 1
ATOM 2720 C CA . ILE B 1 70 ? 49.318 -6.101 -8.849 1.00 23.11 70 ILE B CA 1
ATOM 2721 C C . ILE B 1 70 ? 48.473 -5.019 -9.487 1.00 22.86 70 ILE B C 1
ATOM 2722 O O . ILE B 1 70 ? 48.155 -4.012 -8.835 1.00 21.66 70 ILE B O 1
ATOM 2727 N N . ILE B 1 71 ? 48.126 -5.166 -10.765 1.00 20.27 71 ILE B N 1
ATOM 2728 C CA . ILE B 1 71 ? 46.998 -4.427 -11.350 1.00 21.80 71 ILE B CA 1
ATOM 2729 C C . ILE B 1 71 ? 46.102 -5.430 -12.057 1.00 23.21 71 ILE B C 1
ATOM 2730 O O . ILE B 1 71 ? 46.540 -6.534 -12.412 1.00 24.41 71 ILE B O 1
ATOM 2735 N N . PRO B 1 72 ? 44.848 -5.089 -12.258 1.00 29.83 72 PRO B N 1
ATOM 2736 C CA . PRO B 1 72 ? 43.877 -6.113 -12.652 1.00 29.99 72 PRO B CA 1
ATOM 2737 C C . PRO B 1 72 ? 44.330 -6.871 -13.878 1.00 25.39 72 PRO B C 1
ATOM 2738 O O . PRO B 1 72 ? 44.607 -6.263 -14.914 1.00 27.05 72 PRO B O 1
ATOM 2742 N N . GLY B 1 73 ? 44.480 -8.189 -13.740 1.00 21.76 73 GLY B N 1
ATOM 2743 C CA . GLY B 1 73 ? 44.902 -9.043 -14.837 1.00 33.60 73 GLY B CA 1
ATOM 2744 C C . GLY B 1 73 ? 46.388 -9.103 -15.110 1.00 35.52 73 GLY B C 1
ATOM 2745 O O . GLY B 1 73 ? 46.798 -9.852 -15.995 1.00 30.73 73 GLY B O 1
ATOM 2746 N N . SER B 1 74 ? 47.222 -8.346 -14.398 1.00 23.08 74 SER B N 1
ATOM 2747 C CA . SER B 1 74 ? 48.624 -8.228 -14.769 1.00 20.44 74 SER B CA 1
ATOM 2748 C C . SER B 1 74 ? 49.502 -8.468 -13.550 1.00 24.74 74 SER B C 1
ATOM 2749 O O . SER B 1 74 ? 49.098 -8.263 -12.414 1.00 19.85 74 SER B O 1
ATOM 2752 N N . GLY B 1 75 ? 50.733 -8.896 -13.819 1.00 17.59 75 GLY B N 1
ATOM 2753 C CA . GLY B 1 75 ? 51.670 -9.229 -12.764 1.00 16.28 75 GLY B CA 1
ATOM 2754 C C . GLY B 1 75 ? 52.388 -10.506 -13.070 1.00 19.03 75 GLY B C 1
ATOM 2755 O O . GLY B 1 75 ? 52.445 -10.954 -14.204 1.00 20.76 75 GLY B O 1
ATOM 2756 N N . TYR B 1 76 ? 52.956 -11.100 -12.038 1.00 13.33 76 TYR B N 1
ATOM 2757 C CA . TYR B 1 76 ? 53.677 -12.352 -12.201 1.00 19.29 76 TYR B CA 1
ATOM 2758 C C . TYR B 1 76 ? 52.726 -13.518 -12.476 1.00 22.64 76 TYR B C 1
ATOM 2759 O O . TYR B 1 76 ? 51.593 -13.553 -12.002 1.00 24.28 76 TYR B O 1
ATOM 2768 N N . VAL B 1 77 ? 53.210 -14.485 -13.260 1.00 21.90 77 VAL B N 1
ATOM 2769 C CA . VAL B 1 77 ? 52.468 -15.693 -13.592 1.00 29.13 77 VAL B CA 1
ATOM 2770 C C . VAL B 1 77 ? 53.424 -16.870 -13.394 1.00 30.85 77 VAL B C 1
ATOM 2771 O O . VAL B 1 77 ? 54.484 -16.918 -14.037 1.00 29.01 77 VAL B O 1
ATOM 2775 N N . PRO B 1 78 ? 53.139 -17.786 -12.480 1.00 39.25 78 PRO B N 1
ATOM 2776 C CA . PRO B 1 78 ? 54.073 -18.880 -12.215 1.00 29.68 78 PRO B CA 1
ATOM 2777 C C . PRO B 1 78 ? 53.937 -19.980 -13.248 1.00 28.00 78 PRO B C 1
ATOM 2778 O O . PRO B 1 78 ? 52.989 -19.990 -14.044 1.00 24.82 78 PRO B O 1
ATOM 2782 N N . PRO B 1 79 ? 54.864 -20.935 -13.252 1.00 39.49 79 PRO B N 1
ATOM 2783 C CA . PRO B 1 79 ? 54.768 -22.129 -14.099 1.00 47.72 79 PRO B CA 1
ATOM 2784 C C . PRO B 1 79 ? 53.758 -23.147 -13.561 1.00 50.95 79 PRO B C 1
ATOM 2785 O O . PRO B 1 79 ? 52.719 -23.368 -14.197 1.00 56.84 79 PRO B O 1
ATOM 2789 N N . PRO B 1 84 ? 55.038 -25.139 -17.627 1.00 54.66 84 PRO B N 1
ATOM 2790 C CA . PRO B 1 84 ? 55.878 -25.960 -16.748 1.00 49.12 84 PRO B CA 1
ATOM 2791 C C . PRO B 1 84 ? 57.234 -25.315 -16.475 1.00 44.68 84 PRO B C 1
ATOM 2792 O O . PRO B 1 84 ? 57.594 -25.105 -15.317 1.00 50.41 84 PRO B O 1
ATOM 2796 N N . LEU B 1 85 ? 57.973 -25.008 -17.536 1.00 41.98 85 LEU B N 1
ATOM 2797 C CA . LEU B 1 85 ? 59.246 -24.406 -17.406 1.00 44.59 85 LEU B CA 1
ATOM 2798 C C . LEU B 1 85 ? 59.170 -22.867 -17.622 1.00 44.73 85 LEU B C 1
ATOM 2799 O O . LEU B 1 85 ? 60.160 -22.192 -17.579 1.00 31.35 85 LEU B O 1
ATOM 2804 N N . TYR B 1 86 ? 57.971 -22.354 -17.845 1.00 44.71 86 TYR B N 1
ATOM 2805 C CA . TYR B 1 86 ? 57.732 -20.972 -18.239 1.00 37.00 86 TYR B CA 1
ATOM 2806 C C . TYR B 1 86 ? 57.190 -20.166 -17.071 1.00 37.40 86 TYR B C 1
ATOM 2807 O O . TYR B 1 86 ? 56.298 -20.627 -16.358 1.00 35.51 86 TYR B O 1
ATOM 2816 N N . GLU B 1 87 ? 57.766 -18.985 -16.855 1.00 29.83 87 GLU B N 1
ATOM 2817 C CA . GLU B 1 87 ? 57.240 -18.007 -15.910 1.00 25.92 87 GLU B CA 1
ATOM 2818 C C . GLU B 1 87 ? 57.399 -16.630 -16.540 1.00 25.20 87 GLU B C 1
ATOM 2819 O O . GLU B 1 87 ? 58.193 -16.438 -17.463 1.00 22.22 87 GLU B O 1
ATOM 2825 N N . ALA B 1 88 ? 56.624 -15.677 -16.051 1.00 22.65 88 ALA B N 1
ATOM 2826 C CA . ALA B 1 88 ? 56.600 -14.403 -16.736 1.00 29.06 88 ALA B CA 1
ATOM 2827 C C . ALA B 1 88 ? 55.995 -13.325 -15.860 1.00 26.84 88 ALA B C 1
ATOM 2828 O O . ALA B 1 88 ? 55.361 -13.600 -14.838 1.00 22.83 88 ALA B O 1
ATOM 2830 N N . PHE B 1 89 ? 56.237 -12.082 -16.287 1.00 20.22 89 PHE B N 1
ATOM 2831 C CA . PHE B 1 89 ? 55.586 -10.883 -15.776 1.00 13.07 89 PHE B CA 1
ATOM 2832 C C . PHE B 1 89 ? 54.926 -10.223 -16.965 1.00 21.36 89 PHE B C 1
ATOM 2833 O O . PHE B 1 89 ? 55.606 -9.965 -17.975 1.00 25.60 89 PHE B O 1
ATOM 2841 N N . GLY B 1 90 ? 53.630 -9.971 -16.872 1.00 21.23 90 GLY B N 1
ATOM 2842 C CA . GLY B 1 90 ? 52.884 -9.328 -17.934 1.00 18.94 90 GLY B CA 1
ATOM 2843 C C . GLY B 1 90 ? 52.191 -8.069 -17.464 1.00 19.70 90 GLY B C 1
ATOM 2844 O O . GLY B 1 90 ? 51.741 -7.983 -16.310 1.00 20.97 90 GLY B O 1
ATOM 2845 N N . LEU B 1 91 ? 52.065 -7.121 -18.378 1.00 16.45 91 LEU B N 1
ATOM 2846 C CA . LEU B 1 91 ? 51.503 -5.802 -18.125 1.00 18.67 91 LEU B CA 1
ATOM 2847 C C . LEU B 1 91 ? 50.567 -5.452 -19.265 1.00 23.14 91 LEU B C 1
ATOM 2848 O O . LEU B 1 91 ? 51.001 -5.288 -20.401 1.00 23.97 91 LEU B O 1
ATOM 2853 N N . CYS B 1 92 ? 49.298 -5.340 -18.944 1.00 18.83 92 CYS B N 1
ATOM 2854 C CA . CYS B 1 92 ? 48.220 -4.808 -19.788 1.00 24.83 92 CYS B CA 1
ATOM 2855 C C . CYS B 1 92 ? 47.490 -3.746 -18.966 1.00 20.08 92 CYS B C 1
ATOM 2856 O O . CYS B 1 92 ? 47.149 -4.014 -17.805 1.00 25.65 92 CYS B O 1
ATOM 2859 N N . ASP B 1 93 ? 47.274 -2.539 -19.511 1.00 23.92 93 ASP B N 1
ATOM 2860 C CA . ASP B 1 93 ? 47.518 -2.098 -20.894 1.00 31.55 93 ASP B CA 1
ATOM 2861 C C . ASP B 1 93 ? 48.804 -1.268 -20.978 1.00 22.36 93 ASP B C 1
ATOM 2862 O O . ASP B 1 93 ? 48.886 -0.191 -20.438 1.00 18.36 93 ASP B O 1
ATOM 2867 N N . ALA B 1 94 ? 49.827 -1.803 -21.664 1.00 19.09 94 ALA B N 1
ATOM 2868 C CA . ALA B 1 94 ? 51.130 -1.167 -21.676 1.00 18.02 94 ALA B CA 1
ATOM 2869 C C . ALA B 1 94 ? 51.179 0.085 -22.532 1.00 17.83 94 ALA B C 1
ATOM 2870 O O . ALA B 1 94 ? 52.205 0.758 -22.539 1.00 22.02 94 ALA B O 1
ATOM 2872 N N . ALA B 1 95 ? 50.111 0.404 -23.269 1.00 15.22 95 ALA B N 1
ATOM 2873 C CA . ALA B 1 95 ? 50.018 1.669 -23.973 1.00 23.22 95 ALA B CA 1
ATOM 2874 C C . ALA B 1 95 ? 49.335 2.725 -23.138 1.00 29.18 95 ALA B C 1
ATOM 2875 O O . ALA B 1 95 ? 49.288 3.894 -23.551 1.00 28.51 95 ALA B O 1
ATOM 2877 N N . ALA B 1 96 ? 48.825 2.338 -21.964 1.00 22.25 96 ALA B N 1
ATOM 2878 C CA . ALA B 1 96 ? 48.102 3.225 -21.058 1.00 26.31 96 ALA B CA 1
ATOM 2879 C C . ALA B 1 96 ? 49.026 3.710 -19.957 1.00 25.20 96 ALA B C 1
ATOM 2880 O O . ALA B 1 96 ? 49.435 2.903 -19.089 1.00 22.24 96 ALA B O 1
ATOM 2882 N N . PRO B 1 97 ? 49.371 5.004 -19.934 1.00 27.58 97 PRO B N 1
ATOM 2883 C CA . PRO B 1 97 ? 50.320 5.476 -18.928 1.00 26.83 97 PRO B CA 1
ATOM 2884 C C . PRO B 1 97 ? 49.909 5.164 -17.505 1.00 24.50 97 PRO B C 1
ATOM 2885 O O . PRO B 1 97 ? 50.769 4.890 -16.669 1.00 25.62 97 PRO B O 1
ATOM 2889 N N . ALA B 1 98 ? 48.610 5.204 -17.208 1.00 26.14 98 ALA B N 1
ATOM 2890 C CA . ALA B 1 98 ? 48.160 4.981 -15.843 1.00 26.52 98 ALA B CA 1
ATOM 2891 C C . ALA B 1 98 ? 48.435 3.551 -15.380 1.00 27.32 98 ALA B C 1
ATOM 2892 O O . ALA B 1 98 ? 48.806 3.331 -14.213 1.00 27.34 98 ALA B O 1
ATOM 2894 N N . ASP B 1 99 ? 48.292 2.574 -16.298 1.00 20.12 99 ASP B N 1
ATOM 2895 C CA . ASP B 1 99 ? 48.553 1.169 -16.004 1.00 20.64 99 ASP B CA 1
ATOM 2896 C C . ASP B 1 99 ? 50.046 0.903 -15.831 1.00 25.33 99 ASP B C 1
ATOM 2897 O O . ASP B 1 99 ? 50.454 0.063 -15.013 1.00 17.47 99 ASP B O 1
ATOM 2902 N N . VAL B 1 100 ? 50.864 1.509 -16.698 1.00 19.87 100 VAL B N 1
ATOM 2903 C CA . VAL B 1 100 ? 52.305 1.342 -16.614 1.00 16.29 100 VAL B CA 1
ATOM 2904 C C . VAL B 1 100 ? 52.818 1.947 -15.311 1.00 22.31 100 VAL B C 1
ATOM 2905 O O . VAL B 1 100 ? 53.654 1.363 -14.622 1.00 18.76 100 VAL B O 1
ATOM 2909 N N . ASP B 1 101 ? 52.342 3.143 -14.971 1.00 19.10 101 ASP B N 1
ATOM 2910 C CA . ASP B 1 101 ? 52.746 3.774 -13.717 1.00 19.34 101 ASP B CA 1
ATOM 2911 C C . ASP B 1 101 ? 52.413 2.883 -12.515 1.00 19.55 101 ASP B C 1
ATOM 2912 O O . ASP B 1 101 ? 53.269 2.625 -11.655 1.00 22.51 101 ASP B O 1
ATOM 2917 N N . ALA B 1 102 ? 51.177 2.379 -12.449 1.00 20.17 102 ALA B N 1
ATOM 2918 C CA . ALA B 1 102 ? 50.736 1.627 -11.270 1.00 16.60 102 ALA B CA 1
ATOM 2919 C C . ALA B 1 102 ? 51.405 0.271 -11.190 1.00 20.12 102 ALA B C 1
ATOM 2920 O O . ALA B 1 102 ? 51.730 -0.209 -10.094 1.00 22.37 102 ALA B O 1
ATOM 2922 N N . PHE B 1 103 ? 51.601 -0.378 -12.323 1.00 18.53 103 PHE B N 1
ATOM 2923 C CA . PHE B 1 103 ? 52.341 -1.638 -12.355 1.00 12.96 103 PHE B CA 1
ATOM 2924 C C . PHE B 1 103 ? 53.733 -1.462 -11.750 1.00 13.14 103 PHE B C 1
ATOM 2925 O O . PHE B 1 103 ? 54.118 -2.200 -10.834 1.00 16.80 103 PHE B O 1
ATOM 2933 N N . CYS B 1 104 ? 54.491 -0.479 -12.247 1.00 18.32 104 CYS B N 1
ATOM 2934 C CA . CYS B 1 104 ? 55.872 -0.313 -11.772 1.00 19.90 104 CYS B CA 1
ATOM 2935 C C . CYS B 1 104 ? 55.906 0.202 -10.340 1.00 18.76 104 CYS B C 1
ATOM 2936 O O . CYS B 1 104 ? 56.830 -0.114 -9.601 1.00 23.24 104 CYS B O 1
ATOM 2939 N N . ALA B 1 105 ? 54.908 0.981 -9.937 1.00 20.27 105 ALA B N 1
ATOM 2940 C CA . ALA B 1 105 ? 54.866 1.472 -8.563 1.00 26.87 105 ALA B CA 1
ATOM 2941 C C . ALA B 1 105 ? 54.585 0.330 -7.590 1.00 28.86 105 ALA B C 1
ATOM 2942 O O . ALA B 1 105 ? 55.052 0.365 -6.447 1.00 28.57 105 ALA B O 1
ATOM 2944 N N . ARG B 1 106 ? 53.885 -0.715 -8.064 1.00 25.88 106 ARG B N 1
ATOM 2945 C CA . ARG B 1 106 ? 53.431 -1.803 -7.225 1.00 17.93 106 ARG B CA 1
ATOM 2946 C C . ARG B 1 106 ? 54.293 -3.039 -7.275 1.00 23.57 106 ARG B C 1
ATOM 2947 O O . ARG B 1 106 ? 54.093 -3.949 -6.467 1.00 19.98 106 ARG B O 1
ATOM 2955 N N . LEU B 1 107 ? 55.261 -3.095 -8.168 1.00 24.46 107 LEU B N 1
ATOM 2956 C CA . LEU B 1 107 ? 56.184 -4.219 -8.181 1.00 16.95 107 LEU B CA 1
ATOM 2957 C C . LEU B 1 107 ? 56.935 -4.304 -6.868 1.00 21.43 107 LEU B C 1
ATOM 2958 O O . LEU B 1 107 ? 57.445 -3.302 -6.361 1.00 26.64 107 LEU B O 1
ATOM 2963 N N . ASP B 1 108 ? 57.031 -5.499 -6.336 1.00 17.79 108 ASP B N 1
ATOM 2964 C CA . ASP B 1 108 ? 57.888 -5.729 -5.175 1.00 22.27 108 ASP B CA 1
ATOM 2965 C C . ASP B 1 108 ? 59.325 -5.964 -5.684 1.00 21.77 108 ASP B C 1
ATOM 2966 O O . ASP B 1 108 ? 59.700 -7.075 -6.058 1.00 30.93 108 ASP B O 1
ATOM 2971 N N . ALA B 1 109 ? 60.102 -4.917 -5.719 1.00 23.20 109 ALA B N 1
ATOM 2972 C CA . ALA B 1 109 ? 61.445 -4.973 -6.246 1.00 26.71 109 ALA B CA 1
ATOM 2973 C C . ALA B 1 109 ? 62.152 -3.704 -5.832 1.00 22.23 109 ALA B C 1
ATOM 2974 O O . ALA B 1 109 ? 61.482 -2.722 -5.486 1.00 27.31 109 ALA B O 1
ATOM 2976 N N . PRO B 1 110 ? 63.467 -3.609 -6.002 1.00 34.12 110 PRO B N 1
ATOM 2977 C CA . PRO B 1 110 ? 64.167 -2.390 -5.621 1.00 27.61 110 PRO B CA 1
ATOM 2978 C C . PRO B 1 110 ? 63.739 -1.222 -6.531 1.00 32.03 110 PRO B C 1
ATOM 2979 O O . PRO B 1 110 ? 63.359 -1.444 -7.691 1.00 28.50 110 PRO B O 1
ATOM 2983 N N . PRO B 1 111 ? 63.746 -0.002 -6.012 1.00 31.54 111 PRO B N 1
ATOM 2984 C CA . PRO B 1 111 ? 63.378 1.143 -6.852 1.00 29.92 111 PRO B CA 1
ATOM 2985 C C . PRO B 1 111 ? 64.083 1.174 -8.208 1.00 28.05 111 PRO B C 1
ATOM 2986 O O . PRO B 1 111 ? 63.432 1.521 -9.207 1.00 23.66 111 PRO B O 1
ATOM 2990 N N . HIS B 1 112 ? 65.375 0.841 -8.285 1.00 23.82 112 HIS B N 1
ATOM 2991 C CA . HIS B 1 112 ? 66.057 1.020 -9.566 1.00 26.18 112 HIS B CA 1
ATOM 2992 C C . HIS B 1 112 ? 65.542 0.013 -10.598 1.00 24.38 112 HIS B C 1
ATOM 2993 O O . HIS B 1 112 ? 65.463 0.333 -11.792 1.00 22.63 112 HIS B O 1
ATOM 3000 N N . VAL B 1 113 ? 65.130 -1.176 -10.151 1.00 23.52 113 VAL B N 1
ATOM 3001 C CA . VAL B 1 113 ? 64.518 -2.146 -11.051 1.00 24.53 113 VAL B CA 1
ATOM 3002 C C . VAL B 1 113 ? 63.198 -1.617 -11.582 1.00 24.55 113 VAL B C 1
ATOM 3003 O O . VAL B 1 113 ? 62.968 -1.614 -12.805 1.00 20.63 113 VAL B O 1
ATOM 3007 N N . ARG B 1 114 ? 62.336 -1.095 -10.683 1.00 13.39 114 ARG B N 1
ATOM 3008 C CA . ARG B 1 114 ? 61.044 -0.548 -11.080 1.00 16.72 114 ARG B CA 1
ATOM 3009 C C . ARG B 1 114 ? 61.186 0.568 -12.105 1.00 16.90 114 ARG B C 1
ATOM 3010 O O . ARG B 1 114 ? 60.446 0.616 -13.085 1.00 16.08 114 ARG B O 1
ATOM 3018 N N . GLU B 1 115 ? 62.119 1.484 -11.883 1.00 18.83 115 GLU B N 1
ATOM 3019 C CA . GLU B 1 115 ? 62.332 2.585 -12.798 1.00 16.97 115 GLU B CA 1
ATOM 3020 C C . GLU B 1 115 ? 62.814 2.090 -14.159 1.00 15.40 115 GLU B C 1
ATOM 3021 O O . GLU B 1 115 ? 62.426 2.660 -15.188 1.00 18.66 115 GLU B O 1
ATOM 3027 N N . THR B 1 116 ? 63.699 1.078 -14.175 1.00 16.59 116 THR B N 1
ATOM 3028 C CA . THR B 1 116 ? 64.245 0.569 -15.424 1.00 20.79 116 THR B CA 1
ATOM 3029 C C . THR B 1 116 ? 63.156 -0.108 -16.237 1.00 20.41 116 THR B C 1
ATOM 3030 O O . THR B 1 116 ? 63.023 0.131 -17.434 1.00 16.28 116 THR B O 1
ATOM 3034 N N . VAL B 1 117 ? 62.334 -0.905 -15.566 1.00 16.21 117 VAL B N 1
ATOM 3035 C CA . VAL B 1 117 ? 61.233 -1.571 -16.232 1.00 14.40 117 VAL B CA 1
ATOM 3036 C C . VAL B 1 117 ? 60.278 -0.537 -16.808 1.00 22.44 117 VAL B C 1
ATOM 3037 O O . VAL B 1 117 ? 59.810 -0.658 -17.951 1.00 15.33 117 VAL B O 1
ATOM 3041 N N . LYS B 1 118 ? 60.002 0.506 -16.043 1.00 17.54 118 LYS B N 1
ATOM 3042 C CA . LYS B 1 118 ? 59.110 1.552 -16.516 1.00 17.96 118 LYS B CA 1
ATOM 3043 C C . LYS B 1 118 ? 59.662 2.191 -17.775 1.00 17.22 118 LYS B C 1
ATOM 3044 O O . LYS B 1 118 ? 58.926 2.368 -18.762 1.00 19.51 118 LYS B O 1
ATOM 3050 N N . ALA B 1 119 ? 60.948 2.560 -17.762 1.00 19.80 119 ALA B N 1
ATOM 3051 C CA . ALA B 1 119 ? 61.534 3.235 -18.912 1.00 15.87 119 ALA B CA 1
ATOM 3052 C C . ALA B 1 119 ? 61.524 2.331 -20.134 1.00 24.42 119 ALA B C 1
ATOM 3053 O O . ALA B 1 119 ? 61.178 2.774 -21.241 1.00 17.97 119 ALA B O 1
ATOM 3055 N N . TYR B 1 120 ? 61.887 1.072 -19.943 1.00 18.42 120 TYR B N 1
ATOM 3056 C CA . TYR B 1 120 ? 61.866 0.110 -20.981 1.00 20.97 120 TYR B CA 1
ATOM 3057 C C . TYR B 1 120 ? 60.467 -0.077 -21.578 1.00 23.61 120 TYR B C 1
ATOM 3058 O O . TYR B 1 120 ? 60.327 -0.029 -22.737 1.00 23.14 120 TYR B O 1
ATOM 3067 N N . ALA B 1 121 ? 59.471 -0.286 -20.758 1.00 16.81 121 ALA B N 1
ATOM 3068 C CA . ALA B 1 121 ? 58.107 -0.494 -21.265 1.00 15.45 121 ALA B CA 1
ATOM 3069 C C . ALA B 1 121 ? 57.688 0.696 -22.116 1.00 18.58 121 ALA B C 1
ATOM 3070 O O . ALA B 1 121 ? 57.191 0.541 -23.253 1.00 21.33 121 ALA B O 1
ATOM 3072 N N . GLU B 1 122 ? 57.935 1.894 -21.603 1.00 21.01 122 GLU B N 1
ATOM 3073 C CA . GLU B 1 122 ? 57.612 3.109 -22.332 1.00 17.74 122 GLU B CA 1
ATOM 3074 C C . GLU B 1 122 ? 58.362 3.179 -23.663 1.00 21.46 122 GLU B C 1
ATOM 3075 O O . GLU B 1 122 ? 57.760 3.498 -24.701 1.00 22.94 122 GLU B O 1
ATOM 3081 N N . ARG B 1 123 ? 59.681 2.870 -23.651 1.00 20.93 123 ARG B N 1
ATOM 3082 C CA . ARG B 1 123 ? 60.468 2.951 -24.870 1.00 20.07 123 ARG B CA 1
ATOM 3083 C C . ARG B 1 123 ? 60.030 1.897 -25.884 1.00 21.09 123 ARG B C 1
ATOM 3084 O O . ARG B 1 123 ? 59.955 2.166 -27.102 1.00 22.50 123 ARG B O 1
ATOM 3092 N N . MET B 1 124 ? 59.731 0.699 -25.407 1.00 16.96 124 MET B N 1
ATOM 3093 C CA . MET B 1 124 ? 59.228 -0.326 -26.303 1.00 15.74 124 MET B CA 1
ATOM 3094 C C . MET B 1 124 ? 57.877 0.048 -26.887 1.00 24.90 124 MET B C 1
ATOM 3095 O O . MET B 1 124 ? 57.573 -0.294 -28.047 1.00 17.00 124 MET B O 1
ATOM 3100 N N . HIS B 1 125 ? 57.051 0.748 -26.117 1.00 21.14 125 HIS B N 1
ATOM 3101 C CA . HIS B 1 125 ? 55.785 1.194 -26.678 1.00 16.44 125 HIS B CA 1
ATOM 3102 C C . HIS B 1 125 ? 56.013 2.158 -27.850 1.00 17.42 125 HIS B C 1
ATOM 3103 O O . HIS B 1 125 ? 55.405 2.017 -28.913 1.00 19.73 125 HIS B O 1
ATOM 3110 N N . SER B 1 126 ? 56.873 3.168 -27.652 1.00 19.34 126 SER B N 1
ATOM 3111 C CA . SER B 1 126 ? 57.190 4.108 -28.721 1.00 21.82 126 SER B CA 1
ATOM 3112 C C . SER B 1 126 ? 57.747 3.380 -29.944 1.00 22.18 126 SER B C 1
ATOM 3113 O O . SER B 1 126 ? 57.420 3.728 -31.090 1.00 20.32 126 SER B O 1
ATOM 3116 N N . LEU B 1 127 ? 58.575 2.361 -29.708 1.00 19.19 127 LEU B N 1
ATOM 3117 C CA . LEU B 1 127 ? 59.153 1.607 -30.805 1.00 22.74 127 LEU B CA 1
ATOM 3118 C C . LEU B 1 127 ? 58.060 0.922 -31.605 1.00 23.63 127 LEU B C 1
ATOM 3119 O O . LEU B 1 127 ? 58.022 1.041 -32.825 1.00 15.95 127 LEU B O 1
ATOM 3124 N N . ILE B 1 128 ? 57.137 0.226 -30.948 1.00 20.15 128 ILE B N 1
ATOM 3125 C CA . ILE B 1 128 ? 56.194 -0.591 -31.706 1.00 18.52 128 ILE B CA 1
ATOM 3126 C C . ILE B 1 128 ? 55.212 0.318 -32.439 1.00 15.44 128 ILE B C 1
ATOM 3127 O O . ILE B 1 128 ? 54.766 -0.018 -33.532 1.00 15.96 128 ILE B O 1
ATOM 3132 N N . VAL B 1 129 ? 54.914 1.490 -31.878 1.00 17.44 129 VAL B N 1
ATOM 3133 C CA . VAL B 1 129 ? 54.088 2.462 -32.581 1.00 17.41 129 VAL B CA 1
ATOM 3134 C C . VAL B 1 129 ? 54.811 2.972 -33.835 1.00 23.97 129 VAL B C 1
ATOM 3135 O O . VAL B 1 129 ? 54.225 3.055 -34.912 1.00 21.76 129 VAL B O 1
ATOM 3139 N N . ASP B 1 130 ? 56.102 3.293 -33.704 1.00 23.75 130 ASP B N 1
ATOM 3140 C CA . ASP B 1 130 ? 56.910 3.735 -34.836 1.00 18.72 130 ASP B CA 1
ATOM 3141 C C . ASP B 1 130 ? 56.989 2.654 -35.914 1.00 21.59 130 ASP B C 1
ATOM 3142 O O . ASP B 1 130 ? 56.765 2.927 -37.104 1.00 25.70 130 ASP B O 1
ATOM 3147 N N . VAL B 1 131 ? 57.252 1.416 -35.505 1.00 18.38 131 VAL B N 1
ATOM 3148 C CA . VAL B 1 131 ? 57.239 0.316 -36.453 1.00 23.16 131 VAL B CA 1
ATOM 3149 C C . VAL B 1 131 ? 55.869 0.185 -37.131 1.00 24.64 131 VAL B C 1
ATOM 3150 O O . VAL B 1 131 ? 55.771 0.094 -38.364 1.00 19.40 131 VAL B O 1
ATOM 3154 N N . ALA B 1 132 ? 54.787 0.170 -36.344 1.00 21.87 132 ALA B N 1
ATOM 3155 C CA . ALA B 1 132 ? 53.459 0.072 -36.966 1.00 21.72 132 ALA B CA 1
ATOM 3156 C C . ALA B 1 132 ? 53.239 1.166 -38.008 1.00 29.25 132 ALA B C 1
ATOM 3157 O O . ALA B 1 132 ? 52.752 0.899 -39.108 1.00 22.41 132 ALA B O 1
ATOM 3159 N N . GLY B 1 133 ? 53.595 2.414 -37.669 1.00 27.10 133 GLY B N 1
ATOM 3160 C CA . GLY B 1 133 ? 53.424 3.515 -38.611 1.00 23.88 133 GLY B CA 1
ATOM 3161 C C . GLY B 1 133 ? 54.172 3.310 -39.911 1.00 27.83 133 GLY B C 1
ATOM 3162 O O . GLY B 1 133 ? 53.662 3.620 -40.995 1.00 28.17 133 GLY B O 1
ATOM 3163 N N . LYS B 1 134 ? 55.405 2.801 -39.823 1.00 22.36 134 LYS B N 1
ATOM 3164 C CA . LYS B 1 134 ? 56.201 2.557 -41.017 1.00 27.72 134 LYS B CA 1
ATOM 3165 C C . LYS B 1 134 ? 55.626 1.417 -41.841 1.00 27.66 134 LYS B C 1
ATOM 3166 O O . LYS B 1 134 ? 55.595 1.504 -43.072 1.00 24.28 134 LYS B O 1
ATOM 3172 N N . VAL B 1 135 ? 55.129 0.366 -41.194 1.00 23.64 135 VAL B N 1
ATOM 3173 C CA . VAL B 1 135 ? 54.448 -0.706 -41.924 1.00 22.40 135 VAL B CA 1
ATOM 3174 C C . VAL B 1 135 ? 53.235 -0.154 -42.666 1.00 25.51 135 VAL B C 1
ATOM 3175 O O . VAL B 1 135 ? 53.064 -0.387 -43.871 1.00 27.03 135 VAL B O 1
ATOM 3179 N N . ALA B 1 136 ? 52.388 0.612 -41.962 1.00 22.92 136 ALA B N 1
ATOM 3180 C CA . ALA B 1 136 ? 51.244 1.271 -42.607 1.00 24.59 136 ALA B CA 1
ATOM 3181 C C . ALA B 1 136 ? 51.651 2.159 -43.788 1.00 34.12 136 ALA B C 1
ATOM 3182 O O . ALA B 1 136 ? 50.978 2.175 -44.829 1.00 27.35 136 ALA B O 1
ATOM 3184 N N . ALA B 1 137 ? 52.738 2.914 -43.647 1.00 27.06 137 ALA B N 1
ATOM 3185 C CA . ALA B 1 137 ? 53.183 3.751 -44.751 1.00 37.23 137 ALA B CA 1
ATOM 3186 C C . ALA B 1 137 ? 53.671 2.913 -45.931 1.00 34.18 137 ALA B C 1
ATOM 3187 O O . ALA B 1 137 ? 53.529 3.332 -47.085 1.00 38.44 137 ALA B O 1
ATOM 3189 N N . SER B 1 138 ? 54.248 1.738 -45.675 1.00 26.54 138 SER B N 1
ATOM 3190 C CA . SER B 1 138 ? 54.689 0.885 -46.772 1.00 28.67 138 SER B CA 1
ATOM 3191 C C . SER B 1 138 ? 53.523 0.369 -47.619 1.00 30.13 138 SER B C 1
ATOM 3192 O O . SER B 1 138 ? 53.743 -0.114 -48.730 1.00 32.25 138 SER B O 1
ATOM 3195 N N . LEU B 1 139 ? 52.302 0.442 -47.117 1.00 25.80 139 LEU B N 1
ATOM 3196 C CA . LEU B 1 139 ? 51.105 0.085 -47.861 1.00 25.38 139 LEU B CA 1
ATOM 3197 C C . LEU B 1 139 ? 50.374 1.305 -48.375 1.00 26.51 139 LEU B C 1
ATOM 3198 O O . LEU B 1 139 ? 49.173 1.212 -48.701 1.00 24.69 139 LEU B O 1
ATOM 3203 N N . GLY B 1 140 ? 51.080 2.441 -48.457 1.00 35.89 140 GLY B N 1
ATOM 3204 C CA . GLY B 1 140 ? 50.500 3.700 -48.913 1.00 40.44 140 GLY B CA 1
ATOM 3205 C C . GLY B 1 140 ? 49.532 4.342 -47.943 1.00 37.78 140 GLY B C 1
ATOM 3206 O O . GLY B 1 140 ? 48.749 5.220 -48.331 1.00 33.23 140 GLY B O 1
ATOM 3207 N N . LEU B 1 141 ? 49.554 3.929 -46.684 1.00 36.28 141 LEU B N 1
ATOM 3208 C CA . LEU B 1 141 ? 48.607 4.423 -45.690 1.00 32.37 141 LEU B CA 1
ATOM 3209 C C . LEU B 1 141 ? 49.294 5.463 -44.817 1.00 45.92 141 LEU B C 1
ATOM 3210 O O . LEU B 1 141 ? 50.325 5.175 -44.189 1.00 51.25 141 LEU B O 1
ATOM 3215 N N . HIS B 1 142 ? 48.710 6.651 -44.750 1.00 56.69 142 HIS B N 1
ATOM 3216 C CA . HIS B 1 142 ? 49.170 7.692 -43.842 1.00 61.24 142 HIS B CA 1
ATOM 3217 C C . HIS B 1 142 ? 47.977 8.176 -43.035 1.00 55.18 142 HIS B C 1
ATOM 3218 O O . HIS B 1 142 ? 46.830 7.810 -43.295 1.00 59.88 142 HIS B O 1
ATOM 3225 N N . GLY B 1 143 ? 48.243 8.977 -42.015 1.00 61.39 143 GLY B N 1
ATOM 3226 C CA . GLY B 1 143 ? 47.227 9.397 -41.086 1.00 72.20 143 GLY B CA 1
ATOM 3227 C C . GLY B 1 143 ? 46.954 8.408 -39.968 1.00 66.71 143 GLY B C 1
ATOM 3228 O O . GLY B 1 143 ? 46.527 8.827 -38.883 1.00 63.74 143 GLY B O 1
ATOM 3229 N N . ALA B 1 144 ? 47.219 7.125 -40.193 1.00 48.16 144 ALA B N 1
ATOM 3230 C CA . ALA B 1 144 ? 46.978 6.120 -39.171 1.00 56.14 144 ALA B CA 1
ATOM 3231 C C . ALA B 1 144 ? 47.735 6.468 -37.895 1.00 38.61 144 ALA B C 1
ATOM 3232 O O . ALA B 1 144 ? 48.920 6.779 -37.938 1.00 39.96 144 ALA B O 1
ATOM 3234 N N . SER B 1 145 ? 47.032 6.428 -36.766 1.00 45.97 145 SER B N 1
ATOM 3235 C CA . SER B 1 145 ? 47.643 6.570 -35.453 1.00 49.08 145 SER B CA 1
ATOM 3236 C C . SER B 1 145 ? 47.454 5.272 -34.681 1.00 47.34 145 SER B C 1
ATOM 3237 O O . SER B 1 145 ? 46.323 4.813 -34.488 1.00 44.25 145 SER B O 1
ATOM 3240 N N . PHE B 1 146 ? 48.562 4.687 -34.249 1.00 34.86 146 PHE B N 1
ATOM 3241 C CA . PHE B 1 146 ? 48.584 3.488 -33.424 1.00 25.99 146 PHE B CA 1
ATOM 3242 C C . PHE B 1 146 ? 48.874 3.803 -31.956 1.00 26.97 146 PHE B C 1
ATOM 3243 O O . PHE B 1 146 ? 48.849 2.897 -31.100 1.00 27.11 146 PHE B O 1
ATOM 3251 N N . GLN B 1 147 ? 49.101 5.076 -31.639 1.00 25.99 147 GLN B N 1
ATOM 3252 C CA . GLN B 1 147 ? 49.531 5.467 -30.298 1.00 31.50 147 GLN B CA 1
ATOM 3253 C C . GLN B 1 147 ? 48.632 4.909 -29.190 1.00 24.17 147 GLN B C 1
ATOM 3254 O O . GLN B 1 147 ? 49.120 4.620 -28.090 1.00 28.08 147 GLN B O 1
ATOM 3260 N N . ASP B 1 148 ? 47.333 4.733 -29.437 1.00 22.69 148 ASP B N 1
ATOM 3261 C CA . ASP B 1 148 ? 46.450 4.379 -28.330 1.00 26.11 148 ASP B CA 1
ATOM 3262 C C . ASP B 1 148 ? 45.902 2.960 -28.435 1.00 22.24 148 ASP B C 1
ATOM 3263 O O . ASP B 1 148 ? 45.028 2.560 -27.651 1.00 28.60 148 ASP B O 1
ATOM 3268 N N . TRP B 1 149 ? 46.382 2.181 -29.401 1.00 19.57 149 TRP B N 1
ATOM 3269 C CA . TRP B 1 149 ? 46.009 0.782 -29.461 1.00 19.36 149 TRP B CA 1
ATOM 3270 C C . TRP B 1 149 ? 46.480 0.078 -28.181 1.00 16.81 149 TRP B C 1
ATOM 3271 O O . TRP B 1 149 ? 47.656 0.196 -27.815 1.00 23.83 149 TRP B O 1
ATOM 3282 N N . PRO B 1 150 ? 45.628 -0.712 -27.532 1.00 20.48 150 PRO B N 1
ATOM 3283 C CA . PRO B 1 150 ? 46.092 -1.526 -26.405 1.00 20.82 150 PRO B CA 1
ATOM 3284 C C . PRO B 1 150 ? 47.297 -2.392 -26.742 1.00 21.58 150 PRO B C 1
ATOM 3285 O O . PRO B 1 150 ? 47.426 -2.933 -27.851 1.00 18.95 150 PRO B O 1
ATOM 3289 N N . CYS B 1 151 ? 48.176 -2.540 -25.741 1.00 18.40 151 CYS B N 1
ATOM 3290 C CA . CYS B 1 151 ? 49.413 -3.310 -25.860 1.00 21.05 151 CYS B CA 1
ATOM 3291 C C . CYS B 1 151 ? 49.582 -4.187 -24.636 1.00 17.58 151 CYS B C 1
ATOM 3292 O O . CYS B 1 151 ? 49.111 -3.860 -23.541 1.00 22.28 151 CYS B O 1
ATOM 3295 N N . GLN B 1 152 ? 50.261 -5.315 -24.827 1.00 14.71 152 GLN B N 1
ATOM 3296 C CA . GLN B 1 152 ? 50.732 -6.141 -23.714 1.00 23.48 152 GLN B CA 1
ATOM 3297 C C . GLN B 1 152 ? 52.264 -6.201 -23.711 1.00 20.11 152 GLN B C 1
ATOM 3298 O O . GLN B 1 152 ? 52.893 -6.429 -24.750 1.00 18.09 152 GLN B O 1
ATOM 3304 N N . PHE B 1 153 ? 52.845 -5.946 -22.552 1.00 15.32 153 PHE B N 1
ATOM 3305 C CA . PHE B 1 153 ? 54.284 -5.998 -22.335 1.00 16.42 153 PHE B CA 1
ATOM 3306 C C . PHE B 1 153 ? 54.538 -7.255 -21.533 1.00 17.30 153 PHE B C 1
ATOM 3307 O O . PHE B 1 153 ? 53.856 -7.485 -20.531 1.00 20.62 153 PHE B O 1
ATOM 3315 N N . ARG B 1 154 ? 55.462 -8.090 -21.986 1.00 14.82 154 ARG B N 1
ATOM 3316 C CA . ARG B 1 154 ? 55.750 -9.340 -21.275 1.00 16.30 154 ARG B CA 1
ATOM 3317 C C . ARG B 1 154 ? 57.255 -9.524 -21.081 1.00 16.14 154 ARG B C 1
ATOM 3318 O O . ARG B 1 154 ? 58.065 -9.244 -21.974 1.00 18.63 154 ARG B O 1
ATOM 3326 N N . MET B 1 155 ? 57.619 -9.953 -19.887 1.00 14.76 155 MET B N 1
ATOM 3327 C CA . MET B 1 155 ? 58.970 -10.390 -19.547 1.00 12.28 155 MET B CA 1
ATOM 3328 C C . MET B 1 155 ? 58.863 -11.877 -19.280 1.00 21.32 155 MET B C 1
ATOM 3329 O O . MET B 1 155 ? 57.982 -12.300 -18.509 1.00 20.05 155 MET B O 1
ATOM 3334 N N . ASN B 1 156 ? 59.701 -12.662 -19.958 1.00 15.28 156 ASN B N 1
ATOM 3335 C CA . ASN B 1 156 ? 59.547 -14.114 -19.939 1.00 17.02 156 ASN B CA 1
ATOM 3336 C C . ASN B 1 156 ? 60.838 -14.793 -19.463 1.00 21.94 156 ASN B C 1
ATOM 3337 O O . ASN B 1 156 ? 61.947 -14.351 -19.776 1.00 20.10 156 ASN B O 1
ATOM 3342 N N . ARG B 1 157 ? 60.681 -15.930 -18.793 1.00 22.46 157 ARG B N 1
ATOM 3343 C CA . ARG B 1 157 ? 61.807 -16.809 -18.499 1.00 21.83 157 ARG B CA 1
ATOM 3344 C C . ARG B 1 157 ? 61.397 -18.254 -18.722 1.00 26.22 157 ARG B C 1
ATOM 3345 O O . ARG B 1 157 ? 60.378 -18.708 -18.194 1.00 26.20 157 ARG B O 1
ATOM 3353 N N . TYR B 1 158 ? 62.187 -18.966 -19.518 1.00 21.60 158 TYR B N 1
ATOM 3354 C CA . TYR B 1 158 ? 62.014 -20.409 -19.739 1.00 28.63 158 TYR B CA 1
ATOM 3355 C C . TYR B 1 158 ? 63.140 -21.107 -18.987 1.00 27.30 158 TYR B C 1
ATOM 3356 O O . TYR B 1 158 ? 64.320 -20.883 -19.268 1.00 29.30 158 TYR B O 1
ATOM 3365 N N . ASN B 1 159 ? 62.781 -21.907 -17.996 1.00 26.93 159 ASN B N 1
ATOM 3366 C CA . ASN B 1 159 ? 63.763 -22.506 -17.094 1.00 30.71 159 ASN B CA 1
ATOM 3367 C C . ASN B 1 159 ? 64.244 -23.839 -17.647 1.00 36.10 159 ASN B C 1
ATOM 3368 O O . ASN B 1 159 ? 63.868 -24.922 -17.203 1.00 34.13 159 ASN B O 1
ATOM 3373 N N . TYR B 1 160 ? 65.120 -23.728 -18.632 1.00 31.22 160 TYR B N 1
ATOM 3374 C CA . TYR B 1 160 ? 65.731 -24.879 -19.259 1.00 37.31 160 TYR B CA 1
ATOM 3375 C C . TYR B 1 160 ? 66.716 -25.564 -18.327 1.00 40.39 160 TYR B C 1
ATOM 3376 O O . TYR B 1 160 ? 67.289 -24.943 -17.426 1.00 35.50 160 TYR B O 1
ATOM 3385 N N . THR B 1 161 ? 66.913 -26.860 -18.568 1.00 37.48 161 THR B N 1
ATOM 3386 C CA . THR B 1 161 ? 67.876 -27.681 -17.858 1.00 35.03 161 THR B CA 1
ATOM 3387 C C . THR B 1 161 ? 68.517 -28.621 -18.869 1.00 40.53 161 THR B C 1
ATOM 3388 O O . THR B 1 161 ? 68.178 -28.621 -20.072 1.00 28.87 161 THR B O 1
ATOM 3392 N N . GLN B 1 162 ? 69.438 -29.456 -18.391 1.00 35.37 162 GLN B N 1
ATOM 3393 C CA . GLN B 1 162 ? 70.058 -30.422 -19.305 1.00 39.68 162 GLN B CA 1
ATOM 3394 C C . GLN B 1 162 ? 69.000 -31.310 -19.960 1.00 29.08 162 GLN B C 1
ATOM 3395 O O . GLN B 1 162 ? 69.137 -31.694 -21.129 1.00 29.10 162 GLN B O 1
ATOM 3401 N N . ASP B 1 163 ? 67.920 -31.616 -19.235 1.00 28.85 163 ASP B N 1
ATOM 3402 C CA . ASP B 1 163 ? 66.877 -32.488 -19.761 1.00 37.09 163 ASP B CA 1
ATOM 3403 C C . ASP B 1 163 ? 65.981 -31.809 -20.798 1.00 30.66 163 ASP B C 1
ATOM 3404 O O . ASP B 1 163 ? 65.240 -32.507 -21.502 1.00 38.84 163 ASP B O 1
ATOM 3409 N N . SER B 1 164 ? 66.016 -30.467 -20.883 1.00 37.99 164 SER B N 1
ATOM 3410 C CA . SER B 1 164 ? 65.165 -29.726 -21.812 1.00 26.99 164 SER B CA 1
ATOM 3411 C C . SER B 1 164 ? 65.769 -29.657 -23.201 1.00 29.04 164 SER B C 1
ATOM 3412 O O . SER B 1 164 ? 65.048 -29.412 -24.155 1.00 24.03 164 SER B O 1
ATOM 3415 N N . VAL B 1 165 ? 67.087 -29.824 -23.326 1.00 27.40 165 VAL B N 1
ATOM 3416 C CA . VAL B 1 165 ? 67.745 -29.565 -24.589 1.00 23.97 165 VAL B CA 1
ATOM 3417 C C . VAL B 1 165 ? 67.220 -30.491 -25.681 1.00 31.89 165 VAL B C 1
ATOM 3418 O O . VAL B 1 165 ? 67.165 -31.723 -25.517 1.00 26.93 165 VAL B O 1
ATOM 3422 N N . GLY B 1 166 ? 66.915 -29.893 -26.840 1.00 27.36 166 GLY B N 1
ATOM 3423 C CA . GLY B 1 166 ? 66.328 -30.590 -27.957 1.00 33.82 166 GLY B CA 1
ATOM 3424 C C . GLY B 1 166 ? 64.809 -30.649 -27.943 1.00 37.13 166 GLY B C 1
ATOM 3425 O O . GLY B 1 166 ? 64.216 -31.277 -28.832 1.00 42.15 166 GLY B O 1
ATOM 3426 N N . SER B 1 167 ? 64.183 -30.086 -26.974 1.00 34.25 167 SER B N 1
ATOM 3427 C CA . SER B 1 167 ? 62.740 -30.065 -26.775 1.00 42.20 167 SER B CA 1
ATOM 3428 C C . SER B 1 167 ? 62.158 -28.707 -27.193 1.00 47.72 167 SER B C 1
ATOM 3429 O O . SER B 1 167 ? 62.823 -27.677 -27.095 1.00 40.69 167 SER B O 1
ATOM 3432 N N . PRO B 1 168 ? 60.918 -28.638 -27.669 1.00 61.33 168 PRO B N 1
ATOM 3433 C CA . PRO B 1 168 ? 60.302 -27.320 -27.892 1.00 61.26 168 PRO B CA 1
ATOM 3434 C C . PRO B 1 168 ? 60.151 -26.527 -26.600 1.00 57.59 168 PRO B C 1
ATOM 3435 O O . PRO B 1 168 ? 59.631 -27.026 -25.597 1.00 62.66 168 PRO B O 1
ATOM 3439 N N . GLY B 1 169 ? 60.586 -25.266 -26.637 1.00 49.53 169 GLY B N 1
ATOM 3440 C CA . GLY B 1 169 ? 60.327 -24.348 -25.540 1.00 45.17 169 GLY B CA 1
ATOM 3441 C C . GLY B 1 169 ? 58.918 -23.761 -25.574 1.00 52.95 169 GLY B C 1
ATOM 3442 O O . GLY B 1 169 ? 58.296 -23.542 -24.529 1.00 61.88 169 GLY B O 1
ATOM 3443 N N . VAL B 1 170 ? 58.418 -23.467 -26.772 1.00 52.33 170 VAL B N 1
ATOM 3444 C CA . VAL B 1 170 ? 57.033 -23.058 -26.967 1.00 58.78 170 VAL B CA 1
ATOM 3445 C C . VAL B 1 170 ? 56.590 -23.637 -28.304 1.00 40.79 170 VAL B C 1
ATOM 3446 O O . VAL B 1 170 ? 57.372 -23.621 -29.267 1.00 31.93 170 VAL B O 1
ATOM 3450 N N . GLN B 1 171 ? 55.352 -24.164 -28.350 1.00 43.13 171 GLN B N 1
ATOM 3451 C CA . GLN B 1 171 ? 54.822 -24.845 -29.515 1.00 49.15 171 GLN B CA 1
ATOM 3452 C C . GLN B 1 171 ? 54.477 -23.848 -30.636 1.00 48.01 171 GLN B C 1
ATOM 3453 O O . GLN B 1 171 ? 54.475 -22.624 -30.430 1.00 39.72 171 GLN B O 1
ATOM 3459 N N . VAL B 1 172 ? 54.097 -24.378 -31.809 1.00 47.06 172 VAL B N 1
ATOM 3460 C CA . VAL B 1 172 ? 53.911 -23.546 -32.994 1.00 42.06 172 VAL B CA 1
ATOM 3461 C C . VAL B 1 172 ? 52.597 -22.767 -32.911 1.00 27.26 172 VAL B C 1
ATOM 3462 O O . VAL B 1 172 ? 51.519 -23.356 -32.839 1.00 35.52 172 VAL B O 1
ATOM 3466 N N . HIS B 1 173 ? 52.685 -21.453 -33.075 1.00 25.11 173 HIS B N 1
ATOM 3467 C CA . HIS B 1 173 ? 51.505 -20.618 -33.025 1.00 21.61 173 HIS B CA 1
ATOM 3468 C C . HIS B 1 173 ? 51.800 -19.320 -33.751 1.00 17.68 173 HIS B C 1
ATOM 3469 O O . HIS B 1 173 ? 52.948 -19.013 -34.088 1.00 22.47 173 HIS B O 1
ATOM 3476 N N . THR B 1 174 ? 50.746 -18.544 -33.945 1.00 15.94 174 THR B N 1
ATOM 3477 C CA . THR B 1 174 ? 50.844 -17.157 -34.381 1.00 17.66 174 THR B CA 1
ATOM 3478 C C . THR B 1 174 ? 50.458 -16.317 -33.170 1.00 14.46 174 THR B C 1
ATOM 3479 O O . THR B 1 174 ? 49.744 -16.783 -32.301 1.00 16.93 174 THR B O 1
ATOM 3483 N N . ASP B 1 175 ? 50.904 -15.071 -33.155 1.00 16.40 175 ASP B N 1
ATOM 3484 C CA . ASP B 1 175 ? 50.352 -14.098 -32.233 1.00 23.75 175 ASP B CA 1
ATOM 3485 C C . ASP B 1 175 ? 48.989 -13.659 -32.749 1.00 21.39 175 ASP B C 1
ATOM 3486 O O . ASP B 1 175 ? 48.834 -13.415 -33.945 1.00 19.04 175 ASP B O 1
ATOM 3491 N N . SER B 1 176 ? 48.018 -13.479 -31.839 1.00 21.26 176 SER B N 1
ATOM 3492 C CA . SER B 1 176 ? 46.679 -13.086 -32.268 1.00 19.97 176 SER B CA 1
ATOM 3493 C C . SER B 1 176 ? 46.640 -11.633 -32.730 1.00 17.93 176 SER B C 1
ATOM 3494 O O . SER B 1 176 ? 45.798 -11.267 -33.571 1.00 19.68 176 SER B O 1
ATOM 3497 N N . GLY B 1 177 ? 47.554 -10.809 -32.207 1.00 18.88 177 GLY B N 1
ATOM 3498 C CA . GLY B 1 177 ? 47.519 -9.375 -32.379 1.00 13.92 177 GLY B CA 1
ATOM 3499 C C . GLY B 1 177 ? 48.086 -8.878 -33.694 1.00 16.07 177 GLY B C 1
ATOM 3500 O O . GLY B 1 177 ? 48.311 -9.631 -34.641 1.00 17.51 177 GLY B O 1
ATOM 3501 N N . PHE B 1 178 ? 48.379 -7.580 -33.715 1.00 18.14 178 PHE B N 1
ATOM 3502 C CA . PHE B 1 178 ? 48.805 -6.893 -34.935 1.00 22.65 178 PHE B CA 1
ATOM 3503 C C . PHE B 1 178 ? 50.284 -7.106 -35.239 1.00 19.97 178 PHE B C 1
ATOM 3504 O O . PHE B 1 178 ? 50.645 -7.636 -36.316 1.00 16.69 178 PHE B O 1
ATOM 3512 N N . LEU B 1 179 ? 51.149 -6.629 -34.335 1.00 21.06 179 LEU B N 1
ATOM 3513 C CA . LEU B 1 179 ? 52.598 -6.711 -34.463 1.00 25.76 179 LEU B CA 1
ATOM 3514 C C . LEU B 1 179 ? 53.185 -6.985 -33.093 1.00 16.69 179 LEU B C 1
ATOM 3515 O O . LEU B 1 179 ? 52.645 -6.516 -32.087 1.00 16.23 179 LEU B O 1
ATOM 3520 N N . THR B 1 180 ? 54.317 -7.679 -33.062 1.00 16.96 180 THR B N 1
ATOM 3521 C CA . THR B 1 180 ? 55.031 -7.959 -31.836 1.00 20.10 180 THR B CA 1
ATOM 3522 C C . THR B 1 180 ? 56.494 -7.597 -31.991 1.00 17.34 180 THR B C 1
ATOM 3523 O O . THR B 1 180 ? 57.115 -7.983 -32.985 1.00 24.34 180 THR B O 1
ATOM 3527 N N . VAL B 1 181 ? 57.053 -6.868 -31.002 1.00 11.17 181 VAL B N 1
ATOM 3528 C CA . VAL B 1 181 ? 58.473 -6.564 -30.992 1.00 13.29 181 VAL B CA 1
ATOM 3529 C C . VAL B 1 181 ? 59.103 -7.372 -29.870 1.00 19.33 181 VAL B C 1
ATOM 3530 O O . VAL B 1 181 ? 58.686 -7.252 -28.719 1.00 17.18 181 VAL B O 1
ATOM 3534 N N . LEU B 1 182 ? 60.128 -8.155 -30.202 1.00 17.40 182 LEU B N 1
ATOM 3535 C CA . LEU B 1 182 ? 60.764 -9.080 -29.270 1.00 17.53 182 LEU B CA 1
ATOM 3536 C C . LEU B 1 182 ? 62.229 -8.690 -29.081 1.00 17.35 182 LEU B C 1
ATOM 3537 O O . LEU B 1 182 ? 62.916 -8.336 -30.045 1.00 15.28 182 LEU B O 1
ATOM 3542 N N . GLN B 1 183 ? 62.706 -8.833 -27.847 1.00 16.65 183 GLN B N 1
ATOM 3543 C CA . GLN B 1 183 ? 64.126 -8.756 -27.527 1.00 18.41 183 GLN B CA 1
ATOM 3544 C C . GLN B 1 183 ? 64.558 -10.102 -26.942 1.00 21.12 183 GLN B C 1
ATOM 3545 O O . GLN B 1 183 ? 64.236 -10.420 -25.797 1.00 20.25 183 GLN B O 1
ATOM 3551 N N . GLU B 1 184 ? 65.274 -10.893 -27.737 1.00 31.71 184 GLU B N 1
ATOM 3552 C CA . GLU B 1 184 ? 65.607 -12.266 -27.373 1.00 39.46 184 GLU B CA 1
ATOM 3553 C C . GLU B 1 184 ? 66.891 -12.282 -26.554 1.00 33.46 184 GLU B C 1
ATOM 3554 O O . GLU B 1 184 ? 67.681 -11.342 -26.566 1.00 24.06 184 GLU B O 1
ATOM 3560 N N . ASP B 1 185 ? 67.074 -13.359 -25.812 1.00 51.33 185 ASP B N 1
ATOM 3561 C CA . ASP B 1 185 ? 68.297 -13.545 -25.045 1.00 47.21 185 ASP B CA 1
ATOM 3562 C C . ASP B 1 185 ? 69.476 -13.641 -25.991 1.00 39.52 185 ASP B C 1
ATOM 3563 O O . ASP B 1 185 ? 69.467 -14.483 -26.884 1.00 35.64 185 ASP B O 1
ATOM 3568 N N . GLU B 1 186 ? 70.486 -12.778 -25.803 1.00 35.39 186 GLU B N 1
ATOM 3569 C CA . GLU B 1 186 ? 71.659 -12.814 -26.667 1.00 43.49 186 GLU B CA 1
ATOM 3570 C C . GLU B 1 186 ? 72.345 -14.175 -26.638 1.00 37.75 186 GLU B C 1
ATOM 3571 O O . GLU B 1 186 ? 72.877 -14.623 -27.655 1.00 48.42 186 GLU B O 1
ATOM 3577 N N . CYS B 1 187 ? 72.324 -14.851 -25.498 1.00 28.47 187 CYS B N 1
ATOM 3578 C CA . CYS B 1 187 ? 73.069 -16.092 -25.347 1.00 37.73 187 CYS B CA 1
ATOM 3579 C C . CYS B 1 187 ? 72.278 -17.323 -25.736 1.00 45.53 187 CYS B C 1
ATOM 3580 O O . CYS B 1 187 ? 72.859 -18.283 -26.244 1.00 46.36 187 CYS B O 1
ATOM 3583 N N . VAL B 1 188 ? 70.974 -17.315 -25.517 1.00 37.56 188 VAL B N 1
ATOM 3584 C CA . VAL B 1 188 ? 70.121 -18.472 -25.728 1.00 36.51 188 VAL B CA 1
ATOM 3585 C C . VAL B 1 188 ? 69.163 -18.085 -26.847 1.00 37.81 188 VAL B C 1
ATOM 3586 O O . VAL B 1 188 ? 68.314 -17.196 -26.664 1.00 38.23 188 VAL B O 1
ATOM 3590 N N . GLY B 1 189 ? 69.325 -18.707 -27.996 1.00 37.98 189 GLY B N 1
ATOM 3591 C CA . GLY B 1 189 ? 68.406 -18.471 -29.092 1.00 40.52 189 GLY B CA 1
ATOM 3592 C C . GLY B 1 189 ? 67.177 -19.340 -28.951 1.00 40.12 189 GLY B C 1
ATOM 3593 O O . GLY B 1 189 ? 66.538 -19.393 -27.895 1.00 32.12 189 GLY B O 1
ATOM 3594 N N . GLY B 1 190 ? 66.846 -20.052 -30.016 1.00 31.28 190 GLY B N 1
ATOM 3595 C CA . GLY B 1 190 ? 65.731 -20.971 -30.007 1.00 42.56 190 GLY B CA 1
ATOM 3596 C C . GLY B 1 190 ? 64.536 -20.530 -30.826 1.00 40.40 190 GLY B C 1
ATOM 3597 O O . GLY B 1 190 ? 63.738 -21.388 -31.220 1.00 36.48 190 GLY B O 1
ATOM 3598 N N . LEU B 1 191 ? 64.366 -19.229 -31.071 1.00 29.74 191 LEU B N 1
ATOM 3599 C CA . LEU B 1 191 ? 63.219 -18.778 -31.851 1.00 28.10 191 LEU B CA 1
ATOM 3600 C C . LEU B 1 191 ? 63.372 -19.256 -33.283 1.00 28.18 191 LEU B C 1
ATOM 3601 O O . LEU B 1 191 ? 64.442 -19.134 -33.888 1.00 29.78 191 LEU B O 1
ATOM 3606 N N . GLU B 1 192 ? 62.288 -19.797 -33.827 1.00 24.46 192 GLU B N 1
ATOM 3607 C CA . GLU B 1 192 ? 62.271 -20.274 -35.200 1.00 22.67 192 GLU B CA 1
ATOM 3608 C C . GLU B 1 192 ? 60.962 -19.800 -35.819 1.00 18.35 192 GLU B C 1
ATOM 3609 O O . GLU B 1 192 ? 59.923 -19.748 -35.141 1.00 23.35 192 GLU B O 1
ATOM 3615 N N . VAL B 1 193 ? 61.027 -19.419 -37.071 1.00 24.78 193 VAL B N 1
ATOM 3616 C CA . VAL B 1 193 ? 59.840 -19.002 -37.817 1.00 23.82 193 VAL B CA 1
ATOM 3617 C C . VAL B 1 193 ? 59.684 -19.879 -39.053 1.00 23.92 193 VAL B C 1
ATOM 3618 O O . VAL B 1 193 ? 60.661 -20.317 -39.667 1.00 26.26 193 VAL B O 1
ATOM 3622 N N . LEU B 1 194 ? 58.433 -20.122 -39.409 1.00 29.14 194 LEU B N 1
ATOM 3623 C CA . LEU B 1 194 ? 58.086 -20.867 -40.607 1.00 29.86 194 LEU B CA 1
ATOM 3624 C C . LEU B 1 194 ? 58.182 -19.942 -41.803 1.00 23.17 194 LEU B C 1
ATOM 3625 O O . LEU B 1 194 ? 57.249 -19.189 -42.094 1.00 27.12 194 LEU B O 1
ATOM 3630 N N . ASP B 1 195 ? 59.328 -20.011 -42.497 1.00 32.42 195 ASP B N 1
ATOM 3631 C CA . ASP B 1 195 ? 59.613 -19.164 -43.636 1.00 47.01 195 ASP B CA 1
ATOM 3632 C C . ASP B 1 195 ? 58.728 -19.612 -44.796 1.00 59.51 195 ASP B C 1
ATOM 3633 O O . ASP B 1 195 ? 58.831 -20.766 -45.243 1.00 42.64 195 ASP B O 1
ATOM 3638 N N . PRO B 1 196 ? 57.806 -18.768 -45.272 1.00 55.46 196 PRO B N 1
ATOM 3639 C CA . PRO B 1 196 ? 56.965 -19.188 -46.405 1.00 66.70 196 PRO B CA 1
ATOM 3640 C C . PRO B 1 196 ? 57.745 -19.777 -47.560 1.00 61.06 196 PRO B C 1
ATOM 3641 O O . PRO B 1 196 ? 57.350 -20.823 -48.078 1.00 64.44 196 PRO B O 1
ATOM 3645 N N . ALA B 1 197 ? 58.853 -19.165 -47.964 1.00 69.30 197 ALA B N 1
ATOM 3646 C CA . ALA B 1 197 ? 59.570 -19.641 -49.150 1.00 82.79 197 ALA B CA 1
ATOM 3647 C C . ALA B 1 197 ? 60.239 -20.992 -48.983 1.00 79.90 197 ALA B C 1
ATOM 3648 O O . ALA B 1 197 ? 60.771 -21.547 -49.952 1.00 67.05 197 ALA B O 1
ATOM 3650 N N . ALA B 1 198 ? 60.414 -21.443 -47.767 1.00 93.79 198 ALA B N 1
ATOM 3651 C CA . ALA B 1 198 ? 61.249 -22.595 -47.453 1.00 83.29 198 ALA B CA 1
ATOM 3652 C C . ALA B 1 198 ? 60.505 -23.879 -47.116 1.00 78.28 198 ALA B C 1
ATOM 3653 O O . ALA B 1 198 ? 60.909 -24.969 -47.523 1.00 74.51 198 ALA B O 1
ATOM 3655 N N . GLY B 1 199 ? 59.414 -23.741 -46.372 1.00 79.84 199 GLY B N 1
ATOM 3656 C CA . GLY B 1 199 ? 58.612 -24.850 -46.030 1.00 90.68 199 GLY B CA 1
ATOM 3657 C C . GLY B 1 199 ? 59.086 -25.559 -44.740 1.00 76.49 199 GLY B C 1
ATOM 3658 O O . GLY B 1 199 ? 58.491 -26.535 -44.286 1.00 82.05 199 GLY B O 1
ATOM 3659 N N . GLU B 1 200 ? 60.008 -24.974 -44.034 1.00 50.06 200 GLU B N 1
ATOM 3660 C CA . GLU B 1 200 ? 60.654 -25.582 -42.910 1.00 50.18 200 GLU B CA 1
ATOM 3661 C C . GLU B 1 200 ? 60.847 -24.401 -41.961 1.00 40.19 200 GLU B C 1
ATOM 3662 O O . GLU B 1 200 ? 60.816 -23.225 -42.358 1.00 23.79 200 GLU B O 1
ATOM 3668 N N . PHE B 1 201 ? 60.998 -24.684 -40.687 1.00 39.74 201 PHE B N 1
ATOM 3669 C CA . PHE B 1 201 ? 61.308 -23.642 -39.713 1.00 37.28 201 PHE B CA 1
ATOM 3670 C C . PHE B 1 201 ? 62.775 -23.263 -39.822 1.00 38.75 201 PHE B C 1
ATOM 3671 O O . PHE B 1 201 ? 63.631 -24.113 -40.055 1.00 46.54 201 PHE B O 1
ATOM 3679 N N . VAL B 1 202 ? 63.047 -21.964 -39.743 1.00 35.86 202 VAL B N 1
ATOM 3680 C CA . VAL B 1 202 ? 64.408 -21.441 -39.804 1.00 31.36 202 VAL B CA 1
ATOM 3681 C C . VAL B 1 202 ? 64.685 -20.654 -38.531 1.00 41.49 202 VAL B C 1
ATOM 3682 O O . VAL B 1 202 ? 63.807 -19.917 -38.047 1.00 30.00 202 VAL B O 1
ATOM 3686 N N . PRO B 1 203 ? 65.878 -20.772 -37.953 1.00 37.17 203 PRO B N 1
ATOM 3687 C CA . PRO B 1 203 ? 66.128 -20.085 -36.687 1.00 28.08 203 PRO B CA 1
ATOM 3688 C C . PRO B 1 203 ? 66.234 -18.586 -36.894 1.00 24.84 203 PRO B C 1
ATOM 3689 O O . PRO B 1 203 ? 66.660 -18.092 -37.936 1.00 31.42 203 PRO B O 1
ATOM 3693 N N . VAL B 1 204 ? 65.776 -17.854 -35.881 1.00 27.84 204 VAL B N 1
ATOM 3694 C CA . VAL B 1 204 ? 66.042 -16.425 -35.834 1.00 40.69 204 VAL B CA 1
ATOM 3695 C C . VAL B 1 204 ? 67.112 -16.295 -34.754 1.00 56.57 204 VAL B C 1
ATOM 3696 O O . VAL B 1 204 ? 66.796 -16.140 -33.557 1.00 45.20 204 VAL B O 1
ATOM 3700 N N . ASP B 1 205 ? 68.359 -16.463 -35.149 1.00 74.34 205 ASP B N 1
ATOM 3701 C CA . ASP B 1 205 ? 69.454 -16.424 -34.198 1.00 80.19 205 ASP B CA 1
ATOM 3702 C C . ASP B 1 205 ? 69.553 -15.028 -33.598 1.00 78.10 205 ASP B C 1
ATOM 3703 O O . ASP B 1 205 ? 69.423 -14.031 -34.317 1.00 78.17 205 ASP B O 1
ATOM 3708 N N . PRO B 1 206 ? 69.763 -14.920 -32.287 1.00 68.04 206 PRO B N 1
ATOM 3709 C CA . PRO B 1 206 ? 69.823 -13.587 -31.673 1.00 72.17 206 PRO B CA 1
ATOM 3710 C C . PRO B 1 206 ? 70.954 -12.756 -32.263 1.00 63.34 206 PRO B C 1
ATOM 3711 O O . PRO B 1 206 ? 72.013 -13.277 -32.637 1.00 66.69 206 PRO B O 1
ATOM 3715 N N . LEU B 1 207 ? 70.708 -11.452 -32.366 1.00 40.12 207 LEU B N 1
ATOM 3716 C CA . LEU B 1 207 ? 71.714 -10.491 -32.835 1.00 40.57 207 LEU B CA 1
ATOM 3717 C C . LEU B 1 207 ? 71.709 -9.295 -31.893 1.00 35.22 207 LEU B C 1
ATOM 3718 O O . LEU B 1 207 ? 70.734 -8.513 -31.910 1.00 38.80 207 LEU B O 1
ATOM 3723 N N . PRO B 1 208 ? 72.767 -9.090 -31.096 1.00 47.67 208 PRO B N 1
ATOM 3724 C CA . PRO B 1 208 ? 72.650 -8.200 -29.933 1.00 49.74 208 PRO B CA 1
ATOM 3725 C C . PRO B 1 208 ? 72.257 -6.782 -30.314 1.00 41.53 208 PRO B C 1
ATOM 3726 O O . PRO B 1 208 ? 72.616 -6.267 -31.379 1.00 37.07 208 PRO B O 1
ATOM 3730 N N . GLY B 1 209 ? 71.488 -6.148 -29.421 1.00 41.65 209 GLY B N 1
ATOM 3731 C CA . GLY B 1 209 ? 71.024 -4.794 -29.647 1.00 42.58 209 GLY B CA 1
ATOM 3732 C C . GLY B 1 209 ? 69.987 -4.614 -30.737 1.00 49.36 209 GLY B C 1
ATOM 3733 O O . GLY B 1 209 ? 69.569 -3.470 -30.976 1.00 51.21 209 GLY B O 1
ATOM 3734 N N . SER B 1 210 ? 69.583 -5.683 -31.436 1.00 38.55 210 SER B N 1
ATOM 3735 C CA . SER B 1 210 ? 68.529 -5.611 -32.440 1.00 28.07 210 SER B CA 1
ATOM 3736 C C . SER B 1 210 ? 67.276 -6.274 -31.883 1.00 24.09 210 SER B C 1
ATOM 3737 O O . SER B 1 210 ? 67.338 -7.069 -30.938 1.00 44.69 210 SER B O 1
ATOM 3740 N N . PHE B 1 211 ? 66.138 -5.911 -32.472 1.00 24.51 211 PHE B N 1
ATOM 3741 C CA . PHE B 1 211 ? 64.826 -6.452 -32.108 1.00 18.40 211 PHE B CA 1
ATOM 3742 C C . PHE B 1 211 ? 64.296 -7.253 -33.294 1.00 19.86 211 PHE B C 1
ATOM 3743 O O . PHE B 1 211 ? 64.664 -6.999 -34.435 1.00 20.40 211 PHE B O 1
ATOM 3751 N N . VAL B 1 212 ? 63.465 -8.236 -33.004 1.00 16.24 212 VAL B N 1
ATOM 3752 C CA . VAL B 1 212 ? 62.703 -8.981 -34.008 1.00 18.02 212 VAL B CA 1
ATOM 3753 C C . VAL B 1 212 ? 61.271 -8.494 -33.982 1.00 23.69 212 VAL B C 1
ATOM 3754 O O . VAL B 1 212 ? 60.688 -8.339 -32.900 1.00 19.27 212 VAL B O 1
ATOM 3758 N N . VAL B 1 213 ? 60.686 -8.281 -35.160 1.00 16.37 213 VAL B N 1
ATOM 3759 C CA . VAL B 1 213 ? 59.289 -7.923 -35.306 1.00 13.88 213 VAL B CA 1
ATOM 3760 C C . VAL B 1 213 ? 58.549 -9.068 -35.988 1.00 25.66 213 VAL B C 1
ATOM 3761 O O . VAL B 1 213 ? 59.006 -9.594 -37.010 1.00 19.17 213 VAL B O 1
ATOM 3765 N N . ASN B 1 214 ? 57.427 -9.483 -35.405 1.00 19.49 214 ASN B N 1
ATOM 3766 C CA . ASN B 1 214 ? 56.566 -10.503 -36.013 1.00 15.12 214 ASN B CA 1
ATOM 3767 C C . ASN B 1 214 ? 55.178 -9.943 -36.263 1.00 19.95 214 ASN B C 1
ATOM 3768 O O . ASN B 1 214 ? 54.590 -9.269 -35.393 1.00 17.78 214 ASN B O 1
ATOM 3773 N N . VAL B 1 215 ? 54.618 -10.280 -37.421 1.00 18.35 215 VAL B N 1
ATOM 3774 C CA . VAL B 1 215 ? 53.236 -9.930 -37.759 1.00 14.65 215 VAL B CA 1
ATOM 3775 C C . VAL B 1 215 ? 52.318 -11.001 -37.220 1.00 14.12 215 VAL B C 1
ATOM 3776 O O . VAL B 1 215 ? 52.580 -12.191 -37.393 1.00 19.99 215 VAL B O 1
ATOM 3780 N N . GLY B 1 216 ? 51.205 -10.585 -36.624 1.00 15.26 216 GLY B N 1
ATOM 3781 C CA . GLY B 1 216 ? 50.230 -11.491 -36.069 1.00 13.97 216 GLY B CA 1
ATOM 3782 C C . GLY B 1 216 ? 48.931 -11.520 -36.868 1.00 18.46 216 GLY B C 1
ATOM 3783 O O . GLY B 1 216 ? 48.803 -10.948 -37.948 1.00 16.50 216 GLY B O 1
ATOM 3787 N N . ASP B 1 217 ? 47.953 -12.226 -36.310 1.00 16.56 217 ASP B N 1
ATOM 3788 C CA . ASP B 1 217 ? 46.723 -12.530 -37.058 1.00 15.20 217 ASP B CA 1
ATOM 3789 C C . ASP B 1 217 ? 45.975 -11.260 -37.398 1.00 14.79 217 ASP B C 1
ATOM 3790 O O . ASP B 1 217 ? 45.509 -11.095 -38.518 1.00 17.66 217 ASP B O 1
ATOM 3795 N N . VAL B 1 218 ? 45.844 -10.343 -36.433 1.00 14.18 218 VAL B N 1
ATOM 3796 C CA . VAL B 1 218 ? 45.234 -9.038 -36.716 1.00 16.24 218 VAL B CA 1
ATOM 3797 C C . VAL B 1 218 ? 45.986 -8.264 -37.793 1.00 18.55 218 VAL B C 1
ATOM 3798 O O . VAL B 1 218 ? 45.368 -7.539 -38.595 1.00 24.19 218 VAL B O 1
ATOM 3802 N N . GLY B 1 219 ? 47.308 -8.416 -37.865 1.00 21.63 219 GLY B N 1
ATOM 3803 C CA . GLY B 1 219 ? 48.041 -7.817 -38.973 1.00 16.66 219 GLY B CA 1
ATOM 3804 C C . GLY B 1 219 ? 47.570 -8.334 -40.333 1.00 16.00 219 GLY B C 1
ATOM 3805 O O . GLY B 1 219 ? 47.434 -7.556 -41.316 1.00 17.09 219 GLY B O 1
ATOM 3806 N N . GLN B 1 220 ? 47.375 -9.666 -40.426 1.00 20.10 220 GLN B N 1
ATOM 3807 C CA . GLN B 1 220 ? 46.908 -10.287 -41.667 1.00 18.68 220 GLN B CA 1
ATOM 3808 C C . GLN B 1 220 ? 45.509 -9.803 -42.016 1.00 25.77 220 GLN B C 1
ATOM 3809 O O . GLN B 1 220 ? 45.210 -9.547 -43.174 1.00 22.87 220 GLN B O 1
ATOM 3815 N N . ALA B 1 221 ? 44.644 -9.639 -41.023 1.00 22.43 221 ALA B N 1
ATOM 3816 C CA . ALA B 1 221 ? 43.267 -9.243 -41.296 1.00 20.94 221 ALA B CA 1
ATOM 3817 C C . ALA B 1 221 ? 43.166 -7.746 -41.590 1.00 20.96 221 ALA B C 1
ATOM 3818 O O . ALA B 1 221 ? 42.537 -7.334 -42.569 1.00 20.54 221 ALA B O 1
ATOM 3820 N N . TRP B 1 222 ? 43.795 -6.912 -40.783 1.00 22.76 222 TRP B N 1
ATOM 3821 C CA . TRP B 1 222 ? 43.805 -5.476 -41.030 1.00 23.12 222 TRP B CA 1
ATOM 3822 C C . TRP B 1 222 ? 44.434 -5.129 -42.370 1.00 28.79 222 TRP B C 1
ATOM 3823 O O . TRP B 1 222 ? 44.060 -4.129 -42.997 1.00 22.21 222 TRP B O 1
ATOM 3834 N N . SER B 1 223 ? 45.397 -5.915 -42.825 1.00 19.57 223 SER B N 1
ATOM 3835 C CA . SER B 1 223 ? 46.085 -5.595 -44.072 1.00 22.88 223 SER B CA 1
ATOM 3836 C C . SER B 1 223 ? 45.380 -6.186 -45.292 1.00 23.95 223 SER B C 1
ATOM 3837 O O . SER B 1 223 ? 45.917 -6.134 -46.393 1.00 22.66 223 SER B O 1
ATOM 3840 N N . ASN B 1 224 ? 44.210 -6.763 -45.082 1.00 21.42 224 ASN B N 1
ATOM 3841 C CA . ASN B 1 224 ? 43.450 -7.458 -46.104 1.00 26.02 224 ASN B CA 1
ATOM 3842 C C . ASN B 1 224 ? 44.236 -8.573 -46.754 1.00 28.64 224 ASN B C 1
ATOM 3843 O O . ASN B 1 224 ? 44.180 -8.745 -47.964 1.00 23.31 224 ASN B O 1
ATOM 3848 N N . GLY B 1 225 ? 44.993 -9.307 -45.962 1.00 29.48 225 GLY B N 1
ATOM 3849 C CA . GLY B 1 225 ? 45.765 -10.412 -46.485 1.00 24.57 225 GLY B CA 1
ATOM 3850 C C . GLY B 1 225 ? 47.159 -10.072 -46.960 1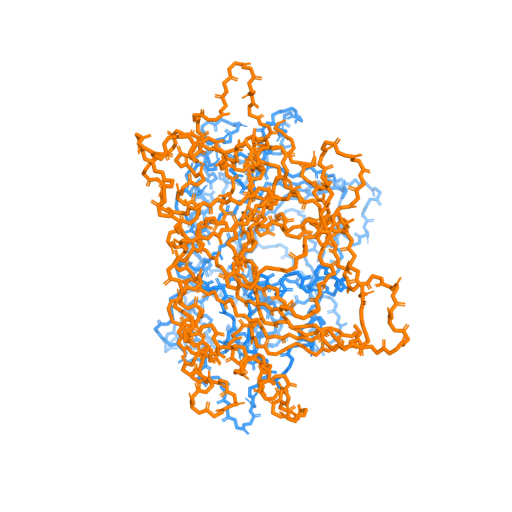.00 30.15 225 GLY B C 1
ATOM 3851 O O . GLY B 1 225 ? 47.888 -10.980 -47.355 1.00 30.23 225 GLY B O 1
ATOM 3852 N N . ARG B 1 226 ? 47.561 -8.808 -46.924 1.00 24.49 226 ARG B N 1
ATOM 3853 C CA . ARG B 1 226 ? 48.834 -8.411 -47.503 1.00 28.66 226 ARG B CA 1
ATOM 3854 C C . ARG B 1 226 ? 50.034 -8.644 -46.591 1.00 29.65 226 ARG B C 1
ATOM 3855 O O . ARG B 1 226 ? 51.176 -8.740 -47.072 1.00 25.37 226 ARG B O 1
ATOM 3863 N N . LEU B 1 227 ? 49.841 -8.736 -45.310 1.00 22.29 227 LEU B N 1
ATOM 3864 C CA . LEU B 1 227 ? 50.953 -8.993 -44.377 1.00 22.85 227 LEU B CA 1
ATOM 3865 C C . LEU B 1 227 ? 50.751 -10.366 -43.759 1.00 27.95 227 LEU B C 1
ATOM 3866 O O . LEU B 1 227 ? 49.649 -10.671 -43.275 1.00 28.89 227 LEU B O 1
ATOM 3871 N N . HIS B 1 228 ? 51.807 -11.170 -43.774 1.00 24.03 228 HIS B N 1
ATOM 3872 C CA . HIS B 1 228 ? 51.739 -12.567 -43.389 1.00 26.80 228 HIS B CA 1
ATOM 3873 C C . HIS B 1 228 ? 51.818 -12.715 -41.871 1.00 28.33 228 HIS B C 1
ATOM 3874 O O . HIS B 1 228 ? 52.783 -12.257 -41.251 1.00 21.40 228 HIS B O 1
ATOM 3881 N N . ASN B 1 229 ? 50.840 -13.408 -41.289 1.00 20.92 229 ASN B N 1
ATOM 3882 C CA . ASN B 1 229 ? 50.880 -13.729 -39.866 1.00 15.04 229 ASN B CA 1
ATOM 3883 C C . ASN B 1 229 ? 51.777 -14.955 -39.682 1.00 19.45 229 ASN B C 1
ATOM 3884 O O . ASN B 1 229 ? 51.425 -16.074 -40.072 1.00 23.06 229 ASN B O 1
ATOM 3889 N N . VAL B 1 230 ? 52.952 -14.734 -39.094 1.00 19.58 230 VAL B N 1
ATOM 3890 C CA . VAL B 1 230 ? 54.031 -15.706 -39.173 1.00 21.79 230 VAL B CA 1
ATOM 3891 C C . VAL B 1 230 ? 53.856 -16.768 -38.097 1.00 24.98 230 VAL B C 1
ATOM 3892 O O . VAL B 1 230 ? 53.588 -16.465 -36.937 1.00 20.69 230 VAL B O 1
ATOM 3896 N N . LYS B 1 231 ? 53.990 -18.034 -38.485 1.00 18.05 231 LYS B N 1
ATOM 3897 C CA . LYS B 1 231 ? 54.015 -19.111 -37.519 1.00 18.36 231 LYS B CA 1
ATOM 3898 C C . LYS B 1 231 ? 55.412 -19.186 -36.928 1.00 21.61 231 LYS B C 1
ATOM 3899 O O . LYS B 1 231 ? 56.405 -19.086 -37.665 1.00 25.68 231 LYS B O 1
ATOM 3905 N N . HIS B 1 232 ? 55.466 -19.340 -35.595 1.00 19.69 232 HIS B N 1
ATOM 3906 C CA . HIS B 1 232 ? 56.739 -19.389 -34.912 1.00 16.87 232 HIS B CA 1
ATOM 3907 C C . HIS B 1 232 ? 56.668 -20.303 -33.702 1.00 20.79 232 HIS B C 1
ATOM 3908 O O . HIS B 1 232 ? 55.596 -20.612 -33.169 1.00 25.78 232 HIS B O 1
ATOM 3915 N N . ARG B 1 233 ? 57.856 -20.734 -33.290 1.00 26.16 233 ARG B N 1
ATOM 3916 C CA . ARG B 1 233 ? 58.022 -21.580 -32.127 1.00 26.71 233 ARG B CA 1
ATOM 3917 C C . ARG B 1 233 ? 59.385 -21.261 -31.515 1.00 24.88 233 ARG B C 1
ATOM 3918 O O . ARG B 1 233 ? 60.159 -20.457 -32.042 1.00 22.28 233 ARG B O 1
ATOM 3926 N N . VAL B 1 234 ? 59.688 -21.922 -30.412 1.00 31.33 234 VAL B N 1
ATOM 3927 C CA . VAL B 1 234 ? 60.982 -21.764 -29.750 1.00 27.10 234 VAL B CA 1
ATOM 3928 C C . VAL B 1 234 ? 61.493 -23.138 -29.339 1.00 32.42 234 VAL B C 1
ATOM 3929 O O . VAL B 1 234 ? 60.924 -23.763 -28.432 1.00 34.74 234 VAL B O 1
ATOM 3933 N N . GLN B 1 235 ? 62.555 -23.607 -29.998 1.00 31.95 235 GLN B N 1
ATOM 3934 C CA . GLN B 1 235 ? 63.235 -24.815 -29.559 1.00 35.75 235 GLN B CA 1
ATOM 3935 C C . GLN B 1 235 ? 64.168 -24.512 -28.395 1.00 32.55 235 GLN B C 1
ATOM 3936 O O . GLN B 1 235 ? 64.831 -23.472 -28.374 1.00 27.95 235 GLN B O 1
ATOM 3942 N N . CYS B 1 236 ? 64.248 -25.441 -27.454 1.00 34.17 236 CYS B N 1
ATOM 3943 C CA . CYS B 1 236 ? 65.264 -25.370 -26.410 1.00 37.38 236 CYS B CA 1
ATOM 3944 C C . CYS B 1 236 ? 66.598 -25.800 -27.011 1.00 34.78 236 CYS B C 1
ATOM 3945 O O . CYS B 1 236 ? 66.752 -26.936 -27.482 1.00 28.73 236 CYS B O 1
ATOM 3948 N N . VAL B 1 237 ? 67.549 -24.882 -27.024 1.00 24.57 237 VAL B N 1
ATOM 3949 C CA . VAL B 1 237 ? 68.812 -25.116 -27.688 1.00 34.65 237 VAL B CA 1
ATOM 3950 C C . VAL B 1 237 ? 69.968 -25.151 -26.713 1.00 32.36 237 VAL B C 1
ATOM 3951 O O . VAL B 1 237 ? 71.103 -25.424 -27.131 1.00 35.51 237 VAL B O 1
ATOM 3955 N N . ALA B 1 238 ? 69.719 -24.919 -25.427 1.00 34.76 238 ALA B N 1
ATOM 3956 C CA . ALA B 1 238 ? 70.794 -24.920 -24.445 1.00 41.85 238 ALA B CA 1
ATOM 3957 C C . ALA B 1 238 ? 70.217 -25.218 -23.079 1.00 39.75 238 ALA B C 1
ATOM 3958 O O . ALA B 1 238 ? 69.010 -25.075 -22.846 1.00 34.18 238 ALA B O 1
ATOM 3960 N N . ALA B 1 239 ? 71.099 -25.624 -22.163 1.00 29.20 239 ALA B N 1
ATOM 3961 C CA . ALA B 1 239 ? 70.693 -26.023 -20.823 1.00 29.48 239 ALA B CA 1
ATOM 3962 C C . ALA B 1 239 ? 70.705 -24.867 -19.831 1.00 43.62 239 ALA B C 1
ATOM 3963 O O . ALA B 1 239 ? 70.927 -25.089 -18.636 1.00 49.50 239 ALA B O 1
ATOM 3965 N N . VAL B 1 240 ? 70.506 -23.639 -20.296 1.00 35.70 240 VAL B N 1
ATOM 3966 C CA . VAL B 1 240 ? 70.436 -22.481 -19.402 1.00 42.23 240 VAL B CA 1
ATOM 3967 C C . VAL B 1 240 ? 69.129 -21.723 -19.621 1.00 36.36 240 VAL B C 1
ATOM 3968 O O . VAL B 1 240 ? 68.547 -21.783 -20.711 1.00 35.11 240 VAL B O 1
ATOM 3972 N N . PRO B 1 241 ? 68.611 -21.032 -18.611 1.00 36.67 241 PRO B N 1
ATOM 3973 C CA . PRO B 1 241 ? 67.355 -20.288 -18.794 1.00 37.06 241 PRO B CA 1
ATOM 3974 C C . PRO B 1 241 ? 67.439 -19.279 -19.936 1.00 38.54 241 PRO B C 1
ATOM 3975 O O . PRO B 1 241 ? 68.449 -18.592 -20.107 1.00 35.76 241 PRO B O 1
ATOM 3979 N N . ARG B 1 242 ? 66.348 -19.166 -20.688 1.00 32.09 242 ARG B N 1
ATOM 3980 C CA . ARG B 1 242 ? 66.233 -18.170 -21.747 1.00 26.73 242 ARG B CA 1
ATOM 3981 C C . ARG B 1 242 ? 65.284 -17.048 -21.325 1.00 21.69 242 ARG B C 1
ATOM 3982 O O . ARG B 1 242 ? 64.121 -17.293 -21.006 1.00 24.88 242 ARG B O 1
ATOM 3990 N N . VAL B 1 243 ? 65.791 -15.819 -21.325 1.00 28.31 243 VAL B N 1
ATOM 3991 C CA . VAL B 1 243 ? 65.017 -14.658 -20.911 1.00 22.63 243 VAL B CA 1
ATOM 3992 C C . VAL B 1 243 ? 64.727 -13.784 -22.126 1.00 26.83 243 VAL B C 1
ATOM 3993 O O . VAL B 1 243 ? 65.605 -13.534 -22.976 1.00 23.52 243 VAL B O 1
ATOM 3997 N N . SER B 1 244 ? 63.479 -13.343 -22.221 1.00 21.22 244 SER B N 1
ATOM 3998 C CA . SER B 1 244 ? 63.086 -12.520 -23.341 1.00 20.24 244 SER B CA 1
ATOM 3999 C C . SER B 1 244 ? 62.119 -11.457 -22.879 1.00 15.09 244 SER B C 1
ATOM 4000 O O . SER B 1 244 ? 61.530 -11.547 -21.804 1.00 17.64 244 SER B O 1
ATOM 4003 N N . ILE B 1 245 ? 61.980 -10.439 -23.714 1.00 15.52 245 ILE B N 1
ATOM 4004 C CA . ILE B 1 245 ? 61.075 -9.326 -23.481 1.00 11.26 245 ILE B CA 1
ATOM 4005 C C . ILE B 1 245 ? 60.290 -9.126 -24.773 1.00 15.80 245 ILE B C 1
ATOM 4006 O O . ILE B 1 245 ? 60.861 -9.147 -25.886 1.00 18.12 245 ILE B O 1
ATOM 4011 N N . ALA B 1 246 ? 58.991 -8.904 -24.624 1.00 16.30 246 ALA B N 1
ATOM 4012 C CA . ALA B 1 246 ? 58.145 -8.703 -25.795 1.00 20.98 246 ALA B CA 1
ATOM 4013 C C . ALA B 1 246 ? 57.113 -7.620 -25.557 1.00 17.88 246 ALA B C 1
ATOM 4014 O O . ALA B 1 246 ? 56.609 -7.452 -24.438 1.00 16.83 246 ALA B O 1
ATOM 4016 N N . MET B 1 247 ? 56.805 -6.884 -26.608 1.00 16.55 247 MET B N 1
ATOM 4017 C CA . MET B 1 247 ? 55.732 -5.904 -26.603 1.00 17.67 247 MET B CA 1
ATOM 4018 C C . MET B 1 247 ? 54.765 -6.265 -27.722 1.00 20.32 247 MET B C 1
ATOM 4019 O O . MET B 1 247 ? 55.166 -6.353 -28.893 1.00 15.78 247 MET B O 1
ATOM 4024 N N . PHE B 1 248 ? 53.523 -6.519 -27.362 1.00 16.48 248 PHE B N 1
ATOM 4025 C CA . PHE B 1 248 ? 52.467 -6.942 -28.294 1.00 16.11 248 PHE B CA 1
ATOM 4026 C C . PHE B 1 248 ? 51.535 -5.767 -28.548 1.00 22.22 248 PHE B C 1
ATOM 4027 O O . PHE B 1 248 ? 50.870 -5.292 -27.634 1.00 16.10 248 PHE B O 1
ATOM 4035 N N . LEU B 1 249 ? 51.543 -5.276 -29.780 1.00 18.33 249 LEU B N 1
ATOM 4036 C CA . LEU B 1 249 ? 50.552 -4.323 -30.249 1.00 13.80 249 LEU B CA 1
ATOM 4037 C C . LEU B 1 249 ? 49.331 -5.111 -30.706 1.00 17.19 249 LEU B C 1
ATOM 4038 O O . LEU B 1 249 ? 49.426 -5.915 -31.649 1.00 14.15 249 LEU B O 1
ATOM 4043 N N . LEU B 1 250 ? 48.193 -4.878 -30.050 1.00 14.19 250 LEU B N 1
ATOM 4044 C CA . LEU B 1 250 ? 47.056 -5.787 -30.155 1.00 21.37 250 LEU B CA 1
ATOM 4045 C C . LEU B 1 250 ? 46.051 -5.393 -31.234 1.00 21.73 250 LEU B C 1
ATOM 4046 O O . LEU B 1 250 ? 45.909 -6.105 -32.228 1.00 20.74 250 LEU B O 1
ATOM 4051 N N . ALA B 1 251 ? 45.302 -4.318 -31.023 1.00 17.52 251 ALA B N 1
ATOM 4052 C CA . ALA B 1 251 ? 44.215 -3.949 -31.931 1.00 17.30 251 ALA B CA 1
ATOM 4053 C C . ALA B 1 251 ? 43.760 -2.537 -31.622 1.00 18.41 251 ALA B C 1
ATOM 4054 O O . ALA B 1 251 ? 44.245 -1.952 -30.656 1.00 19.07 251 ALA B O 1
ATOM 4056 N N . PRO B 1 252 ? 42.849 -1.949 -32.395 1.00 16.67 252 PRO B N 1
ATOM 4057 C CA . PRO B 1 252 ? 42.466 -0.561 -32.111 1.00 23.52 252 PRO B CA 1
ATOM 4058 C C . PRO B 1 252 ? 41.783 -0.461 -30.765 1.00 16.95 252 PRO B C 1
ATOM 4059 O O . PRO B 1 252 ? 41.367 -1.456 -30.168 1.00 25.75 252 PRO B O 1
ATOM 4063 N N . LYS B 1 253 ? 41.731 0.774 -30.251 1.00 25.42 253 LYS B N 1
ATOM 4064 C CA . LYS B 1 253 ? 41.125 1.033 -28.943 1.00 23.36 253 LYS B CA 1
ATOM 4065 C C . LYS B 1 253 ? 39.647 0.647 -28.900 1.00 28.38 253 LYS B C 1
ATOM 4066 O O . LYS B 1 253 ? 39.157 0.157 -27.873 1.00 30.54 253 LYS B O 1
ATOM 4072 N N . ASP B 1 254 ? 38.905 0.886 -29.985 1.00 26.12 254 ASP B N 1
ATOM 4073 C CA . ASP B 1 254 ? 37.504 0.442 -30.046 1.00 21.47 254 ASP B CA 1
ATOM 4074 C C . ASP B 1 254 ? 37.386 -1.059 -30.312 1.00 38.18 254 ASP B C 1
ATOM 4075 O O . ASP B 1 254 ? 36.285 -1.567 -30.475 1.00 30.57 254 ASP B O 1
ATOM 4080 N N . ASP B 1 255 ? 38.502 -1.776 -30.336 1.00 36.32 255 ASP B N 1
ATOM 4081 C CA . ASP B 1 255 ? 38.576 -3.224 -30.468 1.00 22.71 255 ASP B CA 1
ATOM 4082 C C . ASP B 1 255 ? 38.117 -3.765 -31.822 1.00 22.37 255 ASP B C 1
ATOM 4083 O O . ASP B 1 255 ? 38.072 -4.995 -32.008 1.00 25.87 255 ASP B O 1
ATOM 4088 N N . THR B 1 256 ? 37.841 -2.921 -32.801 1.00 24.36 256 THR B N 1
ATOM 4089 C CA . THR B 1 256 ? 37.357 -3.442 -34.070 1.00 19.29 256 THR B CA 1
ATOM 4090 C C . THR B 1 256 ? 38.482 -3.642 -35.078 1.00 30.46 256 THR B C 1
ATOM 4091 O O . THR B 1 256 ? 39.234 -2.711 -35.358 1.00 29.11 256 THR B O 1
ATOM 4095 N N . VAL B 1 257 ? 38.517 -4.832 -35.682 1.00 20.25 257 VAL B N 1
ATOM 4096 C CA . VAL B 1 257 ? 39.487 -5.164 -36.719 1.00 29.49 257 VAL B CA 1
ATOM 4097 C C . VAL B 1 257 ? 38.795 -5.056 -38.068 1.00 22.73 257 VAL B C 1
ATOM 4098 O O . VAL B 1 257 ? 37.941 -5.888 -38.412 1.00 22.75 257 VAL B O 1
ATOM 4102 N N . SER B 1 258 ? 39.182 -4.049 -38.865 1.00 20.85 258 SER B N 1
ATOM 4103 C CA . SER B 1 258 ? 38.651 -3.900 -40.214 1.00 28.33 258 SER B CA 1
ATOM 4104 C C . SER B 1 258 ? 39.690 -3.285 -41.141 1.00 23.93 258 SER B C 1
ATOM 4105 O O . SER B 1 258 ? 40.253 -2.234 -40.848 1.00 32.65 258 SER B O 1
ATOM 4108 N N . ALA B 1 259 ? 39.957 -3.961 -42.246 1.00 25.76 259 ALA B N 1
ATOM 4109 C CA . ALA B 1 259 ? 40.954 -3.491 -43.180 1.00 24.58 259 ALA B CA 1
ATOM 4110 C C . ALA B 1 259 ? 40.591 -2.104 -43.689 1.00 44.37 259 ALA B C 1
ATOM 4111 O O . ALA B 1 259 ? 39.402 -1.795 -43.837 1.00 47.69 259 ALA B O 1
ATOM 4113 N N . PRO B 1 260 ? 41.567 -1.234 -43.917 1.00 39.87 260 PRO B N 1
ATOM 4114 C CA . PRO B 1 260 ? 41.277 0.048 -44.579 1.00 41.03 260 PRO B CA 1
ATOM 4115 C C . PRO B 1 260 ? 40.894 -0.133 -46.044 1.00 31.04 260 PRO B C 1
ATOM 4116 O O . PRO B 1 260 ? 41.377 -1.036 -46.735 1.00 40.31 260 PRO B O 1
ATOM 4120 N N . GLY B 1 261 ? 40.044 0.765 -46.530 1.00 48.77 261 GLY B N 1
ATOM 4121 C CA . GLY B 1 261 ? 39.656 0.758 -47.935 1.00 38.52 261 GLY B CA 1
ATOM 4122 C C . GLY B 1 261 ? 40.753 0.541 -48.970 1.00 55.03 261 GLY B C 1
ATOM 4123 O O . GLY B 1 261 ? 40.562 -0.235 -49.920 1.00 38.56 261 GLY B O 1
ATOM 4124 N N . GLU B 1 262 ? 41.913 1.189 -48.831 1.00 31.96 262 GLU B N 1
ATOM 4125 C CA . GLU B 1 262 ? 42.865 1.221 -49.927 1.00 48.09 262 GLU B CA 1
ATOM 4126 C C . GLU B 1 262 ? 43.617 -0.097 -50.125 1.00 56.23 262 GLU B C 1
ATOM 4127 O O . GLU B 1 262 ? 44.379 -0.219 -51.101 1.00 42.96 262 GLU B O 1
ATOM 4133 N N . LEU B 1 263 ? 43.413 -1.085 -49.249 1.00 55.31 263 LEU B N 1
ATOM 4134 C CA . LEU B 1 263 ? 44.068 -2.380 -49.396 1.00 58.14 263 LEU B CA 1
ATOM 4135 C C . LEU B 1 263 ? 43.186 -3.427 -50.076 1.00 51.54 263 LEU B C 1
ATOM 4136 O O . LEU B 1 263 ? 43.661 -4.553 -50.312 1.00 24.17 263 LEU B O 1
ATOM 4141 N N . VAL B 1 264 ? 41.924 -3.097 -50.375 1.00 42.20 264 VAL B N 1
ATOM 4142 C CA . VAL B 1 264 ? 41.029 -3.961 -51.147 1.00 61.61 264 VAL B CA 1
ATOM 4143 C C . VAL B 1 264 ? 40.844 -3.352 -52.535 1.00 57.38 264 VAL B C 1
ATOM 4144 O O . VAL B 1 264 ? 40.348 -2.225 -52.669 1.00 60.64 264 VAL B O 1
ATOM 4148 N N . ASP B 1 265 ? 41.230 -4.105 -53.565 1.00 53.52 265 ASP B N 1
ATOM 4149 C CA . ASP B 1 265 ? 41.147 -3.648 -54.954 1.00 48.10 265 ASP B CA 1
ATOM 4150 C C . ASP B 1 265 ? 40.522 -4.746 -55.803 1.00 47.46 265 ASP B C 1
ATOM 4151 O O . ASP B 1 265 ? 40.146 -5.810 -55.302 1.00 41.76 265 ASP B O 1
ATOM 4156 N N . GLY B 1 266 ? 40.400 -4.486 -57.113 1.00 54.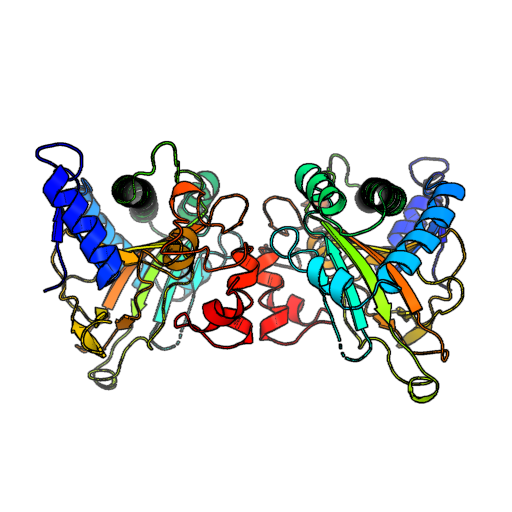74 266 GLY B N 1
ATOM 4157 C CA . GLY B 1 266 ? 39.850 -5.490 -58.004 1.00 60.13 266 GLY B CA 1
ATOM 4158 C C . GLY B 1 266 ? 40.548 -6.831 -57.891 1.00 72.60 266 GLY B C 1
ATOM 4159 O O . GLY B 1 266 ? 39.906 -7.881 -57.976 1.00 77.33 266 GLY B O 1
ATOM 4160 N N . GLU B 1 267 ? 41.871 -6.817 -57.687 1.00 73.37 267 GLU B N 1
ATOM 4161 C CA . GLU B 1 267 ? 42.675 -8.033 -57.625 1.00 69.39 267 GLU B CA 1
ATOM 4162 C C . GLU B 1 267 ? 42.840 -8.593 -56.214 1.00 66.84 267 GLU B C 1
ATOM 4163 O O . GLU B 1 267 ? 43.207 -9.765 -56.066 1.00 59.06 267 GLU B O 1
ATOM 4169 N N . HIS B 1 268 ? 42.614 -7.787 -55.176 1.00 61.23 268 HIS B N 1
ATOM 4170 C CA . HIS B 1 268 ? 42.641 -8.251 -53.788 1.00 59.80 268 HIS B CA 1
ATOM 4171 C C . HIS B 1 268 ? 41.339 -7.794 -53.134 1.00 63.01 268 HIS B C 1
ATOM 4172 O O . HIS B 1 268 ? 41.281 -6.719 -52.527 1.00 51.37 268 HIS B O 1
ATOM 4179 N N . PRO B 1 269 ? 40.262 -8.567 -53.270 1.00 63.39 269 PRO B N 1
ATOM 4180 C CA . PRO B 1 269 ? 38.984 -8.180 -52.647 1.00 42.75 269 PRO B CA 1
ATOM 4181 C C . PRO B 1 269 ? 38.983 -8.476 -51.147 1.00 40.69 269 PRO B C 1
ATOM 4182 O O . PRO B 1 269 ? 39.765 -9.280 -50.645 1.00 38.56 269 PRO B O 1
ATOM 4186 N N . ARG B 1 270 ? 38.071 -7.816 -50.457 1.00 26.39 270 ARG B N 1
ATOM 4187 C CA . ARG B 1 270 ? 37.990 -7.869 -48.999 1.00 45.03 270 ARG B CA 1
ATOM 4188 C C . ARG B 1 270 ? 37.911 -9.293 -48.459 1.00 40.74 270 ARG B C 1
ATOM 4189 O O . ARG B 1 270 ? 36.965 -10.035 -48.728 1.00 32.78 270 ARG B O 1
ATOM 4210 N N . ARG B 1 271 ? 38.915 -9.663 -47.664 1.00 29.70 271 ARG B N 1
ATOM 4211 C CA . ARG B 1 271 ? 39.138 -11.050 -47.270 1.00 30.85 271 ARG B CA 1
ATOM 4212 C C . ARG B 1 271 ? 38.355 -11.462 -46.029 1.00 24.62 271 ARG B C 1
ATOM 4213 O O . ARG B 1 271 ? 37.875 -12.593 -45.955 1.00 27.55 271 ARG B O 1
ATOM 4221 N N . TYR B 1 272 ? 38.201 -10.571 -45.056 1.00 24.28 272 TYR B N 1
ATOM 4222 C CA . TYR B 1 272 ? 37.661 -10.940 -43.762 1.00 31.46 272 TYR B CA 1
ATOM 4223 C C . TYR B 1 272 ? 36.534 -10.004 -43.399 1.00 30.33 272 TYR B C 1
ATOM 4224 O O . TYR B 1 272 ? 36.587 -8.806 -43.714 1.00 22.53 272 TYR B O 1
ATOM 4233 N N . ARG B 1 273 ? 35.515 -10.556 -42.745 1.00 29.38 273 ARG B N 1
ATOM 4234 C CA . ARG B 1 273 ? 34.499 -9.686 -42.166 1.00 32.38 273 ARG B CA 1
ATOM 4235 C C . ARG B 1 273 ? 35.126 -8.893 -41.026 1.00 33.93 273 ARG B C 1
ATOM 4236 O O . ARG B 1 273 ? 36.135 -9.308 -40.433 1.00 21.17 273 ARG B O 1
ATOM 4244 N N . GLU B 1 274 ? 34.520 -7.745 -40.720 1.00 28.73 274 GLU B N 1
ATOM 4245 C CA . GLU B 1 274 ? 34.903 -6.993 -39.529 1.00 29.74 274 GLU B CA 1
ATOM 4246 C C . GLU B 1 274 ? 34.625 -7.846 -38.291 1.00 34.27 274 GLU B C 1
ATOM 4247 O O . GLU B 1 274 ? 33.639 -8.595 -38.253 1.00 26.89 274 GLU B O 1
ATOM 4253 N N . PHE B 1 275 ? 35.521 -7.756 -37.294 1.00 22.69 275 PHE B N 1
ATOM 4254 C CA . PHE B 1 275 ? 35.365 -8.489 -36.057 1.00 21.92 275 PHE B CA 1
ATOM 4255 C C . PHE B 1 275 ? 35.989 -7.718 -34.900 1.00 21.37 275 PHE B C 1
ATOM 4256 O O . PHE B 1 275 ? 36.844 -6.831 -35.072 1.00 25.15 275 PHE B O 1
ATOM 4264 N N . LYS B 1 276 ? 35.519 -8.070 -33.688 1.00 16.31 276 LYS B N 1
ATOM 4265 C CA . LYS B 1 276 ? 36.091 -7.564 -32.454 1.00 19.48 276 LYS B CA 1
ATOM 4266 C C . LYS B 1 276 ? 37.264 -8.447 -32.045 1.00 27.26 276 LYS B C 1
ATOM 4267 O O . LYS B 1 276 ? 37.128 -9.678 -31.953 1.00 21.01 276 LYS B O 1
ATOM 4273 N N . TYR B 1 277 ? 38.398 -7.809 -31.748 1.00 22.64 277 TYR B N 1
ATOM 4274 C CA . TYR B 1 277 ? 39.596 -8.548 -31.378 1.00 23.67 277 TYR B CA 1
ATOM 4275 C C . TYR B 1 277 ? 39.346 -9.481 -30.194 1.00 18.80 277 TYR B C 1
ATOM 4276 O O . TYR B 1 277 ? 39.736 -10.666 -30.217 1.00 20.16 277 TYR B O 1
ATOM 4285 N N . ASP B 1 278 ? 38.660 -8.962 -29.181 1.00 25.80 278 ASP B N 1
ATOM 4286 C CA . ASP B 1 278 ? 38.267 -9.764 -28.031 1.00 29.56 278 ASP B CA 1
ATOM 4287 C C . ASP B 1 278 ? 37.572 -11.046 -28.478 1.00 27.87 278 ASP B C 1
ATOM 4288 O O . ASP B 1 278 ? 37.924 -12.138 -28.032 1.00 17.39 278 ASP B O 1
ATOM 4293 N N . ASP B 1 279 ? 36.586 -10.913 -29.362 1.00 27.52 279 ASP B N 1
ATOM 4294 C CA . ASP B 1 279 ? 35.873 -12.076 -29.873 1.00 23.54 279 ASP B CA 1
ATOM 4295 C C . ASP B 1 279 ? 36.810 -13.029 -30.612 1.00 27.95 279 ASP B C 1
ATOM 4296 O O . ASP B 1 279 ? 36.632 -14.247 -30.577 1.00 23.68 279 ASP B O 1
ATOM 4301 N N . TYR B 1 280 ? 37.788 -12.496 -31.340 1.00 25.37 280 TYR B N 1
ATOM 4302 C CA . TYR B 1 280 ? 38.708 -13.384 -32.038 1.00 16.19 280 TYR B CA 1
ATOM 4303 C C . TYR B 1 280 ? 39.565 -14.163 -31.048 1.00 18.83 280 TYR B C 1
ATOM 4304 O O . TYR B 1 280 ? 39.808 -15.358 -31.247 1.00 24.26 280 TYR B O 1
ATOM 4313 N N . ARG B 1 281 ? 40.001 -13.512 -29.951 1.00 19.49 281 ARG B N 1
ATOM 4314 C CA . ARG B 1 281 ? 40.718 -14.238 -28.897 1.00 20.27 281 ARG B CA 1
ATOM 4315 C C . ARG B 1 281 ? 39.891 -15.376 -28.312 1.00 23.38 281 ARG B C 1
ATOM 4316 O O . ARG B 1 281 ? 40.399 -16.481 -28.115 1.00 19.76 281 ARG B O 1
ATOM 4324 N N A ARG B 1 282 ? 38.616 -15.103 -28.001 0.57 22.71 282 ARG B N 1
ATOM 4325 N N B ARG B 1 282 ? 38.598 -15.274 -28.022 0.43 22.06 282 ARG B N 1
ATOM 4326 C CA A ARG B 1 282 ? 37.702 -16.148 -27.562 0.57 25.66 282 ARG B CA 1
ATOM 4327 C CA B ARG B 1 282 ? 37.839 -16.405 -27.501 0.43 24.94 282 ARG B CA 1
ATOM 4328 C C A ARG B 1 282 ? 37.699 -17.308 -28.541 0.57 25.25 282 ARG B C 1
ATOM 4329 C C B ARG B 1 282 ? 37.580 -17.443 -28.588 0.43 24.05 282 ARG B C 1
ATOM 4330 O O A ARG B 1 282 ? 37.794 -18.478 -28.144 0.57 22.35 282 ARG B O 1
ATOM 4331 O O B ARG B 1 282 ? 37.445 -18.633 -28.304 0.43 21.21 282 ARG B O 1
ATOM 4346 N N . LEU B 1 283 ? 37.560 -16.991 -29.838 1.00 25.68 283 LEU B N 1
ATOM 4347 C CA . LEU B 1 283 ? 37.478 -18.021 -30.866 1.00 28.06 283 LEU B CA 1
ATOM 4348 C C . LEU B 1 283 ? 38.741 -18.873 -30.913 1.00 28.95 283 LEU B C 1
ATOM 4349 O O . LEU B 1 283 ? 38.655 -20.086 -31.103 1.00 24.79 283 LEU B O 1
ATOM 4354 N N . ARG B 1 284 ? 39.925 -18.268 -30.767 1.00 23.96 284 ARG B N 1
ATOM 4355 C CA . ARG B 1 284 ? 41.147 -19.064 -30.673 1.00 27.10 284 ARG B CA 1
ATOM 4356 C C . ARG B 1 284 ? 41.089 -19.966 -29.440 1.00 26.96 284 ARG B C 1
ATOM 4357 O O . ARG B 1 284 ? 41.387 -21.168 -29.511 1.00 29.22 284 ARG B O 1
ATOM 4365 N N . LEU B 1 285 ? 40.678 -19.396 -28.302 1.00 23.17 285 LEU B N 1
ATOM 4366 C CA . LEU B 1 285 ? 40.636 -20.157 -27.046 1.00 23.96 285 LEU B CA 1
ATOM 4367 C C . LEU B 1 285 ? 39.650 -21.319 -27.123 1.00 25.78 285 LEU B C 1
ATOM 4368 O O . LEU B 1 285 ? 39.958 -22.422 -26.661 1.00 29.41 285 LEU B O 1
ATOM 4373 N N . SER B 1 286 ? 38.502 -21.131 -27.776 1.00 27.78 286 SER B N 1
ATOM 4374 C CA . SER B 1 286 ? 37.517 -22.215 -27.783 1.00 33.05 286 SER B CA 1
ATOM 4375 C C . SER B 1 286 ? 37.774 -23.254 -28.880 1.00 41.08 286 SER B C 1
ATOM 4376 O O . SER B 1 286 ? 37.464 -24.426 -28.674 1.00 39.85 286 SER B O 1
ATOM 4379 N N . THR B 1 287 ? 38.343 -22.863 -30.040 1.00 42.32 287 THR B N 1
ATOM 4380 C CA . THR B 1 287 ? 38.667 -23.839 -31.078 1.00 32.89 287 THR B CA 1
ATOM 4381 C C . THR B 1 287 ? 40.033 -24.494 -30.878 1.00 30.39 287 THR B C 1
ATOM 4382 O O . THR B 1 287 ? 40.320 -25.510 -31.514 1.00 35.22 287 THR B O 1
ATOM 4386 N N . GLY B 1 288 ? 40.896 -23.918 -30.037 1.00 34.15 288 GLY B N 1
ATOM 4387 C CA . GLY B 1 288 ? 42.287 -24.309 -29.971 1.00 32.69 288 GLY B CA 1
ATOM 4388 C C . GLY B 1 288 ? 43.097 -23.990 -31.208 1.00 28.87 288 GLY B C 1
ATOM 4389 O O . GLY B 1 288 ? 44.200 -24.524 -31.379 1.00 34.66 288 GLY B O 1
ATOM 4390 N N . GLU B 1 289 ? 42.583 -23.171 -32.104 1.00 32.66 289 GLU B N 1
ATOM 4391 C CA . GLU B 1 289 ? 43.277 -22.843 -33.352 1.00 31.28 289 GLU B CA 1
ATOM 4392 C C . GLU B 1 289 ? 44.114 -21.609 -33.053 1.00 32.29 289 GLU B C 1
ATOM 4393 O O . GLU B 1 289 ? 43.591 -20.486 -33.018 1.00 27.09 289 GLU B O 1
ATOM 4399 N N . ARG B 1 290 ? 45.408 -21.806 -32.815 1.00 27.73 290 ARG B N 1
ATOM 4400 C CA . ARG B 1 290 ? 46.275 -20.712 -32.383 1.00 26.00 290 ARG B CA 1
ATOM 4401 C C . ARG B 1 290 ? 47.341 -20.320 -33.405 1.00 22.16 290 ARG B C 1
ATOM 4402 O O . ARG B 1 290 ? 48.185 -19.467 -33.131 1.00 20.99 290 ARG B O 1
ATOM 4410 N N . ALA B 1 291 ? 47.302 -20.940 -34.579 1.00 24.94 291 ALA B N 1
ATOM 4411 C CA . ALA B 1 291 ? 48.258 -20.634 -35.626 1.00 23.70 291 ALA B CA 1
ATOM 4412 C C . ALA B 1 291 ? 47.590 -19.939 -36.804 1.00 28.57 291 ALA B C 1
ATOM 4413 O O . ALA B 1 291 ? 48.054 -20.060 -37.938 1.00 27.06 291 ALA B O 1
ATOM 4415 N N . GLY B 1 292 ? 46.521 -19.202 -36.560 1.00 25.47 292 GLY B N 1
ATOM 4416 C CA . GLY B 1 292 ? 45.835 -18.466 -37.609 1.00 29.93 292 GLY B CA 1
ATOM 4417 C C . GLY B 1 292 ? 44.725 -19.215 -38.315 1.00 32.36 292 GLY B C 1
ATOM 4418 O O . GLY B 1 292 ? 43.984 -18.600 -39.098 1.00 30.59 292 GLY B O 1
ATOM 4419 N N . GLU B 1 293 ? 44.568 -20.517 -38.061 1.00 30.74 293 GLU B N 1
ATOM 4420 C CA . GLU B 1 293 ? 43.514 -21.266 -38.738 1.00 32.58 293 GLU B CA 1
ATOM 4421 C C . GLU B 1 293 ? 42.155 -20.638 -38.472 1.00 25.69 293 GLU B C 1
ATOM 4422 O O . GLU B 1 293 ? 41.286 -20.629 -39.344 1.00 29.62 293 GLU B O 1
ATOM 4428 N N . ALA B 1 294 ? 41.946 -20.111 -37.263 1.00 29.76 294 ALA B N 1
ATOM 4429 C CA . ALA B 1 294 ? 40.642 -19.563 -36.916 1.00 30.07 294 ALA B CA 1
ATOM 4430 C C . ALA B 1 294 ? 40.275 -18.355 -37.770 1.00 28.64 294 ALA B C 1
ATOM 4431 O O . ALA B 1 294 ? 39.100 -18.006 -37.851 1.00 25.40 294 ALA B O 1
ATOM 4433 N N . LEU B 1 295 ? 41.236 -17.683 -38.406 1.00 24.41 295 LEU B N 1
ATOM 4434 C CA . LEU B 1 295 ? 40.827 -16.579 -39.275 1.00 28.09 295 LEU B CA 1
ATOM 4435 C C . LEU B 1 295 ? 39.974 -17.054 -40.440 1.00 31.49 295 LEU B C 1
ATOM 4436 O O . LEU B 1 295 ? 39.220 -16.268 -41.012 1.00 27.20 295 LEU B O 1
ATOM 4441 N N . ALA B 1 296 ? 40.123 -18.310 -40.856 1.00 34.07 296 ALA B N 1
ATOM 4442 C CA . ALA B 1 296 ? 39.307 -18.790 -41.972 1.00 38.91 296 ALA B CA 1
ATOM 4443 C C . ALA B 1 296 ? 37.837 -18.831 -41.593 1.00 42.89 296 ALA B C 1
ATOM 4444 O O . ALA B 1 296 ? 36.971 -18.775 -42.465 1.00 38.10 296 ALA B O 1
ATOM 4446 N N . ARG B 1 297 ? 37.526 -18.897 -40.298 1.00 31.89 297 ARG B N 1
ATOM 4447 C CA . ARG B 1 297 ? 36.129 -18.836 -39.909 1.00 32.62 297 ARG B CA 1
ATOM 4448 C C . ARG B 1 297 ? 35.562 -17.435 -40.052 1.00 34.03 297 ARG B C 1
ATOM 4449 O O . ARG B 1 297 ? 34.365 -17.257 -39.855 1.00 41.60 297 ARG B O 1
ATOM 4457 N N . LEU B 1 298 ? 36.386 -16.443 -40.385 1.00 35.35 298 LEU B N 1
ATOM 4458 C CA . LEU B 1 298 ? 35.972 -15.048 -40.470 1.00 34.48 298 LEU B CA 1
ATOM 4459 C C . LEU B 1 298 ? 35.984 -14.511 -41.906 1.00 31.55 298 LEU B C 1
ATOM 4460 O O . LEU B 1 298 ? 35.988 -13.294 -42.110 1.00 28.05 298 LEU B O 1
ATOM 4465 N N . ALA B 1 299 ? 35.971 -15.399 -42.896 1.00 38.64 299 ALA B N 1
ATOM 4466 C CA . ALA B 1 299 ? 35.916 -14.981 -44.293 1.00 45.53 299 ALA B CA 1
ATOM 4467 C C . ALA B 1 299 ? 34.696 -14.103 -44.579 1.00 40.07 299 ALA B C 1
ATOM 4468 O O . ALA B 1 299 ? 33.635 -14.227 -43.964 1.00 45.14 299 ALA B O 1
ATOM 4470 N N . ALA B 1 300 ? 34.860 -13.191 -45.527 1.00 35.91 300 ALA B N 1
ATOM 4471 C CA . ALA B 1 300 ? 33.837 -12.198 -45.823 1.00 45.60 300 ALA B CA 1
ATOM 4472 C C . ALA B 1 300 ? 32.558 -12.815 -46.424 1.00 39.50 300 ALA B C 1
ATOM 4473 O O . ALA B 1 300 ? 32.590 -13.930 -46.951 1.00 47.08 300 ALA B O 1
#

Nearest PDB structures (foldseek):
  6kun-assembly1_A-2  TM=1.003E+00  e=6.862E-68  Oryza sativa Indica Group
  6kwb-assembly2_B  TM=9.288E-01  e=3.993E-34  Arabidopsis thaliana
  8x7d-assembly2_B  TM=8.572E-01  e=8.701E-24  Oryza sativa
  6ttn-assembly1_A  TM=8.557E-01  e=4.838E-22  Datura metel
  6tto-assembly1_A  TM=8.435E-01  e=2.973E-22  Datura metel

Secondary structure (DSSP, 8-state):
---EEETTT-SSGGGHHHHHHHHHHHHHTSEEEEE-----HHHHHHHHHHHHHHHTS-HHHHHHTTTSBTTBEEE----EEEEEEETTT-HHHHHHHHHH-SS-HHHHHHHHHHHHHHHHHHHHHHHHHHHHTT--S---TTS-EEEEEEEE---TTTTTSEEEEEE--SSSEEEEE--SS---EEEEETTTTEEEE----TT-EEEEE-HHHHHHTTT-S----EEEE--SSS-EEEEEEEE---TT-EE---GGG--SSS---B--EEHHHHHHHHHHH---SSGGGGGGB-/---EEETTT-SSGGGHHHHHHHHHHHHHTSEEEEE-----HHHHHHHHHHHHHHHTS-HHHHHHTTTSBTTBEEE----EEEEEEETTT-HHHHHHHHHH-SS-HHHHHHHHHHHHHHHHHHHHHHHHHHHHTT--S---TTS-EEEEEEEE---GGGTTSEEEEEE--SSSEEEEE--SS---EEEE-TTTSSEEE----TT-EEEEE-HHHHHHTTT-S----EEEE--SSS-EEEEEEEE---TT-EE---GGG--SSS---B--EEHHHHHHHHHHH---SSGGGGGGB-

Radius of gyration: 26.45 Å; Cα contacts (8 Å, |Δi|>4): 1278; chains: 2; bounding box: 71×42×67 Å

Organism: Oryza sativa subsp. indica (NCBI:txid39946)